Protein 3PE7 (pdb70)

Nearest PDB structures (foldseek):
  3pe7-assembly1_A  TM=1.003E+00  e=4.132E-84  Yersinia enterocolitica subsp. enterocolitica 8081
  3c5m-assembly3_C  TM=9.857E-01  e=6.400E-62  Vibrio parahaemolyticus RIMD 2210633
  3c5m-assembly2_B  TM=9.854E-01  e=7.133E-62  Vibrio parahaemolyticus RIMD 2210633
  2gop-assembly1_B  TM=6.497E-01  e=3.468E-07  Pyrococcus furiosus
  8shj-assembly2_B  TM=5.131E-01  e=4.801E-07  Homo sapiens

B-factor: mean 17.34, std 8.2, range [3.87, 64.48]

Foldseek 3Di:
DAAFDKDAWDWAWDAFPPFRFIKIFLHDLVKQKFAAFQQAAAAQLVLQKGWIWICPVHETFIWIAGNVRRMIGTLHDDHFWPGHQWHAANNNQWIWTDGNQFFTWIAGNVVSDIDGQEGHDDQWTWDDHWEAENNRFKTKGKIWGPVLDDDCLDVVSQAVSQVSQTWMFIKMAGRVPRDIDTLDIGSGDKADWYQQHPHNQKIKIARGHDQQPDQAGIWIATNNNPDIDGLDGADAQKGKDQWDAQQLSQWIKIKIDGPPDQKIWIWTAGPVVSDIGTQAIDADFPHKHAANRRQKMKGAHDDCCPGQFIKMARSVVRDIDRFHGQNAPQDDDPSDNCSQFQNWDARNVNQWIWGWHSNPHHITIMITGGDPVSVD

CATH classification: 2.130.10.10

Solvent-accessible surface area: 16259 Å² total; per-residue (Å²): 84,32,60,30,110,122,31,114,12,95,40,57,79,84,137,11,101,56,52,35,13,102,4,19,44,2,1,42,27,102,29,7,0,1,2,0,44,25,58,13,61,6,15,10,152,115,23,20,73,0,0,0,0,1,16,50,50,52,39,32,0,0,0,27,0,32,35,128,79,60,37,0,34,0,3,0,84,35,122,24,20,71,3,10,14,0,10,2,8,51,91,34,69,0,0,8,4,27,56,76,51,128,19,5,9,80,0,44,29,97,79,22,127,53,93,80,19,20,98,11,57,85,120,22,30,20,34,56,20,11,13,20,5,36,109,21,36,44,0,0,0,0,0,0,71,139,160,50,58,70,86,38,80,43,146,137,89,46,76,75,4,54,106,90,143,0,8,0,33,0,4,63,0,46,24,162,89,23,123,54,62,65,14,25,84,39,100,59,3,0,1,49,3,9,6,27,24,140,37,37,69,10,0,2,3,0,8,25,10,20,89,93,88,12,89,0,30,5,28,2,0,43,32,106,25,74,99,80,54,69,4,34,107,33,60,173,38,17,4,2,30,49,8,4,16,5,36,45,4,57,13,2,1,0,3,5,33,89,182,85,49,108,81,62,56,0,40,21,1,48,8,124,87,59,77,37,142,101,79,34,61,13,32,46,11,24,22,0,17,3,9,126,80,12,19,8,4,0,0,0,0,19,68,122,185,109,24,26,24,0,18,0,3,7,47,174,67,59,40,93,28,138,1,0,66,2,47,11,49,40,140,68,47,137,59,39,90,47,1,1,30,0,4,1,10,18,9,68,85,37,117,47,0,0,3,1,0,13,62,78,43,86,0,0,0,1,13,0,47,10,44,156,64,0,117,176

InterPro domains:
  IPR015943 WD40/YVTN repeat-like-containing domain superfamily [G3DSA:2.130.10.10] (1-388)
  IPR027946 Oligogalacturonate lyase domain [PF14583] (1-386)

Structure (mmCIF, N/CA/C/O backbone):
data_3PE7
#
_entry.id   3PE7
#
_cell.length_a   66.650
_cell.length_b   75.510
_cell.length_c   78.510
_cell.angle_alpha   90.00
_cell.angle_beta   90.00
_cell.angle_gamma   90.00
#
_symmetry.space_group_name_H-M   'P 21 21 21'
#
loop_
_entity.id
_entity.type
_entity.pdbx_description
1 polymer 'Oligogalacturonate lyase'
2 non-polymer 'MANGANESE (II) ION'
3 non-polymer 'CALCIUM ION'
4 non-polymer 'ACETATE ION'
5 water water
#
loop_
_atom_site.group_PDB
_atom_site.id
_atom_site.type_symbol
_atom_site.label_atom_id
_atom_site.label_alt_id
_atom_site.label_comp_id
_atom_site.label_asym_id
_atom_site.label_entity_id
_atom_site.label_seq_id
_atom_site.pdbx_PDB_ins_code
_atom_site.Cartn_x
_atom_site.Cartn_y
_atom_site.Cartn_z
_atom_site.occupancy
_atom_site.B_iso_or_equiv
_atom_site.auth_seq_id
_atom_site.auth_comp_id
_atom_site.auth_asym_id
_atom_site.auth_atom_id
_atom_site.pdbx_PDB_model_num
ATOM 1 N N . MET A 1 1 ? -24.205 27.841 17.022 1.00 19.95 1 MET A N 1
ATOM 2 C CA . MET A 1 1 ? -23.528 26.618 17.570 1.00 19.43 1 MET A CA 1
ATOM 3 C C . MET A 1 1 ? -23.384 26.671 19.101 1.00 19.07 1 MET A C 1
ATOM 4 O O . MET A 1 1 ? -23.516 27.729 19.712 1.00 19.44 1 MET A O 1
ATOM 9 N N . ALA A 1 2 ? -23.125 25.509 19.701 1.00 18.38 2 ALA A N 1
ATOM 10 C CA . ALA A 1 2 ? -22.911 25.335 21.139 1.00 17.79 2 ALA A CA 1
ATOM 11 C C . ALA A 1 2 ? -22.608 23.859 21.377 1.00 17.02 2 ALA A C 1
ATOM 12 O O . ALA A 1 2 ? -22.745 23.036 20.470 1.00 16.03 2 ALA A O 1
ATOM 14 N N . LYS A 1 3 ? -22.178 23.535 22.593 1.00 17.92 3 LYS A N 1
ATOM 15 C CA . LYS A 1 3 ? -21.963 22.142 22.990 1.00 18.44 3 LYS A CA 1
ATOM 16 C C . LYS A 1 3 ? -23.197 21.303 22.613 1.00 18.45 3 LYS A C 1
ATOM 17 O O . LYS A 1 3 ? -24.329 21.678 22.915 1.00 19.02 3 LYS A O 1
ATOM 23 N N . GLY A 1 4 ? -22.971 20.198 21.906 1.00 18.14 4 GLY A N 1
ATOM 24 C CA . GLY A 1 4 ? -24.050 19.290 21.520 1.00 18.27 4 GLY A CA 1
ATOM 25 C C . GLY A 1 4 ? -24.684 19.555 20.164 1.00 18.74 4 GLY A C 1
ATOM 26 O O . GLY A 1 4 ? -25.399 18.699 19.633 1.00 19.29 4 GLY A O 1
ATOM 27 N N . LYS A 1 5 ? -24.431 20.727 19.592 1.00 18.64 5 LYS A N 1
ATOM 28 C CA . LYS A 1 5 ? -24.989 21.044 18.282 1.00 19.13 5 LYS A CA 1
ATOM 29 C C . LYS A 1 5 ? -24.269 20.250 17.198 1.00 18.62 5 LYS A C 1
ATOM 30 O O . LYS A 1 5 ? -23.096 19.922 17.328 1.00 17.74 5 LYS A O 1
ATOM 36 N N . GLN A 1 6 ? -25.001 19.953 16.132 1.00 18.81 6 GLN A N 1
ATOM 37 C CA . GLN A 1 6 ? -24.480 19.150 15.035 1.00 19.10 6 GLN A CA 1
ATOM 38 C C . GLN A 1 6 ? -24.434 19.992 13.787 1.00 19.16 6 GLN A C 1
ATOM 39 O O . GLN A 1 6 ? -25.313 20.830 13.557 1.00 19.13 6 GLN A O 1
ATOM 45 N N . ILE A 1 7 ? -23.397 19.782 12.984 1.00 19.23 7 ILE A N 1
ATOM 46 C CA . ILE A 1 7 ? -23.301 20.422 11.673 1.00 19.94 7 ILE A CA 1
ATOM 47 C C . ILE A 1 7 ? -22.904 19.392 10.634 1.00 19.54 7 ILE A C 1
ATOM 48 O O . ILE A 1 7 ? -22.024 18.568 10.890 1.00 19.52 7 ILE A O 1
ATOM 53 N N . PRO A 1 8 ? -23.569 19.424 9.465 1.00 19.13 8 PRO A N 1
ATOM 54 C CA . PRO A 1 8 ? -23.203 18.504 8.390 1.00 18.43 8 PRO A CA 1
ATOM 55 C C . PRO A 1 8 ? -22.011 19.025 7.596 1.00 17.22 8 PRO A C 1
ATOM 56 O O . PRO A 1 8 ? -21.945 20.214 7.263 1.00 17.43 8 PRO A O 1
ATOM 60 N N . LEU A 1 9 ? -21.063 18.144 7.302 1.00 16.05 9 LEU A N 1
ATOM 61 C CA . LEU A 1 9 ? -19.918 18.561 6.512 1.00 15.41 9 LEU A CA 1
ATOM 62 C C . LEU A 1 9 ? -19.941 17.896 5.154 1.00 15.12 9 LEU A C 1
ATOM 63 O O . LEU A 1 9 ? -20.371 16.751 5.032 1.00 15.28 9 LEU A O 1
ATOM 68 N N . THR A 1 10 ? -19.444 18.610 4.154 1.00 14.91 10 THR A N 1
ATOM 69 C CA . THR A 1 10 ? -19.224 18.032 2.837 1.00 15.12 10 THR A CA 1
ATOM 70 C C . THR A 1 10 ? -17.808 17.474 2.747 1.00 15.31 10 THR A C 1
ATOM 71 O O . THR A 1 10 ? -16.864 18.102 3.228 1.00 16.55 10 THR A O 1
ATOM 75 N N . PHE A 1 11 ? -17.666 16.278 2.180 1.00 14.69 11 PHE A N 1
ATOM 76 C CA . PHE A 1 11 ? -16.365 15.644 2.001 1.00 14.61 11 PHE A CA 1
ATOM 77 C C . PHE A 1 11 ? -16.034 15.781 0.523 1.00 15.62 11 PHE A C 1
ATOM 78 O O . PHE A 1 11 ? -16.774 15.265 -0.342 1.00 16.76 11 PHE A O 1
ATOM 86 N N . ASP A 1 12 ? -14.934 16.453 0.213 1.00 14.69 12 ASP A N 1
ATOM 87 C CA . ASP A 1 12 ? -14.586 16.716 -1.181 1.00 15.04 12 ASP A CA 1
ATOM 88 C C . ASP A 1 12 ? -13.391 15.875 -1.626 1.00 15.16 12 ASP A C 1
ATOM 89 O O . ASP A 1 12 ? -12.264 16.052 -1.135 1.00 14.86 12 ASP A O 1
ATOM 94 N N . THR A 1 13 ? -13.650 14.961 -2.555 1.00 15.04 13 THR A N 1
ATOM 95 C CA . THR A 1 13 ? -12.668 13.957 -2.972 1.00 16.01 13 THR A CA 1
ATOM 96 C C . THR A 1 13 ? -12.097 14.274 -4.359 1.00 16.04 13 THR A C 1
ATOM 97 O O . THR A 1 13 ? -12.840 14.645 -5.278 1.00 16.33 13 THR A O 1
ATOM 101 N N . TYR A 1 14 ? -10.780 14.140 -4.485 1.00 15.13 14 TYR A N 1
ATOM 102 C CA . TYR A 1 14 ? -10.046 14.491 -5.705 1.00 14.83 14 TYR A CA 1
ATOM 103 C C . TYR A 1 14 ? -8.760 13.669 -5.805 1.00 14.79 14 TYR A C 1
ATOM 104 O O . TYR A 1 14 ? -8.511 12.792 -4.980 1.00 14.86 14 TYR A O 1
ATOM 113 N N . GLN A 1 15 ? -7.962 13.925 -6.832 1.00 14.66 15 GLN A N 1
ATOM 114 C CA . GLN A 1 15 ? -6.716 13.191 -7.021 1.00 15.72 15 GLN A CA 1
ATOM 115 C C . GLN A 1 15 ? -5.543 14.121 -6.796 1.00 15.58 15 GLN A C 1
ATOM 116 O O . GLN A 1 15 ? -5.526 15.232 -7.321 1.00 15.91 15 GLN A O 1
ATOM 122 N N . ASP A 1 16 ? -4.548 13.664 -6.036 1.00 14.38 16 ASP A N 1
ATOM 123 C CA . ASP A 1 16 ? -3.339 14.462 -5.811 1.00 14.64 16 ASP A CA 1
ATOM 124 C C . ASP A 1 16 ? -2.660 14.884 -7.122 1.00 15.11 16 ASP A C 1
ATOM 125 O O . ASP A 1 16 ? -2.500 14.067 -8.019 1.00 15.48 16 ASP A O 1
ATOM 130 N N . ALA A 1 17 ? -2.251 16.148 -7.193 1.00 16.25 17 ALA A N 1
ATOM 131 C CA . ALA A 1 17 ? -1.680 16.751 -8.409 1.00 16.91 17 ALA A CA 1
ATOM 132 C C . ALA A 1 17 ? -0.390 16.085 -8.877 1.00 17.51 17 ALA A C 1
ATOM 133 O O . ALA A 1 17 ? -0.122 16.032 -10.071 1.00 18.16 17 ALA A O 1
ATOM 135 N N . SER A 1 18 ? 0.381 15.548 -7.932 1.00 16.57 18 SER A N 1
ATOM 136 C CA . SER A 1 18 ? 1.684 14.969 -8.225 1.00 16.20 18 SER A CA 1
ATOM 137 C C . SER A 1 18 ? 1.652 13.454 -8.272 1.00 16.35 18 SER A C 1
ATOM 138 O O . SER A 1 18 ? 2.316 12.857 -9.121 1.00 16.85 18 SER A O 1
ATOM 141 N N . THR A 1 19 ? 0.890 12.825 -7.373 1.00 15.64 19 THR A N 1
ATOM 142 C CA . THR A 1 19 ? 0.970 11.356 -7.213 1.00 15.69 19 THR A CA 1
ATOM 143 C C . THR A 1 19 ? -0.255 10.601 -7.712 1.00 15.94 19 THR A C 1
ATOM 144 O O . THR A 1 19 ? -0.222 9.375 -7.868 1.00 16.43 19 THR A O 1
ATOM 148 N N . GLY A 1 20 ? -1.347 11.329 -7.907 1.00 15.74 20 GLY A N 1
ATOM 149 C CA . GLY A 1 20 ? -2.601 10.754 -8.331 1.00 16.51 20 GLY A CA 1
ATOM 150 C C . GLY A 1 20 ? -3.366 10.031 -7.238 1.00 15.90 20 GLY A C 1
ATOM 151 O O . GLY A 1 20 ? -4.427 9.466 -7.509 1.00 16.37 20 GLY A O 1
ATOM 152 N N . ALA A 1 21 ? -2.849 10.055 -6.001 1.00 14.83 21 ALA A N 1
ATOM 153 C CA . ALA A 1 21 ? -3.529 9.396 -4.872 1.00 14.55 21 ALA A CA 1
ATOM 154 C C . ALA A 1 21 ? -4.895 10.021 -4.589 1.00 13.91 21 ALA A C 1
ATOM 155 O O . ALA A 1 21 ? -5.076 11.225 -4.755 1.00 13.77 21 ALA A O 1
ATOM 157 N N . GLN A 1 22 ? -5.849 9.214 -4.138 1.00 13.54 22 GLN A N 1
ATOM 158 C CA . GLN A 1 22 ? -7.142 9.753 -3.734 1.00 13.67 22 GLN A CA 1
ATOM 159 C C . GLN A 1 22 ? -6.979 10.532 -2.419 1.00 13.38 22 GLN A C 1
ATOM 160 O O . GLN A 1 22 ? -6.403 10.021 -1.437 1.00 12.73 22 GLN A O 1
ATOM 166 N N . VAL A 1 23 ? -7.506 11.755 -2.409 1.00 12.22 23 VAL A N 1
ATOM 167 C CA . VAL A 1 23 ? -7.463 12.616 -1.228 1.00 12.22 23 VAL A CA 1
ATOM 168 C C . VAL A 1 23 ? -8.869 13.133 -0.976 1.00 12.55 23 VAL A C 1
ATOM 169 O O . VAL A 1 23 ? -9.572 13.524 -1.910 1.00 12.03 23 VAL A O 1
ATOM 173 N N . THR A 1 24 ? -9.289 13.109 0.281 1.00 11.40 24 THR A N 1
ATOM 174 C CA . THR A 1 24 ? -10.600 13.650 0.644 1.00 11.84 24 THR A CA 1
ATOM 175 C C . THR A 1 24 ? -10.402 14.741 1.683 1.00 10.49 24 THR A C 1
ATOM 176 O O . THR A 1 24 ? -9.771 14.499 2.715 1.00 11.16 24 THR A O 1
ATOM 180 N N . ARG A 1 25 ? -10.912 15.936 1.390 1.00 9.98 25 ARG A N 1
ATOM 181 C CA . ARG A 1 25 ? -10.949 17.032 2.363 1.00 9.56 25 ARG A CA 1
ATOM 182 C C . ARG A 1 25 ? -12.227 16.916 3.186 1.00 10.36 25 ARG A C 1
ATOM 183 O O . ARG A 1 25 ? -13.328 16.801 2.628 1.00 11.12 25 ARG A O 1
ATOM 191 N N . LEU A 1 26 ? -12.070 16.967 4.505 1.00 9.31 26 LEU A N 1
ATOM 192 C CA . LEU A 1 26 ? -13.178 16.663 5.417 1.00 9.49 26 LEU A CA 1
ATOM 193 C C . LEU A 1 26 ? -13.890 17.900 5.950 1.00 9.77 26 LEU A C 1
ATOM 194 O O . LEU A 1 26 ? -15.024 17.807 6.418 1.00 10.39 26 LEU A O 1
ATOM 199 N N . THR A 1 27 ? -13.214 19.045 5.907 1.00 10.20 27 THR A N 1
ATOM 200 C CA . THR A 1 27 ? -13.723 20.272 6.536 1.00 10.23 27 THR A CA 1
ATOM 201 C C . THR A 1 27 ? -13.665 21.434 5.538 1.00 10.24 27 THR A C 1
ATOM 202 O O . THR A 1 27 ? -12.845 21.406 4.592 1.00 10.27 27 THR A O 1
ATOM 206 N N . PRO A 1 28 ? -14.540 22.441 5.721 1.00 10.41 28 PRO A N 1
ATOM 207 C CA . PRO A 1 28 ? -14.621 23.541 4.762 1.00 11.01 28 PRO A CA 1
ATOM 208 C C . PRO A 1 28 ? -13.534 24.596 5.001 1.00 11.83 28 PRO A C 1
ATOM 209 O O . PRO A 1 28 ? -13.417 25.092 6.126 1.00 11.67 28 PRO A O 1
ATOM 213 N N . PRO A 1 29 ? -12.762 24.948 3.954 1.00 12.21 29 PRO A N 1
ATOM 214 C CA . PRO A 1 29 ? -11.585 25.796 4.150 1.00 12.66 29 PRO A CA 1
ATOM 215 C C . PRO A 1 29 ? -11.907 27.281 4.340 1.00 12.71 29 PRO A C 1
ATOM 216 O O . PRO A 1 29 ? -10.991 28.106 4.322 1.00 13.52 29 PRO A O 1
ATOM 220 N N . ASP A 1 30 ? -13.184 27.614 4.518 1.00 13.14 30 ASP A N 1
ATOM 221 C CA . ASP A 1 30 ? -13.524 28.953 4.995 1.00 13.25 30 ASP A CA 1
ATOM 222 C C . ASP A 1 30 ? -13.675 28.972 6.515 1.00 12.32 30 ASP A C 1
ATOM 223 O O . ASP A 1 30 ? -13.995 30.022 7.093 1.00 12.87 30 ASP A O 1
ATOM 228 N N . VAL A 1 31 ? -13.463 27.827 7.173 1.00 11.30 31 VAL A N 1
ATOM 229 C CA . VAL A 1 31 ? -13.435 27.760 8.646 1.00 9.65 31 VAL A CA 1
ATOM 230 C C . VAL A 1 31 ? -12.136 27.058 9.064 1.00 10.26 31 VAL A C 1
ATOM 231 O O . VAL A 1 31 ? -11.835 25.979 8.558 1.00 9.88 31 VAL A O 1
ATOM 235 N N . THR A 1 32 ? -11.384 27.658 9.983 1.00 8.74 32 THR A N 1
ATOM 236 C CA . THR A 1 32 ? -10.157 27.014 10.461 1.00 8.99 32 THR A CA 1
ATOM 237 C C . THR A 1 32 ? -10.478 25.745 11.237 1.00 9.41 32 THR A C 1
ATOM 238 O O . THR A 1 32 ? -11.167 25.787 12.254 1.00 9.67 32 THR A O 1
ATOM 242 N N . CYS A 1 33 ? -10.002 24.609 10.717 1.00 9.32 33 CYS A N 1
ATOM 243 C CA . CYS A 1 33 ? -10.118 23.316 11.401 1.00 9.59 33 CYS A CA 1
ATOM 244 C C . CYS A 1 33 ? -8.760 22.625 11.336 1.00 9.08 33 CYS A C 1
ATOM 245 O O . CYS A 1 33 ? -8.019 22.761 10.355 1.00 9.67 33 CYS A O 1
ATOM 248 N N . HIS A 1 34 ? -8.421 21.881 12.371 1.00 8.58 34 HIS A N 1
ATOM 249 C CA . HIS A 1 34 ? -7.128 21.210 12.365 1.00 8.07 34 HIS A CA 1
ATOM 250 C C . HIS A 1 34 ? -7.188 19.918 13.148 1.00 8.39 34 HIS A C 1
ATOM 251 O O . HIS A 1 34 ? -8.012 19.753 14.047 1.00 8.54 34 HIS A O 1
ATOM 258 N N . ARG A 1 35 ? -6.300 18.992 12.801 1.00 8.87 35 ARG A N 1
ATOM 259 C CA . ARG A 1 35 ? -6.199 17.754 13.570 1.00 9.32 35 ARG A CA 1
ATOM 260 C C . ARG A 1 35 ? -5.428 17.977 14.871 1.00 9.50 35 ARG A C 1
ATOM 261 O O . ARG A 1 35 ? -4.751 18.995 15.027 1.00 9.05 35 ARG A O 1
ATOM 269 N N . ASN A 1 36 ? -5.501 17.026 15.810 1.00 9.27 36 ASN A N 1
ATOM 270 C CA . ASN A 1 36 ? -4.763 17.127 17.072 1.00 9.55 36 ASN A CA 1
ATOM 271 C C . ASN A 1 36 ? -3.288 16.727 16.911 1.00 8.82 36 ASN A C 1
ATOM 272 O O . ASN A 1 36 ? -2.853 16.393 15.799 1.00 9.08 36 ASN A O 1
ATOM 277 N N . TYR A 1 37 ? -2.516 16.752 17.990 1.00 9.72 37 TYR A N 1
ATOM 278 C CA . TYR A 1 37 ? -1.138 16.288 17.902 1.00 9.85 37 TYR A CA 1
ATOM 279 C C . TYR A 1 37 ? -1.100 14.798 17.506 1.00 10.62 37 TYR A C 1
ATOM 280 O O . TYR A 1 37 ? -1.940 13.999 17.951 1.00 10.07 37 TYR A O 1
ATOM 289 N N . PHE A 1 38 ? -0.144 14.453 16.656 1.00 9.62 38 PHE A N 1
ATOM 290 C CA . PHE A 1 38 ? -0.130 13.153 15.971 1.00 10.14 38 PHE A CA 1
ATOM 291 C C . PHE A 1 38 ? 0.016 11.937 16.878 1.00 10.23 38 PHE A C 1
ATOM 292 O O . PHE A 1 38 ? -0.360 10.828 16.487 1.00 11.02 38 PHE A O 1
ATOM 300 N N . TYR A 1 39 ? 0.590 12.137 18.063 1.00 10.02 39 TYR A N 1
ATOM 301 C CA . TYR A 1 39 ? 0.811 11.018 19.003 1.00 10.29 39 TYR A CA 1
ATOM 302 C C . TYR A 1 39 ? -0.381 10.768 19.940 1.00 10.48 39 TYR A C 1
ATOM 303 O O . TYR A 1 39 ? -0.388 9.765 20.695 1.00 10.58 39 TYR A O 1
ATOM 312 N N . GLN A 1 40 ? -1.378 11.660 19.891 1.00 9.80 40 GLN A N 1
ATOM 313 C CA . GLN A 1 40 ? -2.590 11.580 20.740 1.00 9.81 40 GLN A CA 1
ATOM 314 C C . GLN A 1 40 ? -3.746 10.918 19.986 1.00 9.64 40 GLN A C 1
ATOM 315 O O . GLN A 1 40 ? -4.011 11.242 18.812 1.00 10.77 40 GLN A O 1
ATOM 321 N N . LYS A 1 41 ? -4.445 9.989 20.646 1.00 9.66 41 LYS A N 1
ATOM 322 C CA . LYS A 1 41 ? -5.558 9.288 19.987 1.00 9.62 41 LYS A CA 1
ATOM 323 C C . LYS A 1 41 ? -6.673 10.230 19.537 1.00 9.85 41 LYS A C 1
ATOM 324 O O . LYS A 1 41 ? -7.222 10.983 20.359 1.00 10.13 41 LYS A O 1
ATOM 330 N N . CYS A 1 42 ? -6.988 10.202 18.228 1.00 9.43 42 CYS A N 1
ATOM 331 C CA . CYS A 1 42 ? -8.106 10.979 17.677 1.00 9.08 42 CYS A CA 1
ATOM 332 C C . CYS A 1 42 ? -9.171 10.181 16.923 1.00 9.09 42 CYS A C 1
ATOM 333 O O . CYS A 1 42 ? -10.264 10.666 16.750 1.00 9.54 42 CYS A O 1
ATOM 336 N N . PHE A 1 43 ? -8.828 8.978 16.453 1.00 9.70 43 PHE A N 1
ATOM 337 C CA . PHE A 1 43 ? -9.809 8.096 15.847 1.00 9.10 43 PHE A CA 1
ATOM 338 C C . PHE A 1 43 ? -10.359 7.140 16.890 1.00 9.69 43 PHE A C 1
ATOM 339 O O . PHE A 1 43 ? -9.610 6.655 17.712 1.00 10.83 43 PHE A O 1
ATOM 347 N N . THR A 1 44 ? -11.657 6.853 16.836 1.00 10.73 44 THR A N 1
ATOM 348 C CA . THR A 1 44 ? -12.206 5.762 17.656 1.00 11.02 44 THR A CA 1
ATOM 349 C C . THR A 1 44 ? -11.618 4.433 17.146 1.00 12.50 44 THR A C 1
ATOM 350 O O . THR A 1 44 ? -11.113 4.364 16.035 1.00 11.94 44 THR A O 1
ATOM 354 N N . ARG A 1 45 ? -11.683 3.395 17.965 1.00 13.31 45 ARG A N 1
ATOM 355 C CA . ARG A 1 45 ? -11.014 2.129 17.626 1.00 13.98 45 ARG A CA 1
ATOM 356 C C . ARG A 1 45 ? -11.462 1.530 16.294 1.00 14.65 45 ARG A C 1
ATOM 357 O O . ARG A 1 45 ? -10.642 0.953 15.572 1.00 15.50 45 ARG A O 1
ATOM 365 N N . ASP A 1 46 ? -12.739 1.680 15.959 1.00 15.85 46 ASP A N 1
ATOM 366 C CA . ASP A 1 46 ? -13.257 1.133 14.707 1.00 17.30 46 ASP A CA 1
ATOM 367 C C . ASP A 1 46 ? -13.069 2.070 13.503 1.00 16.80 46 ASP A C 1
ATOM 368 O O . ASP A 1 46 ? -13.535 1.781 12.404 1.00 17.51 46 ASP A O 1
ATOM 373 N N . GLY A 1 47 ? -12.401 3.198 13.730 1.00 16.24 47 GLY A N 1
ATOM 374 C CA . GLY A 1 47 ? -12.059 4.130 12.650 1.00 15.09 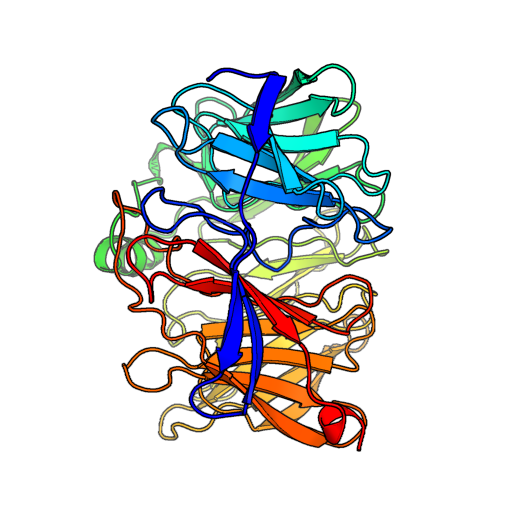47 GLY A CA 1
ATOM 375 C C . GLY A 1 47 ? -13.224 4.963 12.137 1.00 14.73 47 GLY A C 1
ATOM 376 O O . GLY A 1 47 ? -13.072 5.670 11.143 1.00 14.14 47 GLY A O 1
ATOM 377 N N . SER A 1 48 ? -14.376 4.912 12.813 1.00 13.78 48 SER A N 1
ATOM 378 C CA . SER A 1 48 ? -15.585 5.543 12.273 1.00 13.87 48 SER A CA 1
ATOM 379 C C . SER A 1 48 ? -15.799 6.979 12.711 1.00 13.29 48 SER A C 1
ATOM 380 O O . SER A 1 48 ? -16.586 7.691 12.105 1.00 13.38 48 SER A O 1
ATOM 383 N N . LYS A 1 49 ? -15.151 7.370 13.798 1.00 12.42 49 LYS A N 1
ATOM 384 C CA . LYS A 1 49 ? -15.314 8.737 14.307 1.00 12.07 49 LYS A CA 1
ATOM 385 C C . LYS A 1 49 ? -13.965 9.404 14.530 1.00 11.29 49 LYS A C 1
ATOM 386 O O . LYS A 1 49 ? -12.970 8.725 14.815 1.00 10.45 49 LYS A O 1
ATOM 392 N N . LEU A 1 50 ? -13.929 10.734 14.387 1.00 10.74 50 LEU A N 1
ATOM 393 C CA . LEU A 1 50 ? -12.661 11.476 14.439 1.00 9.79 50 LEU A CA 1
ATOM 394 C C . LEU A 1 50 ? -12.786 12.767 15.250 1.00 9.44 50 LEU A C 1
ATOM 395 O O . LEU A 1 50 ? -13.620 13.610 14.956 1.00 9.05 50 LEU A O 1
ATOM 400 N N . LEU A 1 51 ? -11.945 12.889 16.270 1.00 9.01 51 LEU A N 1
ATOM 401 C CA . LEU A 1 51 ? -11.787 14.098 17.084 1.00 8.88 51 LEU A CA 1
ATOM 402 C C . LEU A 1 51 ? -10.963 15.135 16.312 1.00 8.57 51 LEU A C 1
ATOM 403 O O . LEU A 1 51 ? -9.907 14.801 15.763 1.00 8.06 51 LEU A O 1
ATOM 408 N N . PHE A 1 52 ? -11.429 16.381 16.319 1.00 8.81 52 PHE A N 1
ATOM 409 C CA . PHE A 1 52 ? -10.692 17.490 15.685 1.00 8.68 52 PHE A CA 1
ATOM 410 C C . PHE A 1 52 ? -11.042 18.843 16.318 1.00 8.87 52 PHE A C 1
ATOM 411 O O . PHE A 1 52 ? -11.949 18.954 17.143 1.00 7.83 52 PHE A O 1
ATOM 419 N N . GLY A 1 53 ? -10.298 19.866 15.942 1.00 8.71 53 GLY A N 1
ATOM 420 C CA . GLY A 1 53 ? -10.557 21.226 16.438 1.00 8.76 53 GLY A CA 1
ATOM 421 C C . GLY A 1 53 ? -11.107 22.054 15.292 1.00 9.07 53 GLY A C 1
ATOM 422 O O . GLY A 1 53 ? -10.652 21.930 14.143 1.00 8.73 53 GLY A O 1
ATOM 423 N N . GLY A 1 54 ? -12.124 22.857 15.586 1.00 8.78 54 GLY A N 1
ATOM 424 C CA . GLY A 1 54 ? -12.793 23.664 14.564 1.00 8.97 54 GLY A CA 1
ATOM 425 C C . GLY A 1 54 ? -13.247 24.999 15.120 1.00 9.22 54 GLY A C 1
ATOM 426 O O . GLY A 1 54 ? -13.426 25.157 16.325 1.00 9.29 54 GLY A O 1
ATOM 427 N N . ALA A 1 55 ? -13.406 25.973 14.225 1.00 10.09 55 ALA A N 1
ATOM 428 C CA . ALA A 1 55 ? -13.716 27.344 14.639 1.00 10.18 55 ALA A CA 1
ATOM 429 C C . ALA A 1 55 ? -15.171 27.763 14.383 1.00 10.20 55 ALA A C 1
ATOM 430 O O . ALA A 1 55 ? -15.478 28.938 14.447 1.00 10.75 55 ALA A O 1
ATOM 432 N N . PHE A 1 56 ? -16.073 26.800 14.155 1.00 10.32 56 PHE A N 1
ATOM 433 C CA . PHE A 1 56 ? -17.435 27.111 13.699 1.00 10.79 56 PHE A CA 1
ATOM 434 C C . PHE A 1 56 ? -18.195 28.041 14.649 1.00 11.35 56 PHE A C 1
ATOM 435 O O . PHE A 1 56 ? -18.915 28.939 14.188 1.00 12.08 56 PHE A O 1
ATOM 443 N N . ASP A 1 57 ? -18.033 27.825 15.959 1.00 11.88 57 ASP A N 1
ATOM 444 C CA . ASP A 1 57 ? -18.764 28.577 17.000 1.00 12.49 57 ASP A CA 1
ATOM 445 C C . ASP A 1 57 ? -18.116 29.948 17.281 1.00 12.42 57 ASP A C 1
ATOM 446 O O . ASP A 1 57 ? -18.690 30.797 18.004 1.00 12.76 57 ASP A O 1
ATOM 451 N N . GLY A 1 58 ? -16.927 30.170 16.717 1.00 11.51 58 GLY A N 1
ATOM 452 C CA . GLY A 1 58 ? -16.186 31.433 16.935 1.00 11.62 58 GLY A CA 1
ATOM 453 C C . GLY A 1 58 ? -14.761 31.162 17.383 1.00 11.78 58 GLY A C 1
ATOM 454 O O . GLY A 1 58 ? -13.819 31.364 16.603 1.00 11.07 58 GLY A O 1
ATOM 455 N N . PRO A 1 59 ? -14.599 30.666 18.624 1.00 11.29 59 PRO A N 1
ATOM 456 C CA . PRO A 1 59 ? -13.257 30.249 19.021 1.00 10.87 59 PRO A CA 1
ATOM 457 C C . PRO A 1 59 ? -12.958 28.851 18.488 1.00 10.55 59 PRO A C 1
ATOM 458 O O . PRO A 1 59 ? -13.751 28.301 17.745 1.00 10.42 59 PRO A O 1
ATOM 462 N N . TRP A 1 60 ? -11.789 28.323 18.824 1.00 10.19 60 TRP A N 1
ATOM 463 C CA . TRP A 1 60 ? -11.440 26.944 18.444 1.00 9.53 60 TRP A CA 1
ATOM 464 C C . TRP A 1 60 ? -11.880 25.990 19.545 1.00 9.01 60 TRP A C 1
ATOM 465 O O . TRP A 1 60 ? -11.456 26.120 20.702 1.00 10.12 60 TRP A O 1
ATOM 476 N N . ASN A 1 61 ? -12.729 25.031 19.176 1.00 9.35 61 ASN A N 1
ATOM 477 C CA . ASN A 1 61 ? -13.279 24.055 20.121 1.00 8.61 61 ASN A CA 1
ATOM 478 C C . ASN A 1 61 ? -13.146 22.641 19.570 1.00 9.53 61 ASN A C 1
ATOM 479 O O . ASN A 1 61 ? -12.812 22.456 18.398 1.00 9.05 61 ASN A O 1
ATOM 484 N N . TYR A 1 62 ? -13.383 21.638 20.426 1.00 8.58 62 TYR A N 1
ATOM 485 C CA . TYR A 1 62 ? -13.378 20.252 19.942 1.00 8.98 62 TYR A CA 1
ATOM 486 C C . TYR A 1 62 ? -14.686 19.816 19.312 1.00 9.32 62 TYR A C 1
ATOM 487 O O . TYR A 1 62 ? -15.769 20.213 19.764 1.00 10.17 62 TYR A O 1
ATOM 496 N N . TYR A 1 63 ? -14.563 18.972 18.278 1.00 9.32 63 TYR A N 1
ATOM 497 C CA . TYR A 1 63 ? -15.681 18.363 17.575 1.00 9.39 63 TYR A CA 1
ATOM 498 C C . TYR A 1 63 ? -15.418 16.884 17.388 1.00 9.55 63 TYR A C 1
ATOM 499 O O . TYR A 1 63 ? -14.266 16.472 17.334 1.00 9.57 63 TYR A O 1
ATOM 508 N N . LEU A 1 64 ? -16.487 16.082 17.319 1.00 9.76 64 LEU A N 1
ATOM 509 C CA . LEU A 1 64 ? -16.345 14.687 16.915 1.00 10.96 64 LEU A CA 1
ATOM 510 C C . LEU A 1 64 ? -17.049 14.508 15.587 1.00 10.78 64 LEU A C 1
ATOM 511 O O . LEU A 1 64 ? -18.264 14.752 15.466 1.00 11.85 64 LEU A O 1
ATOM 516 N N . LEU A 1 65 ? -16.295 14.080 14.583 1.00 11.49 65 LEU A N 1
ATOM 517 C CA . LEU A 1 65 ? -16.822 13.913 13.235 1.00 12.11 65 LEU A CA 1
ATOM 518 C C . LEU A 1 65 ? -17.168 12.440 12.998 1.00 12.78 65 LEU A C 1
ATOM 519 O O . LEU A 1 65 ? -16.302 11.560 13.153 1.00 12.62 65 LEU A O 1
ATOM 524 N N . ASP A 1 66 ? -18.429 12.185 12.647 1.00 13.97 66 ASP A N 1
ATOM 525 C CA . ASP A 1 66 ? -18.859 10.842 12.226 1.00 14.61 66 ASP A CA 1
ATOM 526 C C . ASP A 1 66 ? -18.516 10.722 10.738 1.00 14.42 66 ASP A C 1
ATOM 527 O O . ASP A 1 66 ? -19.089 11.417 9.906 1.00 14.31 66 ASP A O 1
ATOM 532 N N . LEU A 1 67 ? -17.569 9.849 10.418 1.00 14.70 67 LEU A N 1
ATOM 533 C CA . LEU A 1 67 ? -17.040 9.770 9.052 1.00 15.84 67 LEU A CA 1
ATOM 534 C C . LEU A 1 67 ? -17.990 9.086 8.073 1.00 16.88 67 LEU A C 1
ATOM 535 O O . LEU A 1 67 ? -17.825 9.199 6.863 1.00 18.25 67 LEU A O 1
ATOM 540 N N . ASN A 1 68 ? -18.988 8.388 8.607 1.00 17.35 68 ASN A N 1
ATOM 541 C CA . ASN A 1 68 ? -19.986 7.738 7.766 1.00 18.35 68 ASN A CA 1
ATOM 542 C C . ASN A 1 68 ? -21.133 8.691 7.465 1.00 18.37 68 ASN A C 1
ATOM 543 O O . ASN A 1 68 ? -21.637 8.771 6.346 1.00 19.37 68 ASN A O 1
ATOM 548 N N . THR A 1 69 ? -21.505 9.463 8.471 1.00 18.07 69 THR A N 1
ATOM 549 C CA . THR A 1 69 ? -22.679 10.295 8.396 1.00 18.49 69 THR A CA 1
ATOM 550 C C . THR A 1 69 ? -22.301 11.717 7.943 1.00 17.44 69 THR A C 1
ATOM 551 O O . THR A 1 69 ? -23.143 12.482 7.452 1.00 17.81 69 THR A O 1
ATOM 555 N N . GLN A 1 70 ? -21.015 12.033 8.090 1.00 16.85 70 GLN A N 1
ATOM 556 C CA . GLN A 1 70 ? -20.434 13.353 7.797 1.00 15.66 70 GLN A CA 1
ATOM 557 C C . GLN A 1 70 ? -20.982 14.444 8.716 1.00 15.18 70 GLN A C 1
ATOM 558 O O . GLN A 1 70 ? -20.916 15.612 8.393 1.00 15.95 70 GLN A O 1
ATOM 564 N N . VAL A 1 71 ? -21.495 14.049 9.879 1.00 14.71 71 VAL A N 1
ATOM 565 C CA . VAL A 1 71 ? -21.949 15.021 10.864 1.00 14.62 71 VAL A CA 1
ATOM 566 C C . VAL A 1 71 ? -20.912 15.215 11.954 1.00 13.75 71 VAL A C 1
ATOM 567 O O . VAL A 1 71 ? -20.382 14.243 12.490 1.00 13.72 71 VAL A O 1
ATOM 571 N N . ALA A 1 72 ? -20.607 16.484 12.249 1.00 14.06 72 ALA A N 1
ATOM 572 C CA . ALA A 1 72 ? -19.714 16.847 13.348 1.00 13.26 72 ALA A CA 1
ATOM 573 C C . ALA A 1 72 ? -20.536 17.337 14.537 1.00 13.48 72 ALA A C 1
ATOM 574 O O . ALA A 1 72 ? -21.413 18.195 14.391 1.00 13.84 72 ALA A O 1
ATOM 576 N N . THR A 1 73 ? -20.254 16.798 15.712 1.00 12.59 73 THR A N 1
ATOM 577 C CA . THR A 1 73 ? -20.913 17.266 16.924 1.00 12.01 73 THR A CA 1
ATOM 578 C C . THR A 1 73 ? -19.927 18.111 17.733 1.00 11.81 73 THR A C 1
ATOM 579 O O . THR A 1 73 ? -18.810 17.673 17.991 1.00 11.90 73 THR A O 1
ATOM 583 N N . GLN A 1 74 ? -20.347 19.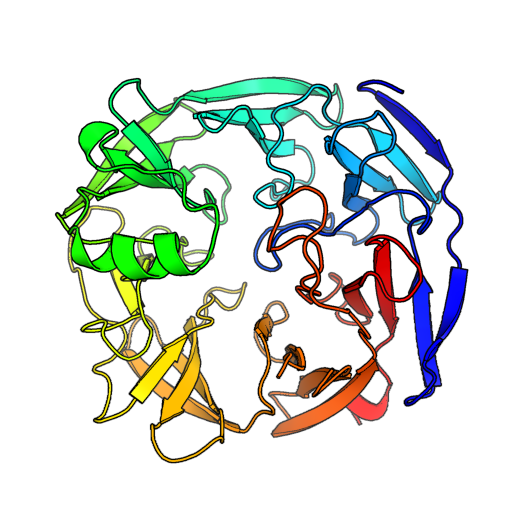310 18.127 1.00 11.38 74 GLN A N 1
ATOM 584 C CA . GLN A 1 74 ? -19.518 20.165 18.974 1.00 11.70 74 GLN A CA 1
ATOM 585 C C . GLN A 1 74 ? -19.449 19.595 20.374 1.00 11.88 74 GLN A C 1
ATOM 586 O O . GLN A 1 74 ? -20.497 19.380 21.018 1.00 13.03 74 GLN A O 1
ATOM 592 N N . LEU A 1 75 ? -18.227 19.364 20.846 1.00 11.05 75 LEU A N 1
ATOM 593 C CA . LEU A 1 75 ? -17.975 18.700 22.137 1.00 11.26 75 LEU A CA 1
ATOM 594 C C . LEU A 1 75 ? -17.732 19.683 23.271 1.00 11.53 75 LEU A C 1
ATOM 595 O O . LEU A 1 75 ? -18.112 19.424 24.403 1.00 11.84 75 LEU A O 1
ATOM 600 N N . THR A 1 76 ? -17.019 20.763 22.976 1.00 11.86 76 THR A N 1
ATOM 601 C CA . THR A 1 76 ? -16.668 21.748 24.003 1.00 12.09 76 THR A CA 1
ATOM 602 C C . THR A 1 76 ? -17.064 23.152 23.494 1.00 12.80 76 THR A C 1
ATOM 603 O O . THR A 1 76 ? -17.265 23.356 22.289 1.00 11.55 76 THR A O 1
ATOM 607 N N . GLU A 1 77 ? -17.179 24.101 24.423 1.00 13.08 77 GLU A N 1
ATOM 608 C CA . GLU A 1 77 ? -17.532 25.459 24.066 1.00 14.48 77 GLU A CA 1
ATOM 609 C C . GLU A 1 77 ? -16.773 26.456 24.926 1.00 14.77 77 GLU A C 1
ATOM 610 O O . GLU A 1 77 ? -16.270 26.117 26.004 1.00 15.43 77 GLU A O 1
ATOM 616 N N . GLY A 1 78 ? -16.683 27.688 24.439 1.00 15.48 78 GLY A N 1
ATOM 617 C CA . GLY A 1 78 ? -15.998 28.741 25.171 1.00 16.00 78 GLY A CA 1
ATOM 618 C C . GLY A 1 78 ? -14.629 29.068 24.614 1.00 15.93 78 GLY A C 1
ATOM 619 O O . GLY A 1 78 ? -14.198 28.478 23.626 1.00 15.65 78 GLY A O 1
ATOM 620 N N . ARG A 1 79 ? -13.926 29.994 25.265 1.00 17.29 79 ARG A N 1
ATOM 621 C CA . ARG A 1 79 ? -12.727 30.605 24.661 1.00 17.76 79 ARG A CA 1
ATOM 622 C C . ARG A 1 79 ? -11.327 30.071 25.026 1.00 18.09 79 ARG A C 1
ATOM 623 O O . ARG A 1 79 ? -10.321 30.549 24.473 1.00 19.49 79 ARG A O 1
ATOM 626 N N . GLY A 1 80 ? -11.247 29.101 25.923 1.00 16.71 80 GLY A N 1
ATOM 627 C CA . GLY A 1 80 ? -9.944 28.666 26.432 1.00 15.26 80 GLY A CA 1
ATOM 628 C C . GLY A 1 80 ? -9.512 27.239 26.147 1.00 14.47 80 GLY A C 1
ATOM 629 O O . GLY A 1 80 ? -8.719 26.683 26.896 1.00 13.79 80 GLY A O 1
ATOM 630 N N . ASP A 1 81 ? -10.022 26.634 25.074 1.00 13.35 81 ASP A N 1
ATOM 631 C CA . ASP A 1 81 ? -9.643 25.238 24.781 1.00 13.49 81 ASP A CA 1
ATOM 632 C C . ASP A 1 81 ? -8.289 25.178 24.115 1.00 13.06 81 ASP A C 1
ATOM 633 O O . ASP A 1 81 ? -8.026 25.939 23.180 1.00 14.47 81 ASP A O 1
ATOM 638 N N . ASN A 1 82 ? -7.445 24.257 24.567 1.00 12.25 82 ASN A N 1
ATOM 639 C CA . ASN A 1 82 ? -6.273 23.883 23.793 1.00 11.21 82 ASN A CA 1
ATOM 640 C C . ASN A 1 82 ? -6.725 22.709 22.946 1.00 10.21 82 ASN A C 1
ATOM 641 O O . ASN A 1 82 ? -6.963 21.618 23.466 1.00 9.87 82 ASN A O 1
ATOM 646 N N . THR A 1 83 ? -6.873 22.964 21.652 1.00 10.42 83 THR A N 1
ATOM 647 C CA . THR A 1 83 ? -7.434 21.985 20.724 1.00 9.46 83 THR A CA 1
ATOM 648 C C . THR A 1 83 ? -6.381 21.043 20.130 1.00 9.34 83 THR A C 1
ATOM 649 O O . THR A 1 83 ? -6.684 20.233 19.233 1.00 9.76 83 THR A O 1
ATOM 653 N N . PHE A 1 84 ? -5.158 21.109 20.643 1.00 9.10 84 PHE A N 1
ATOM 654 C CA . PHE A 1 84 ? -4.106 20.264 20.091 1.00 9.14 84 PHE A CA 1
ATOM 655 C C . PHE A 1 84 ? -3.793 19.065 20.970 1.00 9.12 84 PHE A C 1
ATOM 656 O O . PHE A 1 84 ? -3.536 17.971 20.468 1.00 8.35 84 PHE A O 1
ATOM 664 N N . GLY A 1 85 ? -3.811 19.280 22.281 1.00 9.32 85 GLY A N 1
ATOM 665 C CA . GLY A 1 85 ? -3.332 18.258 23.211 1.00 9.79 85 GLY A CA 1
ATOM 666 C C . GLY A 1 85 ? -4.340 17.171 23.547 1.00 9.78 85 GLY A C 1
ATOM 667 O O . GLY A 1 85 ? -3.990 16.215 24.247 1.00 10.95 85 GLY A O 1
ATOM 668 N N . GLY A 1 86 ? -5.574 17.318 23.073 1.00 10.11 86 GLY A N 1
ATOM 669 C CA . GLY A 1 86 ? -6.682 16.456 23.510 1.00 10.03 86 GLY A CA 1
ATOM 670 C C . GLY A 1 86 ? -6.594 15.063 22.934 1.00 10.49 86 GLY A C 1
ATOM 671 O O . GLY A 1 86 ? -6.022 14.865 21.869 1.00 11.25 86 GLY A O 1
ATOM 672 N N . PHE A 1 87 ? -7.169 14.100 23.653 1.00 9.79 87 PHE A N 1
ATOM 673 C CA . PHE A 1 87 ? -7.162 12.711 23.199 1.00 10.20 87 PHE A CA 1
ATOM 674 C C . PHE A 1 87 ? -8.423 11.977 23.642 1.00 10.78 87 PHE A C 1
ATOM 675 O O . PHE A 1 87 ? -9.073 12.338 24.629 1.00 10.85 87 PHE A O 1
ATOM 683 N N . LEU A 1 88 ? -8.772 10.950 22.885 1.00 10.46 88 LEU A N 1
ATOM 684 C CA . LEU A 1 88 ? -9.860 10.049 23.250 1.00 10.60 88 LEU A CA 1
ATOM 685 C C . LEU A 1 88 ? -9.345 8.968 24.189 1.00 10.60 88 LEU A C 1
ATOM 686 O O . LEU A 1 88 ? -8.201 8.517 24.084 1.00 10.72 88 LEU A O 1
ATOM 691 N N . SER A 1 89 ? -10.214 8.532 25.100 1.00 10.48 89 SER A N 1
ATOM 692 C CA . SER A 1 89 ? -9.874 7.424 25.982 1.00 11.40 89 SER A CA 1
ATOM 693 C C . SER A 1 89 ? -9.794 6.113 25.171 1.00 11.93 89 SER A C 1
ATOM 694 O O . SER A 1 89 ? -10.367 6.032 24.076 1.00 12.38 89 SER A O 1
ATOM 697 N N . PRO A 1 90 ? -9.133 5.081 25.725 1.00 12.91 90 PRO A N 1
ATOM 698 C CA . PRO A 1 90 ? -9.086 3.784 25.016 1.00 13.40 90 PRO A CA 1
ATOM 699 C C . PRO A 1 90 ? -10.453 3.241 24.624 1.00 14.18 90 PRO A C 1
ATOM 700 O O . PRO A 1 90 ? -10.620 2.732 23.499 1.00 13.90 90 PRO A O 1
ATOM 704 N N . ASP A 1 91 ? -11.440 3.390 25.513 1.00 14.38 91 ASP A N 1
ATOM 705 C CA . ASP A 1 91 ? -12.773 2.854 25.271 1.00 16.05 91 ASP A CA 1
ATOM 706 C C . ASP A 1 91 ? -13.674 3.739 24.397 1.00 15.48 91 ASP A C 1
ATOM 707 O O . ASP A 1 91 ? -14.849 3.440 24.197 1.00 15.27 91 ASP A O 1
ATOM 712 N N . ASP A 1 92 ? -13.119 4.824 23.852 1.00 15.28 92 ASP A N 1
ATOM 713 C CA . ASP A 1 92 ? -13.898 5.725 22.972 1.00 14.94 92 ASP A CA 1
ATOM 714 C C . ASP A 1 92 ? -15.050 6.462 23.656 1.00 15.27 92 ASP A C 1
ATOM 715 O O . ASP A 1 92 ? -15.953 6.979 22.985 1.00 15.91 92 ASP A O 1
ATOM 720 N N . ASP A 1 93 ? -15.023 6.525 24.983 1.00 15.06 93 ASP A N 1
ATOM 721 C CA . ASP A 1 93 ? -16.154 7.077 25.710 1.00 15.43 93 ASP A CA 1
ATOM 722 C C . ASP A 1 93 ? -15.888 8.442 26.346 1.00 14.47 93 ASP A C 1
ATOM 723 O O . ASP A 1 93 ? -16.795 9.036 26.938 1.00 14.11 93 ASP A O 1
ATOM 728 N N . ALA A 1 94 ? -14.648 8.913 26.239 1.00 13.60 94 ALA A N 1
ATOM 729 C CA . ALA A 1 94 ? -14.275 10.194 26.855 1.00 12.97 94 ALA A CA 1
ATOM 730 C C . ALA A 1 94 ? -13.276 10.986 26.028 1.00 12.49 94 ALA A C 1
ATOM 731 O O . ALA A 1 94 ? -12.484 10.420 25.280 1.00 12.37 94 ALA A O 1
ATOM 733 N N . LEU A 1 95 ? -13.322 12.306 26.186 1.00 11.94 95 LEU A N 1
ATOM 734 C CA . LEU A 1 95 ? -12.279 13.199 25.689 1.00 11.01 95 LEU A CA 1
ATOM 735 C C . LEU A 1 95 ? -11.566 13.824 26.884 1.00 11.42 95 LEU A C 1
ATOM 736 O O . LEU A 1 95 ? -12.219 14.281 27.819 1.00 11.58 95 LEU A O 1
ATOM 741 N N . PHE A 1 96 ? -10.237 13.823 26.857 1.00 10.74 96 PHE A N 1
ATOM 742 C CA . PHE A 1 96 ? -9.428 14.577 27.833 1.00 11.30 96 PHE A CA 1
ATOM 743 C C . PHE A 1 96 ? -8.758 15.749 27.128 1.00 11.49 96 PHE A C 1
ATOM 744 O O . PHE A 1 96 ? -8.215 15.589 26.032 1.00 11.19 96 PHE A O 1
ATOM 752 N N . TYR A 1 97 ? -8.805 16.929 27.750 1.00 11.63 97 TYR A N 1
ATOM 753 C CA . TYR A 1 97 ? -8.166 18.107 27.168 1.00 11.45 97 TYR A CA 1
ATOM 754 C C . TYR A 1 97 ? -7.928 19.143 28.261 1.00 12.29 97 TYR A C 1
ATOM 755 O O . TYR A 1 97 ? -8.457 19.021 29.367 1.00 12.15 97 TYR A O 1
ATOM 764 N N . VAL A 1 98 ? -7.138 20.161 27.940 1.00 12.33 98 VAL A N 1
ATOM 765 C CA . VAL A 1 98 ? -6.844 21.240 28.889 1.00 12.17 98 VAL A CA 1
ATOM 766 C C . VAL A 1 98 ? -7.618 22.521 28.526 1.00 12.64 98 VAL A C 1
ATOM 767 O O . VAL A 1 98 ? -7.591 23.000 27.377 1.00 12.46 98 VAL A O 1
ATOM 771 N N . LYS A 1 99 ? -8.303 23.059 29.529 1.00 12.85 99 LYS A N 1
ATOM 772 C CA . LYS A 1 99 ? -9.067 24.290 29.385 1.00 14.20 99 LYS A CA 1
ATOM 773 C C . LYS A 1 99 ? -8.399 25.374 30.224 1.00 15.10 99 LYS A C 1
ATOM 774 O O . LYS A 1 99 ? -7.974 25.126 31.362 1.00 14.47 99 LYS A O 1
ATOM 780 N N . ASP A 1 100 ? -8.291 26.564 29.632 1.00 16.06 100 ASP A N 1
ATOM 781 C CA . ASP A 1 100 ? -7.730 27.742 30.295 1.00 17.69 100 ASP A CA 1
ATOM 782 C C . ASP A 1 100 ? -6.316 27.544 30.810 1.00 18.06 100 ASP A C 1
ATOM 783 O O . ASP A 1 100 ? -5.919 28.151 31.809 1.00 19.44 100 ASP A O 1
ATOM 788 N N . GLY A 1 101 ? -5.555 26.694 30.120 1.00 17.63 101 GLY A N 1
ATOM 789 C CA . GLY A 1 101 ? -4.175 26.422 30.471 1.00 16.96 101 GLY A CA 1
ATOM 790 C C . GLY A 1 101 ? -3.919 25.580 31.711 1.00 16.80 101 GLY A C 1
ATOM 791 O O . GLY A 1 101 ? -2.829 25.052 31.859 1.00 17.61 101 GLY A O 1
ATOM 792 N N . ARG A 1 102 ? -4.916 25.427 32.577 1.00 16.59 102 ARG A N 1
ATOM 793 C CA . ARG A 1 102 ? -4.688 24.905 33.940 1.00 16.30 102 ARG A CA 1
ATOM 794 C C . ARG A 1 102 ? -5.581 23.722 34.325 1.00 15.20 102 ARG A C 1
ATOM 795 O O . ARG A 1 102 ? -5.234 22.939 35.213 1.00 15.33 102 ARG A O 1
ATOM 803 N N . ASN A 1 103 ? -6.737 23.613 33.685 1.00 14.46 103 ASN A N 1
ATOM 804 C CA . ASN A 1 103 ? -7.737 22.626 34.090 1.00 14.17 103 ASN A CA 1
ATOM 805 C C . ASN A 1 103 ? -7.747 21.425 33.158 1.00 14.06 103 ASN A C 1
ATOM 806 O O . ASN A 1 103 ? -8.160 21.557 31.999 1.00 13.69 103 ASN A O 1
ATOM 811 N N . LEU A 1 104 ? -7.275 20.282 33.661 1.00 13.87 104 LEU A N 1
ATOM 812 C CA . LEU A 1 104 ? -7.347 19.046 32.889 1.00 14.30 104 LEU A CA 1
ATOM 813 C C . LEU A 1 104 ? -8.772 18.510 33.006 1.00 13.78 104 LEU A C 1
ATOM 814 O O . LEU A 1 104 ? -9.228 18.168 34.111 1.00 14.91 104 LEU A O 1
ATOM 819 N N . MET A 1 105 ? -9.471 18.449 31.875 1.00 12.55 105 MET A N 1
ATOM 820 C CA . MET A 1 105 ? -10.893 18.126 31.834 1.00 12.37 105 MET A CA 1
ATOM 821 C C . MET A 1 105 ? -11.114 16.740 31.249 1.00 12.90 105 MET A C 1
ATOM 822 O O . MET A 1 105 ? -10.342 16.300 30.396 1.00 12.88 105 MET A O 1
ATOM 827 N N . ARG A 1 106 ? -12.177 16.087 31.710 1.00 12.11 106 ARG A N 1
ATOM 828 C CA . ARG A 1 106 ? -12.708 14.869 31.100 1.00 12.50 106 ARG A CA 1
ATOM 829 C C . ARG A 1 106 ? -14.121 15.133 30.616 1.00 13.11 106 ARG A C 1
ATOM 830 O O . ARG A 1 106 ? -14.993 15.592 31.379 1.00 13.00 106 ARG A O 1
ATOM 838 N N . VAL A 1 107 ? -14.360 14.865 29.337 1.00 13.31 107 VAL A N 1
ATOM 839 C CA . VAL A 1 107 ? -15.686 15.045 28.771 1.00 13.16 107 VAL A CA 1
ATOM 840 C C . VAL A 1 107 ? -16.286 13.663 28.489 1.00 14.11 107 VAL A C 1
ATOM 841 O O . VAL A 1 107 ? -15.694 12.869 27.741 1.00 14.07 107 VAL A O 1
ATOM 845 N N . ASP A 1 108 ? -17.452 13.394 29.083 1.00 14.53 108 ASP A N 1
ATOM 846 C CA . ASP A 1 108 ? -18.223 12.181 28.791 1.00 15.87 108 ASP A CA 1
ATOM 847 C C . ASP A 1 108 ? -18.805 12.328 27.388 1.00 15.92 108 ASP A C 1
ATOM 848 O O . ASP A 1 108 ? -19.559 13.256 27.115 1.00 15.48 108 ASP A O 1
ATOM 853 N N . LEU A 1 109 ? -18.427 11.442 26.467 1.00 16.51 109 LEU A N 1
ATOM 854 C CA . LEU A 1 109 ? -18.851 11.622 25.075 1.00 17.38 109 LEU A CA 1
ATOM 855 C C . LEU A 1 109 ? -20.334 11.332 24.811 1.00 17.99 109 LEU A C 1
ATOM 856 O O . LEU A 1 109 ? -20.888 11.783 23.808 1.00 19.31 109 LEU A O 1
ATOM 861 N N . ALA A 1 110 ? -20.977 10.609 25.719 1.00 18.43 110 ALA A N 1
ATOM 862 C CA . ALA A 1 110 ? -22.402 10.323 25.590 1.00 19.05 110 ALA A CA 1
ATOM 863 C C . ALA A 1 110 ? -23.252 11.511 26.036 1.00 19.05 110 ALA A C 1
ATOM 864 O O . ALA A 1 110 ? -24.174 11.907 25.324 1.00 20.34 110 ALA A O 1
ATOM 866 N N . THR A 1 111 ? -22.911 12.085 27.186 1.00 18.20 111 THR A N 1
ATOM 867 C CA . THR A 1 111 ? -23.689 13.161 27.810 1.00 17.71 111 THR A CA 1
ATOM 868 C C . THR A 1 111 ? -23.139 14.555 27.533 1.00 17.39 111 THR A C 1
ATOM 869 O O . THR A 1 111 ? -23.889 15.530 27.581 1.00 17.79 111 THR A O 1
ATOM 873 N N . LEU A 1 112 ? -21.838 14.616 27.220 1.00 16.98 112 LEU A N 1
ATOM 874 C CA . LEU A 1 112 ? -21.055 15.857 27.055 1.00 16.68 112 LEU A CA 1
ATOM 875 C C . LEU A 1 112 ? -20.839 16.623 28.368 1.00 16.67 112 LEU A C 1
ATOM 876 O O . LEU A 1 112 ? -20.338 17.749 28.371 1.00 15.86 112 LEU A O 1
ATOM 881 N N . GLU A 1 113 ? -21.187 15.990 29.486 1.00 16.43 113 GLU A N 1
ATOM 882 C CA . GLU A 1 113 ? -20.852 16.552 30.794 1.00 16.84 113 GLU A CA 1
ATOM 883 C C . GLU A 1 113 ? -19.330 16.545 31.008 1.00 16.50 113 GLU A C 1
ATOM 884 O O . GLU A 1 113 ? -18.641 15.600 30.600 1.00 16.42 113 GLU A O 1
ATOM 890 N N . GLU A 1 114 ? -18.807 17.611 31.617 1.00 16.12 114 GLU A N 1
ATOM 891 C CA . GLU A 1 114 ? -17.381 17.709 31.895 1.00 16.31 114 GLU A CA 1
ATOM 892 C C . GLU A 1 114 ? -17.071 17.684 33.390 1.00 16.67 114 GLU A C 1
ATOM 893 O O . GLU A 1 114 ? -17.848 18.169 34.208 1.00 17.52 114 GLU A O 1
ATOM 899 N N . ASN A 1 115 ? -15.914 17.143 33.730 1.00 17.06 115 ASN A N 1
ATOM 900 C CA . ASN A 1 115 ? -15.414 17.144 35.100 1.00 17.55 115 ASN A CA 1
ATOM 901 C C . ASN A 1 115 ? -13.978 17.643 35.091 1.00 17.87 115 ASN A C 1
ATOM 902 O O . ASN A 1 115 ? -13.183 17.243 34.225 1.00 17.28 115 ASN A O 1
ATOM 907 N N . VAL A 1 116 ? -13.612 18.502 36.039 1.00 17.82 116 VAL A N 1
ATOM 908 C CA . VAL A 1 116 ? -12.192 18.832 36.140 1.00 18.20 116 VAL A CA 1
ATOM 909 C C . VAL A 1 116 ? -11.450 17.767 36.947 1.00 17.88 116 VAL A C 1
ATOM 910 O O . VAL A 1 116 ? -11.738 17.533 38.125 1.00 17.84 116 VAL A O 1
ATOM 914 N N . VAL A 1 117 ? -10.526 17.087 36.280 1.00 16.90 117 VAL A N 1
ATOM 915 C CA . VAL A 1 117 ? -9.823 15.976 36.900 1.00 17.80 117 VAL A CA 1
ATOM 916 C C . VAL A 1 117 ? -8.674 16.488 37.764 1.00 17.90 117 VAL A C 1
ATOM 917 O O . VAL A 1 117 ? -8.428 15.970 38.861 1.00 19.02 117 VAL A O 1
ATOM 921 N N . TYR A 1 118 ? -7.971 17.507 37.273 1.00 17.40 118 TYR A N 1
ATOM 922 C CA . TYR A 1 118 ? -6.811 18.051 37.978 1.00 16.64 118 TYR A CA 1
ATOM 923 C C . TYR A 1 118 ? -6.644 19.504 37.581 1.00 16.89 118 TYR A C 1
ATOM 924 O O . TYR A 1 118 ? -6.857 19.847 36.412 1.00 15.76 118 TYR A O 1
ATOM 933 N N . GLN A 1 119 ? -6.275 20.344 38.552 1.00 16.51 119 GLN A N 1
ATOM 934 C CA . GLN A 1 119 ? -5.942 21.737 38.277 1.00 16.90 119 GLN A CA 1
ATOM 935 C C . GLN A 1 119 ? -4.487 22.020 38.639 1.00 16.76 119 GLN A C 1
ATOM 936 O O . GLN A 1 119 ? -4.048 21.757 39.769 1.00 16.27 119 GLN A O 1
ATOM 942 N N . VAL A 1 120 ? -3.733 22.566 37.686 1.00 16.47 120 VAL A N 1
ATOM 943 C CA . VAL A 1 120 ? -2.374 22.986 37.966 1.00 16.31 120 VAL A CA 1
ATOM 944 C C . VAL A 1 120 ? -2.468 24.056 39.063 1.00 17.10 120 VAL A C 1
ATOM 945 O O . VAL A 1 120 ? -3.240 25.010 38.919 1.00 17.62 120 VAL A O 1
ATOM 949 N N . PRO A 1 121 ? -1.732 23.867 40.171 1.00 17.70 121 PRO A N 1
ATOM 950 C CA . PRO A 1 121 ? -1.877 24.823 41.288 1.00 18.34 121 PRO A CA 1
ATOM 951 C C . PRO A 1 121 ? -1.309 26.214 40.968 1.00 18.94 121 PRO A C 1
ATOM 952 O O . PRO A 1 121 ? -0.539 26.365 40.018 1.00 18.34 121 PRO A O 1
ATOM 956 N N . ALA A 1 122 ? -1.713 27.205 41.770 1.00 19.91 122 ALA A N 1
ATOM 957 C CA . ALA A 1 122 ? -1.442 28.640 41.548 1.00 20.39 122 ALA A CA 1
ATOM 958 C C . ALA A 1 122 ? -0.013 29.047 41.216 1.00 20.67 122 ALA A C 1
ATOM 959 O O . ALA A 1 122 ? 0.200 29.933 40.379 1.00 21.16 122 ALA A O 1
ATOM 961 N N . GLU A 1 123 ? 0.947 28.428 41.896 1.00 20.86 123 GLU A N 1
ATOM 962 C CA . GLU A 1 123 ? 2.353 28.834 41.818 1.00 20.66 123 GLU A CA 1
ATOM 963 C C . GLU A 1 123 ? 3.086 28.228 40.626 1.00 19.10 123 GLU A C 1
ATOM 964 O O . GLU A 1 123 ? 4.295 28.399 40.488 1.00 17.98 123 GLU A O 1
ATOM 970 N N . TRP A 1 124 ? 2.340 27.514 39.788 1.00 17.80 124 TRP A N 1
ATOM 971 C CA . TRP A 1 124 ? 2.891 26.766 38.663 1.00 16.86 124 TRP A CA 1
ATOM 972 C C . TRP A 1 124 ? 2.069 27.019 37.399 1.00 15.94 124 TRP A C 1
ATOM 973 O O . TRP A 1 124 ? 0.916 27.454 37.469 1.00 16.08 124 TRP A O 1
ATOM 984 N N . VAL A 1 125 ? 2.692 26.755 36.251 1.00 15.87 125 VAL A N 1
ATOM 985 C CA . VAL A 1 125 ? 2.056 26.877 34.939 1.00 15.47 125 VAL A CA 1
ATOM 986 C C . VAL A 1 125 ? 2.272 25.559 34.177 1.00 15.16 125 VAL A C 1
ATOM 987 O O . VAL A 1 125 ? 3.406 25.083 34.055 1.00 15.34 125 VAL A O 1
ATOM 991 N N . GLY A 1 126 ? 1.181 24.989 33.669 1.00 15.35 126 GLY A N 1
ATOM 992 C CA . GLY A 1 126 ? 1.281 23.797 32.823 1.00 15.89 126 GLY A CA 1
ATOM 993 C C . GLY A 1 126 ? 2.058 24.124 31.553 1.0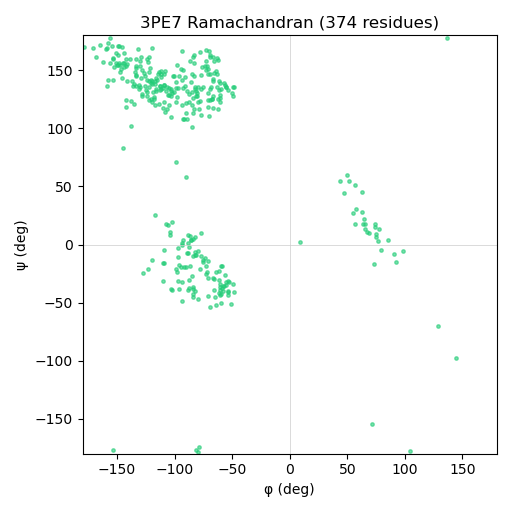0 16.01 126 GLY A C 1
ATOM 994 O O . GLY A 1 126 ? 1.848 25.171 30.935 1.00 16.20 126 GLY A O 1
ATOM 995 N N . TYR A 1 127 ? 2.971 23.232 31.181 1.00 16.19 127 TYR A N 1
ATOM 996 C CA . TYR A 1 127 ? 3.748 23.362 29.956 1.00 16.14 127 TYR A CA 1
ATOM 997 C C . TYR A 1 127 ? 3.594 22.127 29.074 1.00 15.93 127 TYR A C 1
ATOM 998 O O . TYR A 1 127 ? 3.790 21.003 29.522 1.00 16.28 127 TYR A O 1
ATOM 1007 N N . GLY A 1 128 ? 3.244 22.350 27.815 1.00 15.39 128 GLY A N 1
ATOM 1008 C CA . GLY A 1 128 ? 3.093 21.256 26.846 1.00 14.99 128 GLY A CA 1
ATOM 1009 C C . GLY A 1 128 ? 1.874 20.374 27.071 1.00 14.98 128 GLY A C 1
ATOM 1010 O O . GLY A 1 128 ? 0.862 20.798 27.657 1.00 15.47 128 GLY A O 1
ATOM 1011 N N . THR A 1 129 ? 1.980 19.129 26.606 1.00 13.90 129 THR A N 1
ATOM 1012 C CA . THR A 1 129 ? 0.838 18.232 26.488 1.00 13.12 129 THR A CA 1
ATOM 1013 C C . THR A 1 129 ? 0.855 17.171 27.599 1.00 12.36 129 THR A C 1
ATOM 1014 O O . THR A 1 129 ? 1.892 16.598 27.874 1.00 12.87 129 THR A O 1
ATOM 1018 N N . TRP A 1 130 ? -0.294 16.942 28.222 1.00 12.88 130 TRP A N 1
ATOM 1019 C CA . TRP A 1 130 ? -0.435 15.848 29.201 1.00 12.50 130 TRP A CA 1
ATOM 1020 C C . TRP A 1 130 ? -0.682 14.551 28.437 1.00 12.58 130 TRP A C 1
ATOM 1021 O O . TRP A 1 130 ? -1.520 14.522 27.516 1.00 12.84 130 TRP A O 1
ATOM 1032 N N . VAL A 1 131 ? 0.026 13.477 28.808 1.00 12.13 131 VAL A N 1
ATOM 1033 C CA . VAL A 1 131 ? -0.061 12.213 28.045 1.00 12.42 131 VAL A CA 1
ATOM 1034 C C . VAL A 1 131 ? -0.446 11.078 28.985 1.00 12.17 131 VAL A C 1
ATOM 1035 O O . VAL A 1 131 ? 0.133 10.944 30.057 1.00 12.17 131 VAL A O 1
ATOM 1039 N N . ALA A 1 132 ? -1.423 10.271 28.574 1.00 12.13 132 ALA A N 1
ATOM 1040 C CA . ALA A 1 132 ? -1.908 9.187 29.434 1.00 12.25 132 ALA A CA 1
ATOM 1041 C C . ALA A 1 132 ? -1.094 7.917 29.274 1.00 11.90 132 ALA A C 1
ATOM 1042 O O . ALA A 1 132 ? -0.422 7.705 28.265 1.00 11.34 132 ALA A O 1
ATOM 1044 N N . ASN A 1 133 ? -1.160 7.068 30.297 1.00 11.91 133 ASN A N 1
ATOM 1045 C CA . ASN A 1 133 ? -0.712 5.688 30.162 1.00 11.39 133 ASN A CA 1
ATOM 1046 C C . ASN A 1 133 ? -1.706 4.876 29.310 1.00 11.60 133 ASN A C 1
ATOM 1047 O O . ASN A 1 133 ? -2.805 5.339 29.009 1.00 11.02 133 ASN A O 1
ATOM 1052 N N . SER A 1 134 ? -1.315 3.676 28.891 1.00 11.66 134 SER A N 1
ATOM 1053 C CA . SER A 1 134 ? -2.172 2.893 28.001 1.00 12.25 134 SER A CA 1
ATOM 1054 C C . SER A 1 134 ? -3.528 2.568 28.622 1.00 12.17 134 SER A C 1
ATOM 1055 O O . SER A 1 134 ? -4.550 2.561 27.930 1.00 12.59 134 SER A O 1
ATOM 1058 N N . ASP A 1 135 ? -3.525 2.317 29.938 1.00 13.37 135 ASP A N 1
ATOM 1059 C CA . ASP A 1 135 ? -4.743 2.030 30.683 1.00 13.90 135 ASP A CA 1
ATOM 1060 C C . ASP A 1 135 ? -5.673 3.243 30.880 1.00 13.80 135 ASP A C 1
ATOM 1061 O O . ASP A 1 135 ? -6.840 3.090 31.264 1.00 14.18 135 ASP A O 1
ATOM 1066 N N . CYS A 1 136 ? -5.139 4.434 30.611 1.00 13.80 136 CYS A N 1
ATOM 1067 C CA . CYS A 1 136 ? -5.833 5.718 30.809 1.00 12.97 136 CYS A CA 1
ATOM 1068 C C . CYS A 1 136 ? -6.300 5.853 32.265 1.00 13.09 136 CYS A C 1
ATOM 1069 O O . CYS A 1 136 ? -7.474 6.131 32.535 1.00 13.40 136 CYS A O 1
ATOM 1072 N N . THR A 1 137 ? -5.357 5.627 33.181 1.00 12.91 137 THR A N 1
ATOM 1073 C CA . THR A 1 137 ? -5.597 5.795 34.613 1.00 13.92 137 THR A CA 1
ATOM 1074 C C . THR A 1 137 ? -4.681 6.840 35.235 1.00 14.21 137 THR A C 1
ATOM 1075 O O . THR A 1 137 ? -4.926 7.289 36.373 1.00 14.01 137 THR A O 1
ATOM 1079 N N . LYS A 1 138 ? -3.636 7.228 34.492 1.00 13.60 138 LYS A N 1
ATOM 1080 C CA . LYS A 1 138 ? -2.612 8.184 34.945 1.00 13.93 138 LYS A CA 1
ATOM 1081 C C . LYS A 1 138 ? -2.181 9.089 33.785 1.00 14.38 138 LYS A C 1
ATOM 1082 O O . LYS A 1 138 ? -2.278 8.691 32.632 1.00 14.13 138 LYS A O 1
ATOM 1088 N N . LEU A 1 139 ? -1.716 10.295 34.115 1.00 14.12 139 LEU A N 1
ATOM 1089 C CA . LEU A 1 139 ? -1.162 11.238 33.131 1.00 14.46 139 LEU A CA 1
ATOM 1090 C C . LEU A 1 139 ? 0.211 11.696 33.564 1.00 13.95 139 LEU A C 1
ATOM 1091 O O . LEU A 1 139 ? 0.485 11.794 34.765 1.00 14.26 139 LEU A O 1
ATOM 1096 N N . VAL A 1 140 ? 1.083 11.959 32.591 1.00 12.95 140 VAL A N 1
ATOM 1097 C CA . VAL A 1 140 ? 2.314 12.705 32.858 1.00 12.41 140 VAL A CA 1
ATOM 1098 C C . VAL A 1 140 ? 2.280 14.052 32.127 1.00 12.91 140 VAL A C 1
ATOM 1099 O O . VAL A 1 140 ? 1.705 14.170 31.042 1.00 12.58 140 VAL A O 1
ATOM 1103 N N . GLY A 1 141 ? 2.893 15.059 32.751 1.00 13.31 141 GLY A N 1
ATOM 1104 C CA . GLY A 1 141 ? 2.976 16.400 32.162 1.00 12.55 141 GLY A CA 1
ATOM 1105 C C . GLY A 1 141 ? 4.013 17.234 32.880 1.00 13.52 141 GLY A C 1
ATOM 1106 O O . GLY A 1 141 ? 4.530 16.827 33.920 1.00 13.65 141 GLY A O 1
ATOM 1107 N N . ILE A 1 142 ? 4.306 18.414 32.339 1.00 12.56 142 ILE A N 1
ATOM 1108 C CA . ILE A 1 142 ? 5.291 19.317 32.930 1.00 12.83 142 ILE A CA 1
ATOM 1109 C C . ILE A 1 142 ? 4.598 20.527 33.540 1.00 12.38 142 ILE A C 1
ATOM 1110 O O . ILE A 1 142 ? 3.682 21.071 32.955 1.00 12.97 142 ILE A O 1
ATOM 1115 N N . GLU A 1 143 ? 5.039 20.921 34.730 1.00 12.41 143 GLU A N 1
ATOM 1116 C CA . GLU A 1 143 ? 4.653 22.208 35.313 1.00 13.21 143 GLU A CA 1
ATOM 1117 C C . GLU A 1 143 ? 5.901 23.036 35.560 1.00 13.17 143 GLU A C 1
ATOM 1118 O O . GLU A 1 143 ? 6.939 22.513 35.984 1.00 14.04 143 GLU A O 1
ATOM 1124 N N . ILE A 1 144 ? 5.811 24.331 35.271 1.00 13.74 144 ILE A N 1
ATOM 1125 C CA . ILE A 1 144 ? 6.954 25.236 35.414 1.00 14.07 144 ILE A CA 1
ATOM 1126 C C . ILE A 1 144 ? 6.597 26.269 36.476 1.00 14.57 144 ILE A C 1
ATOM 1127 O O . ILE A 1 144 ? 5.460 26.736 36.523 1.00 15.01 144 ILE A O 1
ATOM 1132 N N . ARG A 1 145 ? 7.545 26.592 37.350 1.00 15.17 145 ARG A N 1
ATOM 1133 C CA . ARG A 1 145 ? 7.254 27.546 38.410 1.00 16.13 145 ARG A CA 1
ATOM 1134 C C . ARG A 1 145 ? 6.843 28.868 37.767 1.00 16.17 145 ARG A C 1
ATOM 1135 O O . ARG A 1 145 ? 7.484 29.316 36.821 1.00 15.80 145 ARG A O 1
ATOM 1143 N N . ARG A 1 146 ? 5.767 29.467 38.269 1.00 16.64 146 ARG A N 1
ATOM 1144 C CA . ARG A 1 146 ? 5.233 30.706 37.673 1.00 17.95 146 ARG A CA 1
ATOM 1145 C C . ARG A 1 146 ? 6.301 31.798 37.547 1.00 17.33 146 ARG A C 1
ATOM 1146 O O . ARG A 1 146 ? 6.367 32.498 36.533 1.00 16.87 146 ARG A O 1
ATOM 1154 N N . GLU A 1 147 ? 7.110 31.953 38.597 1.00 18.29 147 GLU A N 1
ATOM 1155 C CA . GLU A 1 147 ? 8.218 32.914 38.625 1.00 19.83 147 GLU A CA 1
ATOM 1156 C C . GLU A 1 147 ? 9.158 32.765 37.444 1.00 18.86 147 GLU A C 1
ATOM 1157 O O . GLU A 1 147 ? 9.763 33.749 36.985 1.00 19.02 147 GLU A O 1
ATOM 1163 N N . ASP A 1 148 ? 9.296 31.525 36.975 1.00 17.70 148 ASP A N 1
ATOM 1164 C CA . ASP A 1 148 ? 10.223 31.184 35.900 1.00 17.38 148 ASP A CA 1
ATOM 1165 C C . ASP A 1 148 ? 9.540 31.119 34.537 1.00 17.27 148 ASP A C 1
ATOM 1166 O O . ASP A 1 148 ? 10.220 31.031 33.515 1.00 18.29 148 ASP A O 1
ATOM 1171 N N . TRP A 1 149 ? 8.212 31.152 34.520 1.00 16.49 149 TRP A N 1
ATOM 1172 C CA . TRP A 1 149 ? 7.475 31.022 33.270 1.00 16.31 149 TRP A CA 1
ATOM 1173 C C . TRP A 1 149 ? 7.316 32.352 32.555 1.00 16.71 149 TRP A C 1
ATOM 1174 O O . TRP A 1 149 ? 7.083 33.380 33.196 1.00 17.05 149 TRP A O 1
ATOM 1185 N N . VAL A 1 150 ? 7.463 32.318 31.232 1.00 16.21 150 VAL A N 1
ATOM 1186 C CA . VAL A 1 150 ? 7.082 33.428 30.364 1.00 16.86 150 VAL A CA 1
ATOM 1187 C C . VAL A 1 150 ? 6.303 32.835 29.175 1.00 16.98 150 VAL A C 1
ATOM 1188 O O . VAL A 1 150 ? 6.580 31.704 28.763 1.00 16.33 150 VAL A O 1
ATOM 1192 N N . PRO A 1 151 ? 5.326 33.591 28.621 1.00 16.37 151 PRO A N 1
ATOM 1193 C CA . PRO A 1 151 ? 4.614 3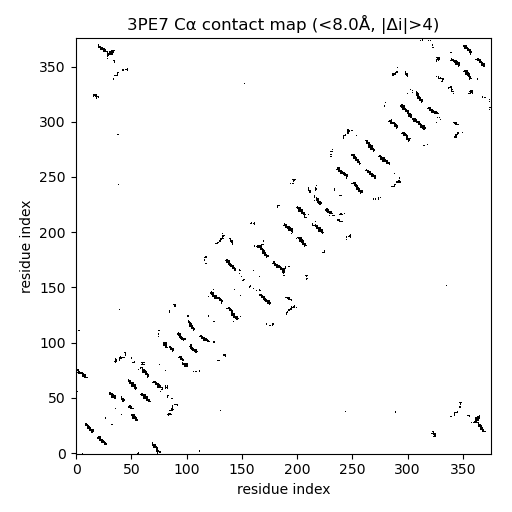3.129 27.427 1.00 16.71 151 PRO A CA 1
ATOM 1194 C C . PRO A 1 151 ? 5.567 32.971 26.236 1.00 16.76 151 PRO A C 1
ATOM 1195 O O . PRO A 1 151 ? 6.302 33.905 25.898 1.00 16.64 151 PRO A O 1
ATOM 1199 N N . LEU A 1 152 ? 5.584 31.787 25.622 1.00 16.74 152 LEU A N 1
ATOM 1200 C CA . LEU A 1 152 ? 6.561 31.515 24.567 1.00 17.04 152 LEU A CA 1
ATOM 1201 C C . LEU A 1 152 ? 5.905 31.710 23.211 1.00 18.16 152 LEU A C 1
ATOM 1202 O O . LEU A 1 152 ? 5.643 30.743 22.468 1.00 18.36 152 LEU A O 1
ATOM 1207 N N . THR A 1 153 ? 5.638 32.976 22.899 1.00 19.06 153 THR A N 1
ATOM 1208 C CA . THR A 1 153 ? 4.746 33.312 21.787 1.00 20.01 153 THR A CA 1
ATOM 1209 C C . THR A 1 153 ? 5.447 33.450 20.438 1.00 20.85 153 THR A C 1
ATOM 1210 O O . THR A 1 153 ? 4.784 33.608 19.405 1.00 21.61 153 THR A O 1
ATOM 1214 N N . ASP A 1 154 ? 6.780 33.410 20.445 1.00 21.14 154 ASP A N 1
ATOM 1215 C CA . ASP A 1 154 ? 7.576 33.406 19.224 1.00 22.31 154 ASP A CA 1
ATOM 1216 C C . ASP A 1 154 ? 8.865 32.614 19.451 1.00 22.54 154 ASP A C 1
ATOM 1217 O O . ASP A 1 154 ? 9.190 32.260 20.592 1.00 22.20 154 ASP A O 1
ATOM 1222 N N . TRP A 1 155 ? 9.603 32.360 18.371 1.00 23.02 155 TRP A N 1
ATOM 1223 C CA . TRP A 1 155 ? 10.791 31.503 18.433 1.00 23.78 155 TRP A CA 1
ATOM 1224 C C . TRP A 1 155 ? 12.011 32.099 19.124 1.00 22.92 155 TRP A C 1
ATOM 1225 O O . TRP A 1 155 ? 12.834 31.357 19.658 1.00 22.61 155 TRP A O 1
ATOM 1236 N N . LYS A 1 156 ? 12.116 33.431 19.144 1.00 22.12 156 LYS A N 1
ATOM 1237 C CA . LYS A 1 156 ? 13.140 34.098 19.941 1.00 21.73 156 LYS A CA 1
ATOM 1238 C C . LYS A 1 156 ? 12.941 33.878 21.449 1.00 21.00 156 LYS A C 1
ATOM 1239 O O . LYS A 1 156 ? 13.900 33.589 22.171 1.00 20.86 156 LYS A O 1
ATOM 1245 N N . LYS A 1 157 ? 11.701 34.020 21.920 1.00 20.20 157 LYS A N 1
ATOM 1246 C CA . LYS A 1 157 ? 11.378 33.749 23.318 1.00 19.50 157 LYS A CA 1
ATOM 1247 C C . LYS A 1 157 ? 11.697 32.286 23.641 1.00 19.64 157 LYS A C 1
ATOM 1248 O O . LYS A 1 157 ? 12.277 31.995 24.684 1.00 19.27 157 LYS A O 1
ATOM 1254 N N . PHE A 1 158 ? 11.322 31.390 22.732 1.00 20.26 158 PHE A N 1
ATOM 1255 C CA . PHE A 1 158 ? 11.547 29.945 22.889 1.00 21.19 158 PHE A CA 1
ATOM 1256 C C . PHE A 1 158 ? 13.039 29.643 22.988 1.00 21.70 158 PHE A C 1
ATOM 1257 O O . PHE A 1 158 ? 13.461 28.847 23.835 1.00 21.75 158 PHE A O 1
ATOM 1265 N N . HIS A 1 159 ? 13.844 30.310 22.153 1.00 21.86 159 HIS A N 1
ATOM 1266 C CA . HIS A 1 159 ? 15.300 30.157 22.187 1.00 22.30 159 HIS A CA 1
ATOM 1267 C C . HIS A 1 159 ? 15.917 30.631 23.502 1.00 22.22 159 HIS A C 1
ATOM 1268 O O . HIS A 1 159 ? 16.653 29.880 24.160 1.00 22.90 159 HIS A O 1
ATOM 1275 N N . GLU A 1 160 ? 15.591 31.861 23.900 1.00 21.23 160 GLU A N 1
ATOM 1276 C CA . GLU A 1 160 ? 16.154 32.487 25.101 1.00 20.58 160 GLU A CA 1
ATOM 1277 C C . GLU A 1 160 ? 15.720 31.818 26.399 1.00 19.70 160 GLU A C 1
ATOM 1278 O O . GLU A 1 160 ? 16.447 31.852 27.401 1.00 19.48 160 GLU A O 1
ATOM 1284 N N . PHE A 1 161 ? 14.530 31.217 26.382 1.00 18.46 161 PHE A N 1
ATOM 1285 C CA . PHE A 1 161 ? 13.972 30.599 27.582 1.00 17.29 161 PHE A CA 1
ATOM 1286 C C . PHE A 1 161 ? 14.887 29.497 28.128 1.00 17.06 161 PHE A C 1
ATOM 1287 O O . PHE A 1 161 ? 15.018 29.331 29.345 1.00 17.55 161 PHE A O 1
ATOM 1295 N N . TYR A 1 162 ? 15.497 28.758 27.213 1.00 16.88 162 TYR A N 1
ATOM 1296 C CA . TYR A 1 162 ? 16.398 27.654 27.563 1.00 17.54 162 TYR A CA 1
ATOM 1297 C C . TYR A 1 162 ? 17.513 28.084 28.536 1.00 17.72 162 TYR A C 1
ATOM 1298 O O . TYR A 1 162 ? 17.827 27.370 29.487 1.00 17.02 162 TYR A O 1
ATOM 1307 N N . PHE A 1 163 ? 18.070 29.267 28.310 1.00 18.15 163 PHE A N 1
ATOM 1308 C CA . PHE A 1 163 ? 19.211 29.739 29.097 1.00 18.85 163 PHE A CA 1
ATOM 1309 C C . PHE A 1 163 ? 18.840 30.199 30.505 1.00 18.96 163 PHE A C 1
ATOM 1310 O O . PHE A 1 163 ? 19.730 30.367 31.354 1.00 19.67 163 PHE A O 1
ATOM 1318 N N . THR A 1 164 ? 17.544 30.384 30.760 1.00 18.39 164 THR A N 1
ATOM 1319 C 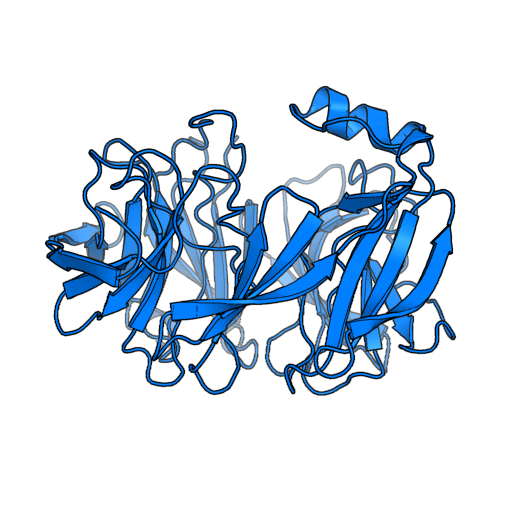CA . THR A 1 164 ? 17.063 30.820 32.072 1.00 18.80 164 THR A CA 1
ATOM 1320 C C . THR A 1 164 ? 17.037 29.710 33.120 1.00 18.37 164 THR A C 1
ATOM 1321 O O . THR A 1 164 ? 16.827 29.983 34.290 1.00 18.32 164 THR A O 1
ATOM 1325 N N . LYS A 1 165 ? 17.247 28.462 32.691 1.00 18.24 165 LYS A N 1
ATOM 1326 C CA . LYS A 1 165 ? 17.217 27.307 33.604 1.00 18.46 165 LYS A CA 1
ATOM 1327 C C . LYS A 1 165 ? 15.971 27.291 34.484 1.00 17.75 165 LYS A C 1
ATOM 1328 O O . LYS A 1 165 ? 16.067 27.327 35.726 1.00 17.99 165 LYS A O 1
ATOM 1334 N N . PRO A 1 166 ? 14.787 27.238 33.853 1.00 16.27 166 PRO A N 1
ATOM 1335 C CA . PRO A 1 166 ? 13.539 27.290 34.608 1.00 15.91 166 PRO A CA 1
ATOM 1336 C C . PRO A 1 166 ? 13.364 26.056 35.482 1.00 16.22 166 PRO A C 1
ATOM 1337 O O . PRO A 1 166 ? 13.813 24.965 35.109 1.00 15.98 166 PRO A O 1
ATOM 1341 N N . CYS A 1 167 ? 12.719 26.246 36.628 1.00 15.38 167 CYS A N 1
ATOM 1342 C CA . CYS A 1 167 ? 12.371 25.151 37.519 1.00 15.35 167 CYS A CA 1
ATOM 1343 C C . CYS A 1 167 ? 11.156 24.410 36.960 1.00 15.06 167 CYS A C 1
ATOM 1344 O O . CYS A 1 167 ? 10.052 24.953 36.899 1.00 14.66 167 CYS A O 1
ATOM 1347 N N . CYS A 1 168 ? 11.392 23.173 36.528 1.00 14.84 168 CYS A N 1
ATOM 1348 C CA . CYS A 1 168 ? 10.364 22.333 35.950 1.00 15.05 168 CYS A CA 1
ATOM 1349 C C . CYS A 1 168 ? 10.206 21.074 36.773 1.00 14.98 168 CYS A C 1
ATOM 1350 O O . CYS A 1 168 ? 11.196 20.497 37.224 1.00 14.87 168 CYS A O 1
ATOM 1353 N N . ARG A 1 169 ? 8.968 20.653 36.938 1.00 14.69 169 ARG A N 1
ATOM 1354 C CA . ARG A 1 169 ? 8.683 19.369 37.543 1.00 15.05 169 ARG A CA 1
ATOM 1355 C C . ARG A 1 169 ? 7.852 18.486 36.612 1.00 15.41 169 ARG A C 1
ATOM 1356 O O . ARG A 1 169 ? 6.895 18.925 35.972 1.00 15.30 169 ARG A O 1
ATOM 1364 N N . LEU A 1 170 ? 8.266 17.226 36.544 1.00 15.23 170 LEU A N 1
ATOM 1365 C CA . LEU A 1 170 ? 7.573 16.211 35.767 1.00 15.54 170 LEU A CA 1
ATOM 1366 C C . LEU A 1 170 ? 6.555 15.604 36.722 1.00 16.08 170 LEU A C 1
ATOM 1367 O O . LEU A 1 170 ? 6.928 14.976 37.721 1.00 16.10 170 LEU A O 1
ATOM 1372 N N . MET A 1 171 ? 5.281 15.829 36.430 1.00 16.51 171 MET A N 1
ATOM 1373 C CA . MET A 1 171 ? 4.193 15.430 37.306 1.00 17.95 171 MET A CA 1
ATOM 1374 C C . MET A 1 171 ? 3.540 14.162 36.822 1.00 18.69 171 MET A C 1
ATOM 1375 O O . MET A 1 171 ? 3.414 13.941 35.631 1.00 18.61 171 MET A O 1
ATOM 1380 N N . ARG A 1 172 ? 3.100 13.328 37.753 1.00 19.27 172 ARG A N 1
ATOM 1381 C CA . ARG A 1 172 ? 2.140 12.329 37.357 1.00 20.12 172 ARG A CA 1
ATOM 1382 C C . ARG A 1 172 ? 0.851 12.500 38.141 1.00 19.93 172 ARG A C 1
ATOM 1383 O O . ARG A 1 172 ? 0.870 12.802 39.355 1.00 19.97 172 ARG A O 1
ATOM 1391 N N . VAL A 1 173 ? -0.254 12.365 37.419 1.00 19.19 173 VAL A N 1
ATOM 1392 C CA . VAL A 1 173 ? -1.592 12.617 37.931 1.00 18.89 173 VAL A CA 1
ATOM 1393 C C . VAL A 1 173 ? -2.422 11.336 37.860 1.00 19.35 173 VAL A C 1
ATOM 1394 O O . VAL A 1 173 ? -2.449 10.660 36.828 1.00 18.37 173 VAL A O 1
ATOM 1398 N N . ASP A 1 174 ? -3.079 11.010 38.972 1.00 18.98 174 ASP A N 1
ATOM 1399 C CA . ASP A 1 174 ? -4.022 9.900 39.033 1.00 19.95 174 ASP A CA 1
ATOM 1400 C C . ASP A 1 174 ? -5.395 10.358 38.559 1.00 20.50 174 ASP A C 1
ATOM 1401 O O . ASP A 1 174 ? -5.997 11.278 39.142 1.00 20.14 174 ASP A O 1
ATOM 1406 N N . LEU A 1 175 ? -5.896 9.719 37.503 1.00 20.59 175 LEU A N 1
ATOM 1407 C CA . LEU A 1 175 ? -7.163 10.124 36.895 1.00 22.06 175 LEU A CA 1
ATOM 1408 C C . LEU A 1 175 ? -8.415 9.804 37.723 1.00 23.39 175 LEU A C 1
ATOM 1409 O O . LEU A 1 175 ? -9.462 10.448 37.545 1.00 23.24 175 LEU A O 1
ATOM 1414 N N . LYS A 1 176 ? -8.316 8.809 38.605 1.00 24.53 176 LYS A N 1
ATOM 1415 C CA . LYS A 1 176 ? -9.445 8.434 39.457 1.00 25.95 176 LYS A CA 1
ATOM 1416 C C . LYS A 1 176 ? -9.538 9.308 40.712 1.00 26.10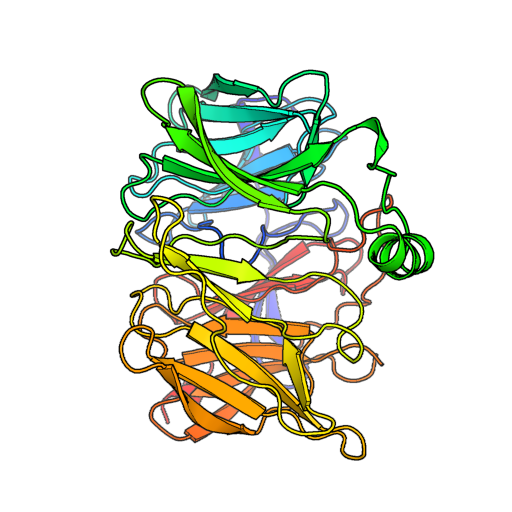 176 LYS A C 1
ATOM 1417 O O . LYS A 1 176 ? -10.624 9.739 41.104 1.00 26.13 176 LYS A O 1
ATOM 1423 N N . THR A 1 177 ? -8.391 9.572 41.324 1.00 26.06 177 THR A N 1
ATOM 1424 C CA . THR A 1 177 ? -8.344 10.284 42.605 1.00 26.28 177 THR A CA 1
ATOM 1425 C C . THR A 1 177 ? -8.062 11.773 42.417 1.00 26.14 177 THR A C 1
ATOM 1426 O O . THR A 1 177 ? -8.528 12.609 43.193 1.00 26.27 177 THR A O 1
ATOM 1430 N N . GLY A 1 178 ? -7.300 12.105 41.381 1.00 25.92 178 GLY A N 1
ATOM 1431 C CA . GLY A 1 178 ? -6.910 13.479 41.145 1.00 25.24 178 GLY A CA 1
ATOM 1432 C C . GLY A 1 178 ? -5.665 13.844 41.925 1.00 25.04 178 GLY A C 1
ATOM 1433 O O . GLY A 1 178 ? -5.223 14.994 41.889 1.00 24.85 178 GLY A O 1
ATOM 1434 N N . GLU A 1 179 ? -5.091 12.862 42.622 1.00 25.09 179 GLU A N 1
ATOM 1435 C CA . GLU A 1 179 ? -3.849 13.072 43.355 1.00 25.52 179 GLU A CA 1
ATOM 1436 C C . GLU A 1 179 ? -2.686 13.225 42.382 1.00 24.84 179 GLU A C 1
ATOM 1437 O O . GLU A 1 179 ? -2.676 12.612 41.306 1.00 24.61 179 GLU A O 1
ATOM 1443 N N . SER A 1 180 ? -1.717 14.046 42.770 1.00 24.34 180 SER A N 1
ATOM 1444 C CA . SER A 1 180 ? -0.528 14.296 41.959 1.00 23.60 180 SER A CA 1
ATOM 1445 C C . SER A 1 180 ? 0.771 13.957 42.699 1.00 23.32 180 SER A C 1
ATOM 1446 O O . SER A 1 180 ? 0.844 14.090 43.935 1.00 23.78 180 SER A O 1
ATOM 1449 N N . THR A 1 181 ? 1.789 13.519 41.949 1.00 22.20 181 THR A N 1
ATOM 1450 C CA . THR A 1 181 ? 3.105 13.189 42.494 1.00 21.78 181 THR A CA 1
ATOM 1451 C C . THR A 1 181 ? 4.217 13.752 41.614 1.00 21.30 181 THR A C 1
ATOM 1452 O O . THR A 1 181 ? 4.166 13.642 40.377 1.00 21.36 181 THR A O 1
ATOM 1456 N N . VAL A 1 182 ? 5.226 14.340 42.243 1.00 20.09 182 VAL A N 1
ATOM 1457 C CA . VAL A 1 182 ? 6.396 14.804 41.506 1.00 19.97 182 VAL A CA 1
ATOM 1458 C C . VAL A 1 182 ? 7.300 13.613 41.240 1.00 20.07 182 VAL A C 1
ATOM 1459 O O . VAL A 1 182 ? 7.733 12.917 42.178 1.00 20.67 182 VAL A O 1
ATOM 1463 N N . ILE A 1 183 ? 7.589 13.369 39.962 1.00 19.62 183 ILE A N 1
ATOM 1464 C CA . ILE A 1 183 ? 8.502 12.300 39.568 1.00 19.64 183 ILE A CA 1
ATOM 1465 C C . ILE A 1 183 ? 9.932 12.846 39.565 1.00 19.04 183 ILE A C 1
ATOM 1466 O O . ILE A 1 183 ? 10.879 12.159 39.958 1.00 19.46 183 ILE A O 1
ATOM 1471 N N . LEU A 1 184 ? 10.074 14.099 39.128 1.00 18.47 184 LEU A N 1
ATOM 1472 C CA . LEU A 1 184 ? 11.371 14.736 38.938 1.00 17.61 184 LEU A CA 1
ATOM 1473 C C . LEU A 1 184 ? 11.208 16.249 38.974 1.00 17.73 184 LEU A C 1
ATOM 1474 O O . LEU A 1 184 ? 10.225 16.786 38.456 1.00 17.98 184 LEU A O 1
ATOM 1479 N N . GLN A 1 185 ? 12.168 16.932 39.591 1.00 17.81 185 GLN A N 1
ATOM 1480 C CA . GLN A 1 185 ? 12.179 18.398 39.593 1.00 17.88 185 GLN A CA 1
ATOM 1481 C C . GLN A 1 185 ? 13.613 18.880 39.467 1.00 17.58 185 GLN A C 1
ATOM 1482 O O . GLN A 1 185 ? 14.483 18.464 40.244 1.00 17.61 185 GLN A O 1
ATOM 1488 N N . GLU A 1 186 ? 13.859 19.713 38.449 1.00 16.82 186 GLU A N 1
ATOM 1489 C CA . GLU A 1 186 ? 15.191 20.229 38.126 1.00 16.75 186 GLU A CA 1
ATOM 1490 C C . GLU A 1 186 ? 15.108 21.664 37.636 1.00 16.53 186 GLU A C 1
ATOM 1491 O O . GLU A 1 186 ? 14.063 22.086 37.131 1.00 16.92 186 GLU A O 1
ATOM 1497 N N . ASN A 1 187 ? 16.216 22.398 37.775 1.00 16.20 187 ASN A N 1
ATOM 1498 C CA . ASN A 1 187 ? 16.327 23.740 37.205 1.00 16.94 187 ASN A CA 1
ATOM 1499 C C . ASN A 1 187 ? 16.899 23.685 35.790 1.00 16.42 187 ASN A C 1
ATOM 1500 O O . ASN A 1 187 ? 17.956 24.246 35.478 1.00 17.63 187 ASN A O 1
ATOM 1505 N N . GLN A 1 188 ? 16.201 22.951 34.931 1.00 16.05 188 GLN A N 1
ATOM 1506 C CA . GLN A 1 188 ? 16.470 22.979 33.490 1.00 15.67 188 GLN A CA 1
ATOM 1507 C C . GLN A 1 188 ? 15.163 22.680 32.763 1.00 14.25 188 GLN A C 1
ATOM 1508 O O . GLN A 1 188 ? 14.251 22.075 33.319 1.00 14.52 188 GLN A O 1
ATOM 1514 N N . TRP A 1 189 ? 15.074 23.124 31.519 1.00 13.67 189 TRP A N 1
ATOM 1515 C CA . TRP A 1 189 ? 13.823 23.016 30.769 1.00 12.65 189 TRP A CA 1
ATOM 1516 C C . TRP A 1 189 ? 13.518 21.556 30.420 1.00 11.89 189 TRP A C 1
ATOM 1517 O O . TRP A 1 189 ? 14.220 20.945 29.607 1.00 12.32 189 TRP A O 1
ATOM 1528 N N . LEU A 1 190 ? 12.482 21.016 31.052 1.00 11.77 190 LEU A N 1
ATOM 1529 C CA . LEU A 1 190 ? 12.004 19.661 30.764 1.00 12.56 190 LEU A CA 1
ATOM 1530 C C . LEU A 1 190 ? 10.770 19.712 29.878 1.00 12.10 190 LEU A C 1
ATOM 1531 O O . LEU A 1 190 ? 9.935 20.618 29.992 1.00 12.48 190 LEU A O 1
ATOM 1536 N N . GLY A 1 191 ? 10.653 18.732 28.988 1.00 12.35 191 GLY A N 1
ATOM 1537 C CA . GLY A 1 191 ? 9.553 18.722 28.037 1.00 12.20 191 GLY A CA 1
ATOM 1538 C C . GLY A 1 191 ? 9.107 17.330 27.623 1.00 12.91 191 GLY A C 1
ATOM 1539 O O . GLY A 1 191 ? 9.746 16.322 27.960 1.00 13.07 191 GLY A O 1
ATOM 1540 N N . HIS A 1 192 ? 7.991 17.304 26.902 1.00 13.01 192 HIS A N 1
ATOM 1541 C CA . HIS A 1 192 ? 7.472 16.111 26.196 1.00 13.70 192 HIS A CA 1
ATOM 1542 C C . HIS A 1 192 ? 7.527 14.806 27.018 1.00 13.74 192 HIS A C 1
ATOM 1543 O O . HIS A 1 192 ? 8.118 13.810 26.558 1.00 13.23 192 HIS A O 1
ATOM 1550 N N . PRO A 1 193 ? 6.941 14.794 28.229 1.00 13.96 193 PRO A N 1
ATOM 1551 C CA . PRO A 1 193 ? 6.933 13.499 28.925 1.00 14.45 193 PRO A CA 1
ATOM 1552 C C . PRO A 1 193 ? 5.895 12.566 28.304 1.00 14.74 193 PRO A C 1
ATOM 1553 O O . PRO A 1 193 ? 4.782 12.991 28.013 1.00 14.92 193 PRO A O 1
ATOM 1557 N N . ILE A 1 194 ? 6.269 11.306 28.096 1.00 13.80 194 ILE A N 1
ATOM 1558 C CA . ILE A 1 194 ? 5.389 10.354 27.432 1.00 13.69 194 ILE A CA 1
ATOM 1559 C C . ILE A 1 194 ? 5.555 8.988 28.113 1.00 12.28 194 ILE A C 1
ATOM 1560 O O . ILE A 1 194 ? 6.661 8.432 28.125 1.00 11.70 194 ILE A O 1
ATOM 1565 N N . TYR A 1 195 ? 4.473 8.481 28.698 1.00 12.20 195 TYR A N 1
ATOM 1566 C CA . TYR A 1 195 ? 4.444 7.092 29.215 1.00 11.98 195 TYR A CA 1
ATOM 1567 C C . TYR A 1 195 ? 4.796 6.123 28.077 1.00 11.39 195 TYR A C 1
ATOM 1568 O O . TYR A 1 195 ? 4.294 6.275 26.966 1.00 11.41 195 TYR A O 1
ATOM 1577 N N . ARG A 1 196 ? 5.631 5.120 28.358 1.00 11.20 196 ARG A N 1
ATOM 1578 C CA . ARG A 1 196 ? 5.835 4.028 27.406 1.00 10.73 196 ARG A CA 1
ATOM 1579 C C . ARG A 1 196 ? 4.531 3.232 27.311 1.00 10.51 196 ARG A C 1
ATOM 1580 O O . ARG A 1 196 ? 4.012 2.787 28.337 1.00 10.58 196 ARG A O 1
ATOM 1588 N N . PRO A 1 197 ? 3.982 3.060 26.085 1.00 10.79 197 PRO A N 1
ATOM 1589 C CA . PRO A 1 197 ? 2.787 2.231 25.976 1.00 10.51 197 PRO A CA 1
ATOM 1590 C C . PRO A 1 197 ? 3.002 0.847 26.615 1.00 11.28 197 PRO A C 1
ATOM 1591 O O . PRO A 1 197 ? 4.029 0.207 26.372 1.00 11.63 197 PRO A O 1
ATOM 1595 N N . TYR A 1 198 ? 2.035 0.425 27.432 1.00 11.29 198 TYR A N 1
ATOM 1596 C CA . TYR A 1 198 ? 2.015 -0.907 28.097 1.00 12.39 198 TYR A CA 1
ATOM 1597 C C . TYR A 1 198 ? 3.131 -1.133 29.104 1.00 13.57 198 TYR A C 1
ATOM 1598 O O . TYR A 1 198 ? 3.369 -2.277 29.542 1.00 14.32 198 TYR A O 1
ATOM 1607 N N . ASP A 1 199 ? 3.817 -0.051 29.486 1.00 13.15 199 ASP A N 1
ATOM 1608 C CA . ASP A 1 199 ? 4.860 -0.122 30.523 1.00 13.92 199 ASP A CA 1
ATOM 1609 C C . ASP A 1 199 ? 4.867 1.167 31.356 1.00 13.57 199 ASP A C 1
ATOM 1610 O O . ASP A 1 199 ? 5.650 2.080 31.106 1.00 14.34 199 ASP A O 1
ATOM 1615 N N . ASP A 1 200 ? 3.977 1.228 32.337 1.00 14.48 200 ASP A N 1
ATOM 1616 C CA . ASP A 1 200 ? 3.916 2.394 33.234 1.00 14.40 200 ASP A CA 1
ATOM 1617 C C . ASP A 1 200 ? 5.198 2.672 34.000 1.00 14.82 200 ASP A C 1
ATOM 1618 O O . ASP A 1 200 ? 5.379 3.784 34.494 1.00 14.65 200 ASP A O 1
ATOM 1623 N N . SER A 1 201 ? 6.088 1.683 34.101 1.00 15.24 201 SER A N 1
ATOM 1624 C CA . SER A 1 201 ? 7.339 1.859 34.820 1.00 15.84 201 SER A CA 1
ATOM 1625 C C . SER A 1 201 ? 8.353 2.733 34.057 1.00 15.32 201 SER A C 1
ATOM 1626 O O . SER A 1 201 ? 9.355 3.157 34.634 1.00 15.79 201 SER A O 1
ATOM 1629 N N . THR A 1 202 ? 8.089 3.013 32.775 1.00 14.84 202 THR A N 1
ATOM 1630 C CA . THR A 1 202 ? 9.018 3.782 31.950 1.00 14.51 202 THR A CA 1
ATOM 1631 C C . THR A 1 202 ? 8.384 5.076 31.414 1.00 13.88 202 THR A C 1
ATOM 1632 O O . THR A 1 202 ? 7.355 5.040 30.744 1.00 14.36 202 THR A O 1
ATOM 1636 N N . VAL A 1 203 ? 9.019 6.204 31.722 1.00 13.41 203 VAL A N 1
ATOM 1637 C CA . VAL A 1 203 ? 8.597 7.498 31.176 1.00 12.95 203 VAL A CA 1
ATOM 1638 C C . VAL A 1 203 ? 9.742 8.130 30.391 1.00 12.44 203 VAL A C 1
ATOM 1639 O O . VAL A 1 203 ? 10.864 8.280 30.910 1.00 12.91 203 VAL A O 1
ATOM 1643 N N . ALA A 1 204 ? 9.479 8.482 29.126 1.00 11.52 204 ALA A N 1
ATOM 1644 C CA . ALA A 1 204 ? 10.450 9.210 28.333 1.00 11.68 204 ALA A CA 1
ATOM 1645 C C . ALA A 1 204 ? 10.144 10.684 28.507 1.00 11.33 204 ALA A C 1
ATOM 1646 O O . ALA A 1 204 ? 8.998 11.048 28.739 1.00 11.95 204 ALA A O 1
ATOM 1648 N N . PHE A 1 205 ? 11.178 11.515 28.421 1.00 11.84 205 PHE A N 1
ATOM 1649 C CA . PHE A 1 205 ? 11.010 12.989 28.452 1.00 12.38 205 PHE A CA 1
ATOM 1650 C C . PHE A 1 205 ? 12.236 13.616 27.828 1.00 12.05 205 PHE A C 1
ATOM 1651 O O . PHE A 1 205 ? 13.222 12.934 27.560 1.00 12.77 205 PHE A O 1
ATOM 1659 N N . CYS A 1 206 ? 12.179 14.920 27.562 1.00 12.26 206 CYS A N 1
ATOM 1660 C CA . CYS A 1 206 ? 13.306 15.584 26.909 1.00 12.68 206 CYS A CA 1
ATOM 1661 C C . CYS A 1 206 ? 13.887 16.742 27.707 1.00 12.35 206 CYS A C 1
ATOM 1662 O O . CYS A 1 206 ? 13.244 17.304 28.605 1.00 12.99 206 CYS A O 1
ATOM 1665 N N . HIS A 1 207 ? 15.114 17.089 27.345 1.00 13.11 207 HIS A N 1
ATOM 1666 C CA . HIS A 1 207 ? 15.669 18.394 27.697 1.00 13.37 207 HIS A CA 1
ATOM 1667 C C . HIS A 1 207 ? 15.347 19.285 26.517 1.00 14.00 207 HIS A C 1
ATOM 1668 O O . HIS A 1 207 ? 15.903 19.109 25.425 1.00 14.05 207 HIS A O 1
ATOM 1675 N N . GLU A 1 208 ? 14.400 20.196 26.734 1.00 14.73 208 GLU A N 1
ATOM 1676 C CA . GLU A 1 208 ? 13.965 21.128 25.686 1.00 15.95 208 GLU A CA 1
ATOM 1677 C C . GLU A 1 208 ? 15.005 22.234 25.506 1.00 16.79 208 GLU A C 1
ATOM 1678 O O . GLU A 1 208 ? 15.750 22.564 26.436 1.00 16.65 208 GLU A O 1
ATOM 1684 N N . GLY A 1 209 ? 15.060 22.790 24.300 1.00 17.68 209 GLY A N 1
ATOM 1685 C CA . GLY A 1 209 ? 16.016 23.840 23.991 1.00 18.87 209 GLY A CA 1
ATOM 1686 C C . GLY A 1 209 ? 16.660 23.605 22.639 1.00 20.17 209 GLY A C 1
ATOM 1687 O O . GLY A 1 209 ? 16.363 22.607 21.971 1.00 19.81 209 GLY A O 1
ATOM 1688 N N . PRO A 1 210 ? 17.535 24.531 22.217 1.00 21.04 210 PRO A N 1
ATOM 1689 C CA . PRO A 1 210 ? 18.204 24.462 20.924 1.00 21.94 210 PRO A CA 1
ATOM 1690 C C . PRO A 1 210 ? 18.845 23.098 20.702 1.00 22.49 210 PRO A C 1
ATOM 1691 O O . PRO A 1 210 ? 19.585 22.610 21.567 1.00 22.22 210 PRO A O 1
ATOM 1695 N N . HIS A 1 211 ? 18.570 22.510 19.538 1.00 23.90 211 HIS A N 1
ATOM 1696 C CA . HIS A 1 211 ? 18.980 21.143 19.207 1.00 24.39 211 HIS A CA 1
ATOM 1697 C C . HIS A 1 211 ? 20.475 20.905 19.346 1.00 24.82 211 HIS A C 1
ATOM 1698 O O . HIS A 1 211 ? 20.909 19.805 19.728 1.00 24.76 211 HIS A O 1
ATOM 1705 N N . ASP A 1 212 ? 21.260 21.930 19.025 1.00 24.95 212 ASP A N 1
ATOM 1706 C CA . ASP A 1 212 ? 22.708 21.812 18.998 1.00 25.71 212 ASP A CA 1
ATOM 1707 C C . ASP A 1 212 ? 23.367 22.231 20.315 1.00 25.20 212 ASP A C 1
ATOM 1708 O O . ASP A 1 212 ? 24.591 22.162 20.455 1.00 25.39 212 ASP A O 1
ATOM 1713 N N . LEU A 1 213 ? 22.555 22.643 21.284 1.00 24.56 213 LEU A N 1
ATOM 1714 C CA . LEU A 1 213 ? 23.084 23.099 22.567 1.00 23.96 213 LEU A CA 1
ATOM 1715 C C . LEU A 1 213 ? 22.796 22.162 23.730 1.00 23.07 213 LEU A C 1
ATOM 1716 O O . LEU A 1 213 ? 23.602 22.069 24.656 1.00 22.92 213 LEU A O 1
ATOM 1721 N N . VAL A 1 214 ? 21.663 21.465 23.683 1.00 22.02 214 VAL A N 1
ATOM 1722 C CA . VAL A 1 214 ? 21.285 20.595 24.793 1.00 21.59 214 VAL A CA 1
ATOM 1723 C C . VAL A 1 214 ? 22.338 19.501 25.002 1.00 21.37 214 VAL A C 1
ATOM 1724 O O . VAL A 1 214 ? 22.873 18.955 24.032 1.00 21.63 214 VAL A O 1
ATOM 1728 N N . ASP A 1 215 ? 22.643 19.220 26.268 1.00 20.91 215 ASP A N 1
ATOM 1729 C CA . ASP A 1 215 ? 23.531 18.117 26.653 1.00 20.71 215 ASP A CA 1
ATOM 1730 C C . ASP A 1 215 ? 23.112 16.792 25.987 1.00 20.16 215 ASP A C 1
ATOM 1731 O O . ASP A 1 215 ? 23.920 16.109 25.348 1.00 19.79 215 ASP A O 1
ATOM 1736 N N . ALA A 1 216 ? 21.836 16.461 26.121 1.00 19.26 216 ALA A N 1
ATOM 1737 C CA . ALA A 1 216 ? 21.248 15.303 25.461 1.00 19.22 216 ALA A CA 1
ATOM 1738 C C . ALA A 1 216 ? 19.761 15.538 25.393 1.00 18.96 216 ALA A C 1
ATOM 1739 O O . ALA A 1 216 ? 19.142 16.000 26.358 1.00 18.88 216 ALA A O 1
ATOM 1741 N N . ARG A 1 217 ? 19.190 15.236 24.235 1.00 18.66 217 ARG A N 1
ATOM 1742 C CA . ARG A 1 217 ? 17.787 15.451 24.008 1.00 18.54 217 ARG A CA 1
ATOM 1743 C C . ARG A 1 217 ? 16.937 14.496 24.838 1.00 16.93 217 ARG A C 1
ATOM 1744 O O . ARG A 1 217 ? 16.072 14.924 25.572 1.00 16.48 217 ARG A O 1
ATOM 1752 N N . MET A 1 218 ? 17.203 13.198 24.717 1.00 16.24 218 MET A N 1
ATOM 1753 C CA . MET A 1 218 ? 16.241 12.174 25.113 1.00 14.76 218 MET A CA 1
ATOM 1754 C C . MET A 1 218 ? 16.653 11.453 26.394 1.00 14.01 218 MET A C 1
ATOM 1755 O O . MET A 1 218 ? 17.790 11.002 26.529 1.00 14.94 218 MET A O 1
ATOM 1760 N N . TRP A 1 219 ? 15.692 11.340 27.303 1.00 13.69 219 TRP A N 1
ATOM 1761 C CA . TRP A 1 219 ? 15.895 10.725 28.614 1.00 13.34 219 TRP A CA 1
ATOM 1762 C C . TRP A 1 219 ? 14.784 9.744 28.942 1.00 13.23 219 TRP A C 1
ATOM 1763 O O . TRP A 1 219 ? 13.669 9.834 28.415 1.00 12.55 219 TRP A O 1
ATOM 1774 N N . LEU A 1 220 ? 15.109 8.769 29.778 1.00 12.84 220 LEU A N 1
ATOM 1775 C CA . LEU A 1 220 ? 14.112 7.902 30.366 1.00 13.29 220 LEU A CA 1
ATOM 1776 C C . LEU A 1 220 ? 14.225 8.029 31.881 1.00 13.75 220 LEU A C 1
ATOM 1777 O O . LEU A 1 220 ? 15.297 8.324 32.418 1.00 13.51 220 LEU A O 1
ATOM 1782 N N . ILE A 1 221 ? 13.113 7.804 32.564 1.00 13.41 221 ILE A N 1
ATOM 1783 C CA . ILE A 1 221 ? 13.129 7.699 34.026 1.00 14.89 221 ILE A CA 1
ATOM 1784 C C . ILE A 1 221 ? 12.071 6.689 34.435 1.00 15.05 221 ILE A C 1
ATOM 1785 O O . ILE A 1 221 ? 11.064 6.497 33.728 1.00 15.02 221 ILE A O 1
ATOM 1790 N N . ASN A 1 222 ? 12.294 6.021 35.563 1.00 15.97 222 ASN A N 1
ATOM 1791 C CA . ASN A 1 222 ? 11.257 5.165 36.117 1.00 16.66 222 ASN A CA 1
ATOM 1792 C C . ASN A 1 222 ? 10.135 6.007 36.682 1.00 16.99 222 ASN A C 1
ATOM 1793 O O . ASN A 1 222 ? 10.357 7.154 37.104 1.00 16.52 222 ASN A O 1
ATOM 1798 N N . GLU A 1 223 ? 8.938 5.428 36.710 1.00 17.40 223 GLU A N 1
ATOM 1799 C CA . GLU A 1 223 ? 7.751 6.101 37.218 1.00 18.42 223 GLU A CA 1
ATOM 1800 C C . GLU A 1 223 ? 7.944 6.621 38.642 1.00 18.96 223 GLU A C 1
ATOM 1801 O O . GLU A 1 223 ? 7.392 7.653 39.002 1.00 18.87 223 GLU A O 1
ATOM 1807 N N . ASP A 1 224 ? 8.739 5.914 39.443 1.00 19.65 224 ASP A N 1
ATOM 1808 C CA . ASP A 1 224 ? 8.927 6.323 40.835 1.00 20.55 224 ASP A CA 1
ATOM 1809 C C . ASP A 1 224 ? 10.048 7.351 41.005 1.00 20.93 224 ASP A C 1
ATOM 1810 O O . ASP A 1 224 ? 10.403 7.701 42.137 1.00 21.56 224 ASP A O 1
ATOM 1815 N N . GLY A 1 225 ? 10.597 7.844 39.887 1.00 20.68 225 GLY A N 1
ATOM 1816 C CA . GLY A 1 225 ? 11.675 8.828 39.922 1.00 20.06 225 GLY A CA 1
ATOM 1817 C C . GLY A 1 225 ? 13.088 8.280 39.923 1.00 19.84 225 GLY A C 1
ATOM 1818 O O . GLY A 1 225 ? 14.056 9.041 39.780 1.00 19.66 225 GLY A O 1
ATOM 1819 N N . THR A 1 226 ? 13.232 6.960 40.056 1.00 19.89 226 THR A N 1
ATOM 1820 C CA . THR A 1 226 ? 14.557 6.351 40.061 1.00 20.88 226 THR A CA 1
ATOM 1821 C C . THR A 1 226 ? 15.092 6.117 38.651 1.00 20.88 226 THR A C 1
ATOM 1822 O O . THR A 1 226 ? 14.333 6.144 37.676 1.00 20.87 226 THR A O 1
ATOM 1826 N N . ASN A 1 227 ? 16.404 5.905 38.558 1.00 21.61 227 ASN A N 1
ATOM 1827 C CA . ASN A 1 227 ? 17.058 5.398 37.353 1.00 22.68 227 ASN A CA 1
ATOM 1828 C C . ASN A 1 227 ? 16.913 6.337 36.155 1.00 22.31 227 ASN A C 1
ATOM 1829 O O . ASN A 1 227 ? 16.593 5.900 35.047 1.00 22.37 227 ASN A O 1
ATOM 1834 N N . MET A 1 228 ? 17.138 7.623 36.391 1.00 21.46 228 MET A N 1
ATOM 1835 C CA . MET A 1 228 ? 17.141 8.579 35.296 1.00 21.25 228 MET A CA 1
ATOM 1836 C C . MET A 1 228 ? 18.365 8.336 34.417 1.00 20.69 228 MET A C 1
ATOM 1837 O O . MET A 1 228 ? 19.498 8.323 34.903 1.00 21.21 228 MET A O 1
ATOM 1842 N N . ARG A 1 229 ? 18.140 8.127 33.123 1.00 19.85 229 ARG A N 1
ATOM 1843 C CA . ARG A 1 229 ? 19.229 7.819 32.205 1.00 19.15 229 ARG A CA 1
ATOM 1844 C C . ARG A 1 229 ? 18.961 8.383 30.817 1.00 18.64 229 ARG A C 1
ATOM 1845 O O . ARG A 1 229 ? 17.828 8.467 30.394 1.00 18.34 229 ARG A O 1
ATOM 1853 N N . LYS A 1 230 ? 20.019 8.755 30.112 1.00 18.57 230 LYS A N 1
ATOM 1854 C CA . LYS A 1 230 ? 19.850 9.187 28.733 1.00 18.82 230 LYS A CA 1
ATOM 1855 C C . LYS A 1 230 ? 19.643 8.002 27.800 1.00 17.92 230 LYS A C 1
ATOM 1856 O O . LYS A 1 230 ? 20.194 6.909 28.005 1.00 16.59 230 LYS A O 1
ATOM 1862 N N . VAL A 1 231 ? 18.831 8.228 26.774 1.00 17.30 231 VAL A N 1
ATOM 1863 C CA . VAL A 1 231 ? 18.580 7.223 25.737 1.00 17.26 231 VAL A CA 1
ATOM 1864 C C . VAL A 1 231 ? 19.863 6.955 24.948 1.00 17.66 231 VAL A C 1
ATOM 1865 O O . VAL A 1 231 ? 20.180 5.805 24.611 1.00 17.00 231 VAL A O 1
ATOM 1869 N N . LYS A 1 232 ? 20.621 8.012 24.677 1.00 17.71 232 LYS A N 1
ATOM 1870 C CA . LYS A 1 232 ? 21.923 7.860 24.036 1.00 19.49 232 LYS A CA 1
ATOM 1871 C C . LYS A 1 232 ? 22.841 9.013 24.408 1.00 19.72 232 LYS A C 1
ATOM 1872 O O . LYS A 1 232 ? 22.374 10.071 24.840 1.00 20.71 232 LYS A O 1
ATOM 1878 N N . THR A 1 233 ? 24.140 8.784 24.248 1.00 20.35 233 THR A N 1
ATOM 1879 C CA . THR A 1 233 ? 25.108 9.864 24.232 1.00 20.87 233 THR A CA 1
ATOM 1880 C C . THR A 1 233 ? 25.212 10.359 22.789 1.00 20.68 233 THR A C 1
ATOM 1881 O O . THR A 1 233 ? 25.497 9.579 21.872 1.00 20.90 233 THR A O 1
ATOM 1885 N N . HIS A 1 234 ? 24.954 11.651 22.596 1.00 20.90 234 HIS A N 1
ATOM 1886 C CA . HIS A 1 234 ? 25.090 12.280 21.283 1.00 20.73 234 HIS A CA 1
ATOM 1887 C C . HIS A 1 234 ? 26.534 12.180 20.809 1.00 22.06 234 HIS A C 1
ATOM 1888 O O . HIS A 1 234 ? 27.474 12.463 21.569 1.00 21.94 234 HIS A O 1
ATOM 1895 N N . ALA A 1 235 ? 26.708 11.777 19.558 1.00 21.97 235 ALA A N 1
ATOM 1896 C CA . ALA A 1 235 ? 28.013 11.875 18.929 1.00 22.29 235 ALA A CA 1
ATOM 1897 C C . ALA A 1 235 ? 28.323 13.334 18.686 1.00 22.33 235 ALA A C 1
ATOM 1898 O O . ALA A 1 235 ? 27.437 14.209 18.782 1.00 21.96 235 ALA A O 1
ATOM 1900 N N . GLU A 1 236 ? 29.587 13.610 18.379 1.00 23.16 236 GLU A N 1
ATOM 1901 C CA . GLU A 1 236 ? 30.011 14.974 18.124 1.00 23.73 236 GLU A CA 1
ATOM 1902 C C . GLU A 1 236 ? 29.249 15.537 16.937 1.00 22.56 236 GLU A C 1
ATOM 1903 O O . GLU A 1 236 ? 29.194 14.909 15.874 1.00 23.42 236 GLU A O 1
ATOM 1909 N N . GLY A 1 237 ? 28.665 16.716 17.127 1.00 21.51 237 GLY A N 1
ATOM 1910 C CA . GLY A 1 237 ? 27.844 17.361 16.095 1.00 20.77 237 GLY A CA 1
ATOM 1911 C C . GLY A 1 237 ? 26.448 16.777 15.875 1.00 19.16 237 GLY A C 1
ATOM 1912 O O . GLY A 1 237 ? 25.753 17.196 14.951 1.00 18.93 237 GLY A O 1
ATOM 1913 N N . GLU A 1 238 ? 26.044 15.820 16.715 1.00 18.39 238 GLU A N 1
ATOM 1914 C CA . GLU A 1 238 ? 24.756 15.106 16.530 1.00 17.47 238 GLU A CA 1
ATOM 1915 C C . GLU A 1 238 ? 23.611 15.813 17.232 1.00 16.71 238 GLU A C 1
ATOM 1916 O O . GLU A 1 238 ? 23.723 16.192 18.415 1.00 15.77 238 GLU A O 1
ATOM 1922 N N . SER A 1 239 ? 22.518 15.986 16.484 1.00 15.73 239 SER A N 1
ATOM 1923 C CA . SER A 1 239 ? 21.245 16.475 17.005 1.00 15.41 239 SER A CA 1
ATOM 1924 C C . SER A 1 239 ? 20.263 15.311 16.934 1.00 14.30 239 SER A C 1
ATOM 1925 O O . SER A 1 239 ? 20.347 14.493 16.012 1.00 14.77 239 SER A O 1
ATOM 1928 N N . CYS A 1 240 ? 19.382 15.224 17.924 1.00 13.99 240 CYS A N 1
ATOM 1929 C CA . CYS A 1 240 ? 18.344 14.200 17.987 1.00 14.67 240 CYS A CA 1
ATOM 1930 C C . CYS A 1 240 ? 17.007 14.884 18.280 1.00 14.89 240 CYS A C 1
ATOM 1931 O O . CYS A 1 240 ? 16.914 15.731 19.173 1.00 15.63 240 CYS A O 1
ATOM 1934 N N . THR A 1 241 ? 15.963 14.521 17.543 1.00 13.57 241 THR A N 1
ATOM 1935 C CA . THR A 1 241 ? 14.704 15.237 17.664 1.00 13.52 241 THR A CA 1
ATOM 1936 C C . THR A 1 241 ? 13.580 14.313 17.213 1.00 12.43 241 THR A C 1
ATOM 1937 O O . THR A 1 241 ? 13.856 13.166 16.784 1.00 12.10 241 THR A O 1
ATOM 1941 N N . HIS A 1 242 ? 12.338 14.808 17.314 1.00 12.83 242 HIS A N 1
ATOM 1942 C CA . HIS A 1 242 ? 11.154 14.108 16.798 1.00 12.83 242 HIS A CA 1
ATOM 1943 C C . HIS A 1 242 ? 10.908 12.769 17.472 1.00 12.13 242 HIS A C 1
ATOM 1944 O O . HIS A 1 242 ? 10.314 11.869 16.867 1.00 11.44 242 HIS A O 1
ATOM 1951 N N . GLU A 1 243 ? 11.351 12.643 18.724 1.00 11.50 243 GLU A N 1
ATOM 1952 C CA . GLU A 1 243 ? 11.215 11.358 19.421 1.00 11.65 243 GLU A CA 1
ATOM 1953 C C . GLU A 1 243 ? 9.745 11.019 19.685 1.00 10.75 243 GLU A C 1
ATOM 1954 O O . GLU A 1 243 ? 8.913 11.894 19.957 1.00 10.15 243 GLU A O 1
ATOM 1960 N N . PHE A 1 244 ? 9.427 9.736 19.551 1.00 9.42 244 PHE A N 1
ATOM 1961 C CA . PHE A 1 244 ? 8.099 9.235 19.880 1.00 8.92 244 PHE A CA 1
ATOM 1962 C C . PHE A 1 244 ? 8.191 7.746 20.210 1.00 8.73 244 PHE A C 1
ATOM 1963 O O . PHE A 1 244 ? 9.140 7.069 19.795 1.00 9.27 244 PHE A O 1
ATOM 1971 N N . TRP A 1 245 ? 7.227 7.258 20.986 1.00 8.47 245 TRP A N 1
ATOM 1972 C CA . TRP A 1 245 ? 7.073 5.826 21.215 1.00 8.77 245 TRP A CA 1
ATOM 1973 C C . TRP A 1 245 ? 6.346 5.182 20.039 1.00 8.49 245 TRP A C 1
ATOM 1974 O O . TRP A 1 245 ? 5.279 5.652 19.632 1.00 9.00 245 TRP A O 1
ATOM 1985 N N . VAL A 1 246 ? 6.895 4.087 19.513 1.00 7.98 246 VAL A N 1
ATOM 1986 C CA . VAL A 1 246 ? 6.052 3.209 18.674 1.00 8.75 246 VAL A CA 1
ATOM 1987 C C . VAL A 1 246 ? 4.841 2.850 19.544 1.00 8.22 246 VAL A C 1
ATOM 1988 O O . VAL A 1 246 ? 5.005 2.564 20.729 1.00 8.81 246 VAL A O 1
ATOM 1992 N N . PRO A 1 247 ? 3.621 2.901 18.979 1.00 8.07 247 PRO A N 1
ATOM 1993 C CA . PRO A 1 247 ? 2.414 2.733 19.826 1.00 8.72 247 PRO A CA 1
ATOM 1994 C C . PRO A 1 247 ? 2.308 1.405 20.545 1.00 8.94 247 PRO A C 1
ATOM 1995 O O . PRO A 1 247 ? 1.633 1.345 21.567 1.00 9.42 247 PRO A O 1
ATOM 1999 N N . ASP A 1 248 ? 2.978 0.376 20.043 1.00 9.13 248 ASP A N 1
ATOM 2000 C CA . ASP A 1 248 ? 3.025 -0.907 20.779 1.00 9.45 248 ASP A CA 1
ATOM 2001 C C . ASP A 1 248 ? 4.039 -0.906 21.929 1.00 9.69 248 ASP A C 1
ATOM 2002 O O . ASP A 1 248 ? 4.109 -1.876 22.682 1.00 10.06 248 ASP A O 1
ATOM 2007 N N . GLY A 1 249 ? 4.821 0.167 22.056 1.00 9.39 249 GLY A N 1
ATOM 2008 C CA . GLY A 1 249 ? 5.806 0.301 23.136 1.00 9.77 249 GLY A CA 1
ATOM 2009 C C . GLY A 1 249 ? 7.089 -0.494 22.941 1.00 9.61 249 GLY A C 1
ATOM 2010 O O . GLY A 1 249 ? 7.875 -0.656 23.888 1.00 10.29 249 GLY A O 1
ATOM 2011 N N . SER A 1 250 ? 7.296 -0.996 21.727 1.00 9.45 250 SER A N 1
ATOM 2012 C CA . SER A 1 250 ? 8.469 -1.829 21.416 1.00 9.78 250 SER A CA 1
ATOM 2013 C C . SER A 1 250 ? 9.784 -1.050 21.389 1.00 9.91 250 SER A C 1
ATOM 2014 O O . SER A 1 250 ? 10.849 -1.621 21.668 1.00 10.76 250 SER A O 1
ATOM 2017 N N . ALA A 1 251 ? 9.714 0.246 21.055 1.00 9.45 251 ALA A N 1
ATOM 2018 C CA . ALA A 1 251 ? 10.916 1.058 20.843 1.00 9.89 251 ALA A CA 1
ATOM 2019 C C . ALA A 1 251 ? 10.578 2.543 20.920 1.00 9.37 251 ALA A C 1
ATOM 2020 O O . ALA A 1 251 ? 9.406 2.929 20.716 1.00 9.93 251 ALA A O 1
ATOM 2022 N N . LEU A 1 252 ? 11.608 3.348 21.212 1.00 9.65 252 LEU A N 1
ATOM 2023 C CA . LEU A 1 252 ? 11.564 4.796 21.037 1.00 10.42 252 LEU A CA 1
ATOM 2024 C C . LEU A 1 252 ? 12.233 5.120 19.703 1.00 10.72 252 LEU A C 1
ATOM 2025 O O . LEU A 1 252 ? 13.346 4.677 19.437 1.00 12.46 252 LEU A O 1
ATOM 2030 N N . VAL A 1 253 ? 11.529 5.860 18.851 1.00 10.02 253 VAL A N 1
ATOM 2031 C CA . VAL A 1 253 ? 12.022 6.213 17.512 1.00 9.82 253 VAL A CA 1
ATOM 2032 C C . VAL A 1 253 ? 12.337 7.700 17.516 1.00 10.35 253 VAL A C 1
ATOM 2033 O O . VAL A 1 253 ? 11.684 8.471 18.210 1.00 10.07 253 VAL A O 1
ATOM 2037 N N . TYR A 1 254 ? 13.357 8.090 16.758 1.00 10.13 254 TYR A N 1
ATOM 2038 C CA . TYR A 1 254 ? 13.735 9.501 16.676 1.00 10.46 254 TYR A CA 1
ATOM 2039 C C . TYR A 1 254 ? 14.504 9.772 15.397 1.00 9.99 254 TYR A C 1
ATOM 2040 O O . TYR A 1 254 ? 14.863 8.854 14.656 1.00 9.79 254 TYR A O 1
ATOM 2049 N N . VAL A 1 255 ? 14.773 11.053 15.162 1.00 10.46 255 VAL A N 1
ATOM 2050 C CA . VAL A 1 255 ? 15.487 11.487 13.972 1.00 10.43 255 VAL A CA 1
ATOM 2051 C C . VAL A 1 255 ? 16.852 12.032 14.393 1.00 11.19 255 VAL A C 1
ATOM 2052 O O . VAL A 1 255 ? 16.956 12.766 15.391 1.00 11.36 255 VAL A O 1
ATOM 2056 N N . SER A 1 256 ? 17.881 11.657 13.646 1.00 11.52 256 SER A N 1
ATOM 2057 C CA . SER A 1 256 ? 19.247 12.067 13.944 1.00 12.35 256 SER A CA 1
ATOM 2058 C C . SER A 1 256 ? 19.879 12.771 12.739 1.00 12.82 256 SER A C 1
ATOM 2059 O O . SER A 1 256 ? 19.690 12.367 11.593 1.00 13.07 256 SER A O 1
ATOM 2062 N N . TYR A 1 257 ? 20.661 13.803 13.001 1.00 13.29 257 TYR A N 1
ATOM 2063 C CA . TYR A 1 257 ? 21.471 14.392 11.936 1.00 14.98 257 TYR A CA 1
ATOM 2064 C C . TYR A 1 257 ? 22.740 15.009 12.515 1.00 15.50 257 TYR A C 1
ATOM 2065 O O . TYR A 1 257 ? 22.834 15.215 13.722 1.00 15.43 257 TYR A O 1
ATOM 2074 N N . LEU A 1 258 ? 23.701 15.290 11.636 1.00 16.04 258 LEU A N 1
ATOM 2075 C CA . LEU A 1 258 ? 25.021 15.776 12.043 1.00 15.89 258 LEU A CA 1
ATOM 2076 C C . LEU A 1 258 ? 25.283 17.131 11.426 1.00 15.77 258 LEU A C 1
ATOM 2077 O O . LEU A 1 258 ? 24.917 17.375 10.277 1.00 15.26 258 LEU A O 1
ATOM 2082 N N . LYS A 1 259 ? 25.915 18.014 12.195 1.00 16.10 259 LYS A N 1
ATOM 2083 C CA . LYS A 1 259 ? 26.364 19.278 11.632 1.00 16.45 259 LYS A CA 1
ATOM 2084 C C . LYS A 1 259 ? 27.291 18.977 10.447 1.00 15.39 259 LYS A C 1
ATOM 2085 O O . LYS A 1 259 ? 28.092 18.052 10.503 1.00 15.17 259 LYS A O 1
ATOM 2091 N N . GLY A 1 260 ? 27.144 19.739 9.366 1.00 14.90 260 GLY A N 1
ATOM 2092 C CA . GLY A 1 260 ? 27.990 19.569 8.188 1.00 13.91 260 GLY A CA 1
ATOM 2093 C C . GLY A 1 260 ? 27.369 18.755 7.069 1.00 14.04 260 GLY A C 1
ATOM 2094 O O . GLY A 1 260 ? 27.946 18.630 5.994 1.00 14.91 260 GLY A O 1
ATOM 2095 N N . SER A 1 261 ? 26.191 18.195 7.314 1.00 13.40 261 SER A N 1
ATOM 2096 C CA . SER A 1 261 ? 25.491 17.406 6.301 1.00 13.13 261 SER A CA 1
ATOM 2097 C C . SER A 1 261 ? 23.981 17.606 6.460 1.00 12.94 261 SER A C 1
ATOM 2098 O O . SER A 1 261 ? 23.487 17.692 7.585 1.00 13.22 261 SER A O 1
ATOM 2101 N N . PRO A 1 262 ? 23.237 17.657 5.342 1.00 12.70 262 PRO A N 1
ATOM 2102 C CA . PRO A 1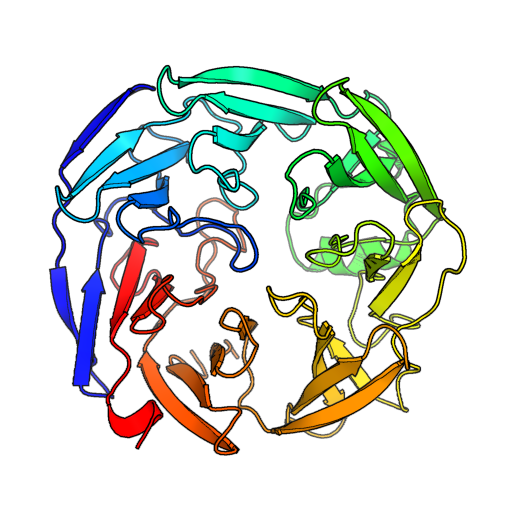 262 ? 21.797 17.879 5.418 1.00 13.66 262 PRO A CA 1
ATOM 2103 C C . PRO A 1 262 ? 21.001 16.589 5.664 1.00 14.03 262 PRO A C 1
ATOM 2104 O O . PRO A 1 262 ? 19.797 16.647 5.961 1.00 15.03 262 PRO A O 1
ATOM 2108 N N . ASP A 1 263 ? 21.679 15.455 5.576 1.00 13.87 263 ASP A N 1
ATOM 2109 C CA . ASP A 1 263 ? 21.022 14.138 5.599 1.00 14.26 263 ASP A CA 1
ATOM 2110 C C . ASP A 1 263 ? 20.428 13.838 6.965 1.00 13.73 263 ASP A C 1
ATOM 2111 O O . ASP A 1 263 ? 21.051 14.096 7.992 1.00 14.55 263 ASP A O 1
ATOM 2116 N N . ARG A 1 264 ? 19.203 13.333 6.951 1.00 13.18 264 ARG A N 1
ATOM 2117 C CA . ARG A 1 264 ? 18.497 12.945 8.161 1.00 13.59 264 ARG A CA 1
ATOM 2118 C C . ARG A 1 264 ? 18.339 11.442 8.179 1.00 12.52 264 ARG A C 1
ATOM 2119 O O . ARG A 1 264 ? 18.197 10.827 7.124 1.00 12.49 264 ARG A O 1
ATOM 2127 N N . PHE A 1 265 ? 18.321 10.865 9.385 1.00 12.67 265 PHE A N 1
ATOM 2128 C CA . PHE A 1 265 ? 18.203 9.415 9.568 1.00 12.11 265 PHE A CA 1
ATOM 2129 C C . PHE A 1 265 ? 17.198 9.059 10.657 1.00 11.92 265 PHE A C 1
ATOM 2130 O O . PHE A 1 265 ? 17.152 9.714 11.699 1.00 11.34 265 PHE A O 1
ATOM 2138 N N . ILE A 1 266 ? 16.382 8.041 10.392 1.00 11.45 266 ILE A N 1
ATOM 2139 C CA . ILE A 1 266 ? 15.504 7.467 11.425 1.00 11.20 266 ILE A CA 1
ATOM 2140 C C . ILE A 1 266 ? 16.278 6.429 12.236 1.00 11.62 266 ILE A C 1
ATOM 2141 O O . ILE A 1 266 ? 16.942 5.547 11.656 1.00 12.17 266 ILE A O 1
ATOM 2146 N N . TYR A 1 267 ? 16.193 6.549 13.560 1.00 11.02 267 TYR A N 1
ATOM 2147 C CA . TYR A 1 267 ? 16.859 5.643 14.496 1.00 11.96 267 TYR A CA 1
ATOM 2148 C C . TYR A 1 267 ? 15.825 5.033 15.422 1.00 12.19 267 TYR A C 1
ATOM 2149 O O . TYR A 1 267 ? 14.743 5.592 15.623 1.00 11.46 267 TYR A O 1
ATOM 2158 N N . SER A 1 268 ? 16.159 3.876 15.982 1.00 12.09 268 SER A N 1
ATOM 2159 C CA . SER A 1 268 ? 15.324 3.232 16.981 1.00 12.85 268 SER A CA 1
ATOM 2160 C C . SER A 1 268 ? 16.197 2.973 18.192 1.00 12.58 268 SER A C 1
ATOM 2161 O O . SER A 1 268 ? 17.389 2.682 18.030 1.00 13.49 268 SER A O 1
ATOM 2164 N N . ALA A 1 269 ? 15.626 3.083 19.391 1.00 11.36 269 ALA A N 1
ATOM 2165 C CA . ALA A 1 269 ? 16.334 2.690 20.613 1.00 11.18 269 ALA A CA 1
ATOM 2166 C C . ALA A 1 269 ? 15.500 1.660 21.355 1.00 11.67 269 ALA A C 1
ATOM 2167 O O . ALA A 1 269 ? 14.311 1.870 21.541 1.00 10.60 269 ALA A O 1
ATOM 2169 N N . ASP A 1 270 ? 16.117 0.551 21.768 1.00 11.35 270 ASP A N 1
ATOM 2170 C CA . ASP A 1 270 ? 15.416 -0.414 22.616 1.00 12.17 270 ASP A CA 1
ATOM 2171 C C . ASP A 1 270 ? 15.443 0.090 24.053 1.00 13.01 270 ASP A C 1
ATOM 2172 O O . ASP A 1 270 ? 16.496 0.391 24.574 1.00 12.33 270 ASP A O 1
ATOM 2177 N N . PRO A 1 271 ? 14.275 0.155 24.702 1.00 13.68 271 PRO A N 1
ATOM 2178 C CA . PRO A 1 271 ? 14.206 0.752 26.031 1.00 14.68 271 PRO A CA 1
ATOM 2179 C C . PRO A 1 271 ? 14.965 -0.035 27.109 1.00 14.82 271 PRO A C 1
ATOM 2180 O O . PRO A 1 271 ? 15.512 0.562 28.057 1.00 16.00 271 PRO A O 1
ATOM 2184 N N . GLU A 1 272 ? 15.062 -1.354 26.945 1.00 14.55 272 GLU A N 1
ATOM 2185 C CA . GLU A 1 272 ? 15.739 -2.190 27.950 1.00 14.55 272 GLU A CA 1
ATOM 2186 C C . GLU A 1 272 ? 17.256 -2.226 27.734 1.00 15.01 272 GLU A C 1
ATOM 2187 O O . GLU A 1 272 ? 18.064 -2.064 28.656 1.00 15.61 272 GLU A O 1
ATOM 2193 N N . THR A 1 273 ? 17.633 -2.409 26.482 1.00 15.25 273 THR A N 1
ATOM 2194 C CA . THR A 1 273 ? 18.992 -2.601 26.075 1.00 15.94 273 THR A CA 1
ATOM 2195 C C . THR A 1 273 ? 19.742 -1.254 25.874 1.00 16.01 273 THR A C 1
ATOM 2196 O O . THR A 1 273 ? 20.984 -1.169 26.003 1.00 15.25 273 THR A O 1
ATOM 2200 N N . LEU A 1 274 ? 18.969 -0.218 25.549 1.00 15.23 274 LEU A N 1
ATOM 2201 C CA . LEU A 1 274 ? 19.491 1.098 25.114 1.00 14.83 274 LEU A CA 1
ATOM 2202 C C . LEU A 1 274 ? 20.410 1.054 23.891 1.00 14.67 274 LEU A C 1
ATOM 2203 O O . LEU A 1 274 ? 21.152 2.011 23.613 1.00 13.76 274 LEU A O 1
ATOM 2208 N N . GLU A 1 275 ? 20.352 -0.046 23.143 1.00 13.89 275 GLU A N 1
ATOM 2209 C CA . GLU A 1 275 ? 20.968 -0.080 21.820 1.00 13.88 275 GLU A CA 1
ATOM 2210 C C . GLU A 1 275 ? 20.221 0.849 20.895 1.00 13.64 275 GLU A C 1
ATOM 2211 O O . GLU A 1 275 ? 19.004 0.724 20.745 1.00 13.51 275 GLU A O 1
ATOM 2217 N N . ASN A 1 276 ? 20.960 1.773 20.287 1.00 13.12 276 ASN A N 1
ATOM 2218 C CA . ASN A 1 276 ? 20.416 2.661 19.270 1.00 14.06 276 ASN A CA 1
ATOM 2219 C C . ASN A 1 276 ? 20.862 2.194 17.889 1.00 14.39 276 ASN A C 1
ATOM 2220 O O . ASN A 1 276 ? 22.064 1.963 17.660 1.00 16.17 276 ASN A O 1
ATOM 2225 N N . ARG A 1 277 ? 19.902 2.027 16.980 1.00 14.26 277 ARG A N 1
ATOM 2226 C CA . ARG A 1 277 ? 20.194 1.529 15.633 1.00 14.66 277 ARG A CA 1
ATOM 2227 C C . ARG A 1 277 ? 19.656 2.458 14.551 1.00 14.53 277 ARG A C 1
ATOM 2228 O O . ARG A 1 277 ? 18.530 2.942 14.646 1.00 13.46 277 ARG A O 1
ATOM 2236 N N . GLN A 1 278 ? 20.475 2.698 13.527 1.00 14.31 278 GLN A N 1
ATOM 2237 C CA . GLN A 1 278 ? 20.067 3.476 12.363 1.00 14.98 278 GLN A CA 1
ATOM 2238 C C . GLN A 1 278 ? 19.208 2.606 11.452 1.00 15.01 278 GLN A C 1
ATOM 2239 O O . GLN A 1 278 ? 19.636 1.530 11.010 1.00 15.66 278 GLN A O 1
ATOM 2245 N N . LEU A 1 279 ? 18.000 3.067 11.169 1.00 14.18 279 LEU A N 1
ATOM 2246 C CA . LEU A 1 279 ? 17.071 2.282 10.366 1.00 14.74 279 LEU A CA 1
ATOM 2247 C C . LEU A 1 279 ? 17.139 2.638 8.886 1.00 14.68 279 LEU A C 1
ATOM 2248 O O . LEU A 1 279 ? 17.220 1.745 8.034 1.00 14.48 279 LEU A O 1
ATOM 2253 N N . THR A 1 280 ? 17.100 3.938 8.584 1.00 14.26 280 THR A N 1
ATOM 2254 C CA . THR A 1 280 ? 17.046 4.402 7.189 1.00 15.17 280 THR A CA 1
ATOM 2255 C C . THR A 1 280 ? 17.293 5.903 7.104 1.00 14.76 280 THR A C 1
ATOM 2256 O O . THR A 1 280 ? 17.193 6.623 8.098 1.00 14.58 280 THR A O 1
ATOM 2260 N N . SER A 1 281 ? 17.643 6.374 5.908 1.00 15.83 281 SER A N 1
ATOM 2261 C CA . SER A 1 281 ? 17.762 7.798 5.665 1.00 15.70 281 SER A CA 1
ATOM 2262 C C . SER A 1 281 ? 16.354 8.304 5.347 1.00 14.86 281 SER A C 1
ATOM 2263 O O . SER A 1 281 ? 15.466 7.509 5.027 1.00 15.71 281 SER A O 1
ATOM 2266 N N . MET A 1 282 ? 16.130 9.612 5.461 1.00 13.72 282 MET A N 1
ATOM 2267 C CA . MET A 1 282 ? 14.830 10.190 5.129 1.00 12.87 282 MET A CA 1
ATOM 2268 C C . MET A 1 282 ? 15.019 11.610 4.578 1.00 12.60 282 MET A C 1
ATOM 2269 O O . MET A 1 282 ? 16.024 12.253 4.881 1.00 12.79 282 MET A O 1
ATOM 2274 N N . PRO A 1 283 ? 14.054 12.104 3.787 1.00 13.20 283 PRO A N 1
ATOM 2275 C CA . PRO A 1 283 ? 14.062 13.530 3.496 1.00 12.89 283 PRO A CA 1
ATOM 2276 C C . PRO A 1 283 ? 13.788 14.317 4.770 1.00 12.59 283 PRO A C 1
ATOM 2277 O O . PRO A 1 283 ? 13.200 13.785 5.727 1.00 12.60 283 PRO A O 1
ATOM 2281 N N . ALA A 1 284 ? 14.206 15.576 4.784 1.00 11.96 284 ALA A N 1
ATOM 2282 C CA . ALA A 1 284 ? 13.957 16.451 5.932 1.00 11.95 284 ALA A CA 1
ATOM 2283 C C . ALA A 1 284 ? 12.455 16.625 6.119 1.00 11.69 284 ALA A C 1
ATOM 2284 O O . ALA A 1 284 ? 11.779 17.165 5.240 1.00 12.27 284 ALA A O 1
ATOM 2286 N N . CYS A 1 285 ? 11.957 16.155 7.262 1.00 10.54 285 CYS A N 1
ATOM 2287 C CA . CYS A 1 285 ? 10.551 16.287 7.625 1.00 10.85 285 CYS A CA 1
ATOM 2288 C C . CYS A 1 285 ? 10.407 16.994 8.969 1.00 10.63 285 CYS A C 1
ATOM 2289 O O . CYS A 1 285 ? 11.345 17.023 9.764 1.00 11.63 285 CYS A O 1
ATOM 2292 N N . SER A 1 286 ? 9.230 17.554 9.224 1.00 9.90 286 SER A N 1
ATOM 2293 C CA . SER A 1 286 ? 9.011 18.358 10.423 1.00 10.06 286 SER A CA 1
ATOM 2294 C C . SER A 1 286 ? 8.530 17.528 11.603 1.00 9.49 286 SER A C 1
ATOM 2295 O O . SER A 1 286 ? 8.623 17.965 12.733 1.00 10.36 286 SER A O 1
ATOM 2298 N N . HIS A 1 287 ? 8.001 16.348 11.298 1.00 9.52 287 HIS A N 1
ATOM 2299 C CA . HIS A 1 287 ? 7.465 15.410 12.289 1.00 9.27 287 HIS A CA 1
ATOM 2300 C C . HIS A 1 287 ? 7.664 13.992 11.765 1.00 9.46 287 HIS A C 1
ATOM 2301 O O . HIS A 1 287 ? 7.946 13.788 10.574 1.00 9.84 287 HIS A O 1
ATOM 2308 N N . LEU A 1 288 ? 7.566 13.026 12.678 1.00 9.10 288 LEU A N 1
ATOM 2309 C CA . LEU A 1 288 ? 7.590 11.612 12.313 1.00 8.63 288 LEU A CA 1
ATOM 2310 C C . LEU A 1 288 ? 6.599 10.843 13.184 1.00 8.80 288 LEU A C 1
ATOM 2311 O O . LEU A 1 288 ? 6.453 11.122 14.387 1.00 9.35 288 LEU A O 1
ATOM 2316 N N . MET A 1 289 ? 5.907 9.886 12.579 1.00 8.51 289 MET A N 1
ATOM 2317 C CA . MET A 1 289 ? 4.959 9.054 13.314 1.00 8.10 289 MET A CA 1
ATOM 2318 C C . MET A 1 289 ? 4.894 7.669 12.676 1.00 8.33 289 MET A C 1
ATOM 2319 O O . MET A 1 289 ? 5.200 7.513 11.488 1.00 8.89 289 MET A O 1
ATOM 2324 N N . SER A 1 290 ? 4.519 6.670 13.474 1.00 7.75 290 SER A N 1
ATOM 2325 C CA . SER A 1 290 ? 4.372 5.306 12.944 1.00 8.71 290 SER A CA 1
ATOM 2326 C C . SER A 1 290 ? 2.955 4.746 13.098 1.00 8.58 290 SER A C 1
ATOM 2327 O O . SER A 1 290 ? 2.115 5.330 13.787 1.00 9.35 290 SER A O 1
ATOM 2330 N N . ASN A 1 291 ? 2.706 3.613 12.440 1.00 8.63 291 ASN A N 1
ATOM 2331 C CA . ASN A 1 291 ? 1.533 2.795 12.713 1.00 8.37 291 ASN A CA 1
ATOM 2332 C C . ASN A 1 291 ? 1.796 1.981 13.990 1.00 8.65 291 ASN A C 1
ATOM 2333 O O . ASN A 1 291 ? 2.815 2.175 14.650 1.00 8.35 291 ASN A O 1
ATOM 2338 N N . TYR A 1 292 ? 0.882 1.083 14.334 1.00 9.63 292 TYR A N 1
ATOM 2339 C CA . TYR A 1 292 ? 0.919 0.469 15.673 1.00 9.91 292 TYR A CA 1
ATOM 2340 C C . TYR A 1 292 ? 2.205 -0.289 15.997 1.00 10.16 292 TYR A C 1
ATOM 2341 O O . TYR A 1 292 ? 2.739 -0.159 17.106 1.00 9.81 292 TYR A O 1
ATOM 2350 N N . ASP A 1 293 ? 2.717 -1.066 15.038 1.00 10.06 293 ASP A N 1
ATOM 2351 C CA . ASP A 1 293 ? 3.903 -1.898 15.294 1.00 11.27 293 ASP A CA 1
ATOM 2352 C C . ASP A 1 293 ? 5.189 -1.348 14.689 1.00 10.94 293 ASP A C 1
ATOM 2353 O O . ASP A 1 293 ? 6.208 -2.019 14.704 1.00 10.92 293 ASP A O 1
ATOM 2358 N N . GLY A 1 294 ? 5.140 -0.124 14.153 1.00 10.69 294 GLY A N 1
ATOM 2359 C CA . GLY A 1 294 ? 6.329 0.508 13.602 1.00 10.52 294 GLY A CA 1
ATOM 2360 C C . GLY A 1 294 ? 6.773 -0.060 12.264 1.00 11.18 294 GLY A C 1
ATOM 2361 O O . GLY A 1 294 ? 7.893 0.201 11.834 1.00 11.68 294 GLY A O 1
ATOM 2362 N N . SER A 1 295 ? 5.902 -0.822 11.599 1.00 10.48 295 SER A N 1
ATOM 2363 C CA . SER A 1 295 ? 6.213 -1.345 10.261 1.00 10.66 295 SER A CA 1
ATOM 2364 C C . SER A 1 295 ? 6.052 -0.288 9.159 1.00 10.60 295 SER A C 1
ATOM 2365 O O . SER A 1 295 ? 6.574 -0.445 8.060 1.00 11.31 295 SER A O 1
ATOM 2368 N N . LEU A 1 296 ? 5.275 0.757 9.444 1.00 10.23 296 LEU A N 1
ATOM 2369 C CA . LEU A 1 296 ? 5.144 1.906 8.536 1.00 9.35 296 LEU A CA 1
ATOM 2370 C C . LEU A 1 296 ? 5.374 3.191 9.306 1.00 9.52 296 LEU A C 1
ATOM 2371 O O . LEU A 1 296 ? 4.975 3.295 10.462 1.00 9.53 296 LEU A O 1
ATOM 2376 N N . MET A 1 297 ? 6.025 4.161 8.664 1.00 9.07 297 MET A N 1
ATOM 2377 C CA . MET A 1 297 ? 6.163 5.493 9.245 1.00 9.07 297 MET A CA 1
ATOM 2378 C C . MET A 1 297 ? 5.763 6.552 8.235 1.00 8.77 297 MET A C 1
ATOM 2379 O O . MET A 1 297 ? 5.747 6.305 7.032 1.00 9.14 297 MET A O 1
ATOM 2384 N N . VAL A 1 298 ? 5.404 7.719 8.748 1.00 8.39 298 VAL A N 1
ATOM 2385 C CA . VAL A 1 298 ? 4.992 8.818 7.885 1.00 8.45 298 VAL A CA 1
ATOM 2386 C C . VAL A 1 298 ? 5.613 10.117 8.358 1.00 8.75 298 VAL A C 1
ATOM 2387 O O . VAL A 1 298 ? 5.716 10.367 9.567 1.00 7.94 298 VAL A O 1
ATOM 2391 N N . GLY A 1 299 ? 6.037 10.952 7.401 1.00 8.96 299 GLY A N 1
ATOM 2392 C CA . GLY A 1 299 ? 6.621 12.252 7.747 1.00 8.99 299 GLY A CA 1
ATOM 2393 C C . GLY A 1 299 ? 6.183 13.336 6.771 1.00 9.14 299 GLY A C 1
ATOM 2394 O O . GLY A 1 299 ? 5.821 13.052 5.639 1.00 8.75 299 GLY A O 1
ATOM 2395 N N . ASP A 1 300 ? 6.218 14.576 7.240 1.00 8.92 300 ASP A N 1
ATOM 2396 C CA . ASP A 1 300 ? 5.783 15.722 6.428 1.00 8.91 300 ASP A CA 1
ATOM 2397 C C . ASP A 1 300 ? 6.965 16.541 5.968 1.00 9.07 300 ASP A C 1
ATOM 2398 O O . ASP A 1 300 ? 7.681 17.123 6.787 1.00 9.53 300 ASP A O 1
ATOM 2403 N N . GLY A 1 301 ? 7.166 16.601 4.649 1.00 9.43 301 GLY A N 1
ATOM 2404 C CA . GLY A 1 301 ? 8.294 17.382 4.086 1.00 9.88 301 GLY A CA 1
ATOM 2405 C C . GLY A 1 301 ? 8.357 18.777 4.681 1.00 10.93 301 GLY A C 1
ATOM 2406 O O . GLY A 1 301 ? 7.338 19.468 4.795 1.00 10.20 301 GLY A O 1
ATOM 2407 N N . SER A 1 302 ? 9.564 19.217 5.044 1.00 12.60 302 SER A N 1
ATOM 2408 C CA . SER A 1 302 ? 9.710 20.462 5.788 1.00 14.72 302 SER A CA 1
ATOM 2409 C C . SER A 1 302 ? 9.722 21.715 4.932 1.00 16.15 302 SER A C 1
ATOM 2410 O O . SER A 1 302 ? 10.091 21.675 3.751 1.00 15.27 302 SER A O 1
ATOM 2413 N N . ASP A 1 303 ? 9.351 22.818 5.577 1.00 18.11 303 ASP A N 1
ATOM 2414 C CA . ASP A 1 303 ? 9.612 24.166 5.076 1.00 20.87 303 ASP A CA 1
ATOM 2415 C C . ASP A 1 303 ? 11.108 24.440 4.989 1.00 21.79 303 ASP A C 1
ATOM 2416 O O . ASP A 1 303 ? 11.918 23.745 5.614 1.00 21.92 303 ASP A O 1
ATOM 2421 N N . ALA A 1 304 ? 11.473 25.439 4.191 1.00 23.00 304 ALA A N 1
ATOM 2422 C CA . ALA A 1 304 ? 12.859 25.858 4.092 1.00 23.87 304 ALA A CA 1
ATOM 2423 C C . ALA A 1 304 ? 13.284 26.553 5.378 1.00 24.46 304 ALA A C 1
ATOM 2424 O O . ALA A 1 304 ? 14.318 26.202 5.958 1.00 26.11 304 ALA A O 1
ATOM 2426 N N . GLU A 1 317 ? 8.265 26.558 1.375 1.00 28.34 317 GLU A N 1
ATOM 2427 C CA . GLU A 1 317 ? 7.788 25.907 0.159 1.00 27.59 317 GLU A CA 1
ATOM 2428 C C . GLU A 1 317 ? 8.671 24.727 -0.267 1.00 26.11 317 GLU A C 1
ATOM 2429 O O . GLU A 1 317 ? 8.397 24.092 -1.285 1.00 26.60 317 GLU A O 1
ATOM 2435 N N . ASN A 1 318 ? 9.707 24.423 0.514 1.00 23.67 318 ASN A N 1
ATOM 2436 C CA . ASN A 1 318 ? 10.794 23.543 0.029 1.00 21.35 318 ASN A CA 1
ATOM 2437 C C . ASN A 1 318 ? 10.319 22.143 -0.382 1.00 19.89 318 ASN A C 1
ATOM 2438 O O . ASN A 1 318 ? 10.663 21.641 -1.471 1.00 19.92 318 ASN A O 1
ATOM 2443 N N . ASP A 1 319 ? 9.559 21.509 0.506 1.00 16.44 319 ASP A N 1
ATOM 2444 C CA . ASP A 1 319 ? 9.141 20.139 0.282 1.00 13.91 319 ASP A CA 1
ATOM 2445 C C . ASP A 1 319 ? 7.678 19.997 0.676 1.00 12.35 319 ASP A C 1
ATOM 2446 O O . ASP A 1 319 ? 7.375 19.896 1.861 1.00 12.16 319 ASP A O 1
ATOM 2451 N N . PRO A 1 320 ? 6.761 19.983 -0.317 1.00 11.19 320 PRO A N 1
ATOM 2452 C CA . PRO A 1 320 ? 5.323 19.952 -0.037 1.00 11.24 320 PRO A CA 1
ATOM 2453 C C . PRO A 1 320 ? 4.766 18.513 0.185 1.00 11.80 320 PRO A C 1
ATOM 2454 O O . PRO A 1 320 ? 3.542 18.330 0.321 1.00 11.55 320 PRO A O 1
ATOM 2458 N N . PHE A 1 321 ? 5.652 17.520 0.172 1.00 10.53 321 PHE A N 1
ATOM 2459 C CA . PHE A 1 321 ? 5.217 16.125 0.125 1.00 10.24 321 PHE A CA 1
ATOM 2460 C C . PHE A 1 321 ? 5.097 15.443 1.478 1.00 9.79 321 PHE A C 1
ATOM 2461 O O . PHE A 1 321 ? 5.794 15.807 2.434 1.00 10.27 321 PHE A O 1
ATOM 2469 N N . LEU A 1 322 ? 4.189 14.469 1.522 1.00 8.81 322 LEU A N 1
ATOM 2470 C CA . LEU A 1 322 ? 4.102 13.486 2.606 1.00 8.78 322 LEU A CA 1
ATOM 2471 C C . LEU A 1 322 ? 4.794 12.206 2.156 1.00 9.30 322 LEU A C 1
ATOM 2472 O O . LEU A 1 322 ? 4.549 11.729 1.040 1.00 9.70 322 LEU A O 1
ATOM 2477 N N . TYR A 1 323 ? 5.616 11.635 3.044 1.00 8.47 323 TYR A N 1
ATOM 2478 C CA . TYR A 1 323 ? 6.372 10.427 2.728 1.00 9.10 323 TYR A CA 1
ATOM 2479 C C . TYR A 1 323 ? 5.957 9.287 3.622 1.00 9.59 323 TYR A C 1
ATOM 2480 O O . TYR A 1 323 ? 5.752 9.484 4.814 1.00 8.88 323 TYR A O 1
ATOM 2489 N N . VAL A 1 324 ? 5.864 8.083 3.048 1.00 9.48 324 VAL A N 1
ATOM 2490 C CA . VAL A 1 324 ? 5.624 6.895 3.871 1.00 10.06 324 VAL A CA 1
ATOM 2491 C C . VAL A 1 324 ? 6.840 6.002 3.750 1.00 10.01 324 VAL A C 1
ATOM 2492 O O . VAL A 1 324 ? 7.354 5.776 2.638 1.00 10.63 324 VAL A O 1
ATOM 2496 N N . PHE A 1 325 ? 7.296 5.512 4.896 1.00 11.10 325 PHE A N 1
ATOM 2497 C CA . PHE A 1 325 ? 8.476 4.654 4.973 1.00 11.51 325 PHE A CA 1
ATOM 2498 C C . PHE A 1 325 ? 8.024 3.257 5.323 1.00 12.30 325 PHE A C 1
ATOM 2499 O O . PHE A 1 325 ? 7.406 3.048 6.368 1.00 12.25 325 PHE A O 1
ATOM 2507 N N . ASN A 1 326 ? 8.274 2.304 4.417 1.00 12.48 326 ASN A N 1
ATOM 2508 C CA . ASN A 1 326 ? 7.959 0.904 4.683 1.00 14.05 326 ASN A CA 1
ATOM 2509 C C . ASN A 1 326 ? 9.162 0.268 5.357 1.00 14.43 326 ASN A C 1
ATOM 2510 O O . ASN A 1 326 ? 10.220 0.071 4.746 1.00 14.60 326 ASN A O 1
ATOM 2515 N N . MET A 1 327 ? 9.003 -0.011 6.649 1.00 15.40 327 MET A N 1
ATOM 2516 C CA . MET A 1 327 ? 10.126 -0.419 7.472 1.00 16.30 327 MET A CA 1
ATOM 2517 C C . MET A 1 327 ? 10.438 -1.907 7.326 1.00 18.10 327 MET A C 1
ATOM 2518 O O . MET A 1 327 ? 11.443 -2.375 7.831 1.00 18.70 327 MET A O 1
ATOM 2523 N N . LYS A 1 328 ? 9.573 -2.652 6.650 1.00 19.04 328 LYS A N 1
ATOM 2524 C CA . LYS A 1 328 ? 9.838 -4.071 6.392 1.00 21.30 328 LYS A CA 1
ATOM 2525 C C . LYS A 1 328 ? 10.720 -4.220 5.156 1.00 22.32 328 LYS A C 1
ATOM 2526 O O . LYS A 1 328 ? 11.608 -5.089 5.117 1.00 22.63 328 LYS A O 1
ATOM 2532 N N . ASN A 1 329 ? 10.437 -3.354 4.177 1.00 22.74 329 ASN A N 1
ATOM 2533 C CA . ASN A 1 329 ? 11.026 -3.285 2.838 1.00 23.56 329 ASN A CA 1
ATOM 2534 C C . ASN A 1 329 ? 12.294 -2.424 2.794 1.00 22.90 329 ASN A C 1
ATOM 2535 O O . ASN A 1 329 ? 13.173 -2.623 1.948 1.00 23.03 329 ASN A O 1
ATOM 2540 N N . GLY A 1 330 ? 12.344 -1.412 3.658 1.00 21.80 330 GLY A N 1
ATOM 2541 C CA . GLY A 1 330 ? 13.327 -0.355 3.522 1.00 21.23 330 GLY A CA 1
ATOM 2542 C C . GLY A 1 330 ? 13.015 0.609 2.388 1.00 21.17 330 GLY A C 1
ATOM 2543 O O . GLY A 1 330 ? 13.895 1.350 1.949 1.00 22.53 330 GLY A O 1
ATOM 2544 N N . THR A 1 331 ? 11.771 0.621 1.917 1.00 20.15 331 THR A N 1
ATOM 2545 C CA . THR A 1 331 ? 11.393 1.508 0.806 1.00 18.70 331 THR A CA 1
ATOM 2546 C C . THR A 1 331 ? 10.726 2.811 1.271 1.00 17.65 331 THR A C 1
ATOM 2547 O O . THR A 1 331 ? 10.144 2.879 2.349 1.00 17.27 331 THR A O 1
ATOM 2551 N N . GLN A 1 332 ? 10.837 3.836 0.435 1.00 17.03 332 GLN A N 1
ATOM 2552 C CA . GLN A 1 332 ? 10.298 5.174 0.720 1.00 16.05 332 GLN A CA 1
ATOM 2553 C C . GLN A 1 332 ? 9.321 5.555 -0.383 1.00 15.24 332 GLN A C 1
ATOM 2554 O O . GLN A 1 332 ? 9.582 5.296 -1.570 1.00 14.60 332 GLN A O 1
ATOM 2560 N N . HIS A 1 333 ? 8.222 6.203 0.003 1.00 14.10 333 HIS A N 1
ATOM 2561 C CA . HIS A 1 333 ? 7.105 6.459 -0.912 1.00 14.24 333 HIS A CA 1
ATOM 2562 C C . HIS A 1 333 ? 6.600 7.878 -0.777 1.00 13.63 333 HIS A C 1
ATOM 2563 O O . HIS A 1 333 ? 6.199 8.304 0.303 1.00 13.77 333 HIS A O 1
ATOM 2570 N N . ARG A 1 334 ? 6.650 8.619 -1.880 1.00 14.34 334 ARG A N 1
ATOM 2571 C CA . ARG A 1 334 ? 6.096 9.957 -1.912 1.00 14.61 334 ARG A CA 1
ATOM 2572 C C . ARG A 1 334 ? 4.607 9.790 -2.226 1.00 14.62 334 ARG A C 1
ATOM 2573 O O . ARG A 1 334 ? 4.230 9.549 -3.375 1.00 15.12 334 ARG A O 1
ATOM 2581 N N . VAL A 1 335 ? 3.755 9.887 -1.205 1.00 13.01 335 VAL A N 1
ATOM 2582 C CA . VAL A 1 335 ? 2.385 9.406 -1.356 1.00 13.02 335 VAL A CA 1
ATOM 2583 C C . VAL A 1 335 ? 1.372 10.472 -1.783 1.00 12.29 335 VAL A C 1
ATOM 2584 O O . VAL A 1 335 ? 0.402 10.185 -2.500 1.00 10.95 335 VAL A O 1
ATOM 2588 N N . ALA A 1 336 ? 1.618 11.703 -1.353 1.00 11.21 336 ALA A N 1
ATOM 2589 C CA . ALA A 1 336 ? 0.729 12.826 -1.666 1.00 11.02 336 ALA A CA 1
ATOM 2590 C C . ALA A 1 336 ? 1.381 14.125 -1.233 1.00 10.46 336 ALA A C 1
ATOM 2591 O O . ALA A 1 336 ? 2.395 14.119 -0.549 1.00 11.43 336 ALA A O 1
ATOM 2593 N N . ARG A 1 337 ? 0.792 15.234 -1.658 1.00 10.31 337 ARG A N 1
ATOM 2594 C CA . ARG A 1 337 ? 1.237 16.554 -1.245 1.00 10.02 337 ARG A CA 1
ATOM 2595 C C . ARG A 1 337 ? 0.447 16.977 -0.021 1.00 9.98 337 ARG A C 1
ATOM 2596 O O . ARG A 1 337 ? -0.777 16.832 0.014 1.00 10.50 337 ARG A O 1
ATOM 2604 N N . HIS A 1 338 ? 1.132 17.516 0.986 1.00 9.67 338 HIS A N 1
ATOM 2605 C CA . HIS A 1 338 ? 0.404 18.271 2.014 1.00 9.12 338 HIS A CA 1
ATOM 2606 C C . HIS A 1 338 ? 0.170 19.730 1.572 1.00 9.58 338 HIS A C 1
ATOM 2607 O O . HIS A 1 338 ? -0.897 20.310 1.853 1.00 9.02 338 HIS A O 1
ATOM 2614 N N . ASP A 1 339 ? 1.145 20.314 0.869 1.00 9.15 339 ASP A N 1
ATOM 2615 C CA . ASP A 1 339 ? 1.036 21.711 0.375 1.00 8.99 339 ASP A CA 1
ATOM 2616 C C . ASP A 1 339 ? 0.724 22.762 1.452 1.00 9.24 339 ASP A C 1
ATOM 2617 O O . ASP A 1 339 ? 0.135 23.814 1.150 1.00 9.85 339 ASP A O 1
ATOM 2622 N N . THR A 1 340 ? 1.109 22.509 2.698 1.00 9.35 340 THR A N 1
ATOM 2623 C CA . THR A 1 340 ? 0.884 23.524 3.735 1.00 8.67 340 THR A CA 1
ATOM 2624 C C . THR A 1 340 ? 1.807 24.722 3.545 1.00 9.23 340 THR A C 1
ATOM 2625 O O . THR A 1 340 ? 2.911 24.580 3.011 1.00 9.08 340 THR A O 1
ATOM 2629 N N . SER A 1 341 ? 1.340 25.887 3.979 1.00 9.29 341 SER A N 1
ATOM 2630 C CA . SER A 1 341 ? 2.112 27.136 3.890 1.00 10.16 341 SER A CA 1
ATOM 2631 C C . SER A 1 341 ? 3.030 27.318 5.090 1.00 10.12 341 SER A C 1
ATOM 2632 O O . SER A 1 341 ? 3.966 28.135 5.042 1.00 10.46 341 SER A O 1
ATOM 2635 N N . TRP A 1 342 ? 2.725 26.579 6.165 1.00 10.58 342 TRP A N 1
ATOM 2636 C CA . TRP A 1 342 ? 3.381 26.725 7.471 1.00 10.05 342 TRP A CA 1
ATOM 2637 C C . TRP A 1 342 ? 3.100 28.057 8.175 1.00 10.75 342 TRP A C 1
ATOM 2638 O O . TRP A 1 342 ? 3.737 28.376 9.199 1.00 11.32 342 TRP A O 1
ATOM 2649 N N . LYS A 1 343 ? 2.132 28.821 7.655 1.00 1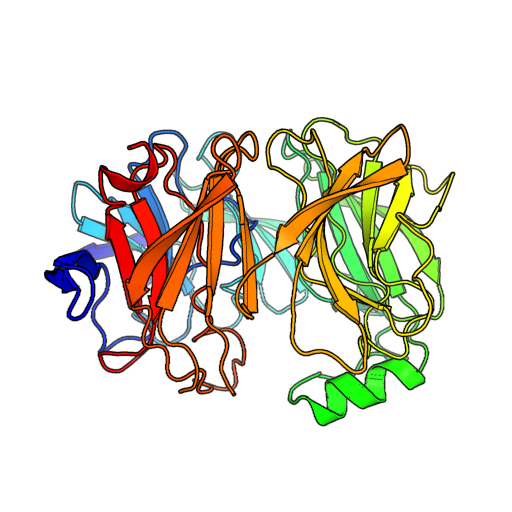0.90 343 LYS A N 1
ATOM 2650 C CA . LYS A 1 343 ? 1.861 30.158 8.190 1.00 11.87 343 LYS A CA 1
ATOM 2651 C C . LYS A 1 343 ? 1.187 30.050 9.545 1.00 11.29 343 LYS A C 1
ATOM 2652 O O . LYS A 1 343 ? 0.564 29.030 9.885 1.00 11.34 343 LYS A O 1
ATOM 2658 N N . VAL A 1 344 ? 1.303 31.124 10.322 1.00 9.86 344 VAL A N 1
ATOM 2659 C CA . VAL A 1 344 ? 0.613 31.231 11.592 1.00 10.27 344 VAL A CA 1
ATOM 2660 C C . VAL A 1 344 ? -0.835 31.675 11.360 1.00 9.96 344 VAL A C 1
ATOM 2661 O O . VAL A 1 344 ? -1.092 32.614 10.588 1.00 10.23 344 VAL A O 1
ATOM 2665 N N . PHE A 1 345 ? -1.793 30.993 11.981 1.00 9.23 345 PHE A N 1
ATOM 2666 C CA . PHE A 1 345 ? -3.152 31.528 12.024 1.00 9.70 345 PHE A CA 1
ATOM 2667 C C . PHE A 1 345 ? -3.511 31.810 13.478 1.00 9.58 345 PHE A C 1
ATOM 2668 O O . PHE A 1 345 ? -3.319 30.955 14.346 1.00 9.82 345 PHE A O 1
ATOM 2676 N N . GLU A 1 346 ? -4.050 33.005 13.724 1.00 9.49 346 GLU A N 1
ATOM 2677 C CA . GLU A 1 346 ? -4.486 33.443 15.066 1.00 10.13 346 GLU A CA 1
ATOM 2678 C C . GLU A 1 346 ? -3.445 33.166 16.168 1.00 10.21 346 GLU A C 1
ATOM 2679 O O . GLU A 1 346 ? -3.769 32.697 17.281 1.00 10.49 346 GLU A O 1
ATOM 2685 N N . GLY A 1 347 ? -2.196 33.476 15.850 1.00 10.27 347 GLY A N 1
ATOM 2686 C CA . GLY A 1 347 ? -1.100 33.371 16.815 1.00 11.60 347 GLY A CA 1
ATOM 2687 C C . GLY A 1 347 ? -0.566 31.966 17.038 1.00 11.87 347 GLY A C 1
ATOM 2688 O O . GLY A 1 347 ? 0.413 31.783 17.753 1.00 12.98 347 GLY A O 1
ATOM 2689 N N . ASP A 1 348 ? -1.204 30.971 16.419 1.00 11.70 348 ASP A N 1
ATOM 2690 C CA . ASP A 1 348 ? -0.852 29.590 16.677 1.00 12.53 348 ASP A CA 1
ATOM 2691 C C . ASP A 1 348 ? 0.165 29.037 15.676 1.00 12.41 348 ASP A C 1
ATOM 2692 O O . ASP A 1 348 ? -0.095 28.963 14.464 1.00 11.89 348 ASP A O 1
ATOM 2697 N N . ARG A 1 349 ? 1.309 28.620 16.204 1.00 13.14 349 ARG A N 1
ATOM 2698 C CA . ARG A 1 349 ? 2.427 28.186 15.377 1.00 14.30 349 ARG A CA 1
ATOM 2699 C C . ARG A 1 349 ? 2.372 26.702 15.037 1.00 13.97 349 ARG A C 1
ATOM 2700 O O . ARG A 1 349 ? 3.284 26.207 14.378 1.00 16.31 349 ARG A O 1
ATOM 2708 N N . GLN A 1 350 ? 1.334 25.995 15.482 1.00 12.05 350 GLN A N 1
ATOM 2709 C CA . GLN A 1 350 ? 1.195 24.565 15.165 1.00 10.64 350 GLN A CA 1
ATOM 2710 C C . GLN A 1 350 ? 0.056 24.291 14.207 1.00 10.15 350 GLN A C 1
ATOM 2711 O O . GLN A 1 350 ? -0.024 23.204 13.626 1.00 9.79 350 GLN A O 1
ATOM 2717 N N . VAL A 1 351 ? -0.836 25.270 14.048 1.00 8.94 351 VAL A N 1
ATOM 2718 C CA . VAL A 1 351 ? -2.115 25.010 13.373 1.00 8.22 351 VAL A CA 1
ATOM 2719 C C . VAL A 1 351 ? -1.968 24.531 11.906 1.00 8.71 351 VAL A C 1
ATOM 2720 O O . VAL A 1 351 ? -2.750 23.695 11.448 1.00 8.48 351 VAL A O 1
ATOM 2724 N N . THR A 1 352 ? -0.948 25.028 11.195 1.00 7.90 352 THR A N 1
ATOM 2725 C CA . THR A 1 352 ? -0.736 24.593 9.813 1.00 8.69 352 THR A CA 1
ATOM 2726 C C . THR A 1 352 ? 0.223 23.415 9.693 1.00 8.08 352 THR A C 1
ATOM 2727 O O . THR A 1 352 ? 0.526 23.001 8.579 1.00 8.82 352 THR A O 1
ATOM 2731 N N . HIS A 1 353 ? 0.693 22.870 10.828 1.00 7.78 353 HIS A N 1
ATOM 2732 C CA . HIS A 1 353 ? 1.538 21.662 10.783 1.00 8.82 353 HIS A CA 1
ATOM 2733 C C . HIS A 1 353 ? 0.724 20.463 10.286 1.00 7.96 353 HIS A C 1
ATOM 2734 O O . HIS A 1 353 ? -0.337 20.186 10.823 1.00 9.20 353 HIS A O 1
ATOM 2741 N N . PRO A 1 354 ? 1.219 19.754 9.255 1.00 8.78 354 PRO A N 1
ATOM 2742 C CA . PRO A 1 354 ? 0.422 18.610 8.777 1.00 7.23 354 PRO A CA 1
ATOM 2743 C C . PRO A 1 354 ? 0.205 17.532 9.843 1.00 7.48 354 PRO A C 1
ATOM 2744 O O . PRO A 1 354 ? -0.894 16.981 9.934 1.00 7.56 354 PRO A O 1
ATOM 2748 N N . HIS A 1 355 ? 1.233 17.250 10.650 1.00 6.57 355 HIS A N 1
ATOM 2749 C CA . HIS A 1 355 ? 1.119 16.304 11.775 1.00 6.97 355 HIS A CA 1
ATOM 2750 C C . HIS A 1 355 ? 0.518 14.946 11.339 1.00 7.05 355 HIS A C 1
ATOM 2751 O O . HIS A 1 355 ? -0.471 14.483 11.932 1.00 7.44 355 HIS A O 1
ATOM 2758 N N . PRO A 1 356 ? 1.130 14.307 10.326 1.00 7.37 356 PRO A N 1
ATOM 2759 C CA . PRO A 1 356 ? 0.469 13.114 9.786 1.00 7.18 356 PRO A CA 1
ATOM 2760 C C . PRO A 1 356 ? 0.470 11.925 10.756 1.00 7.34 356 PRO A C 1
ATOM 2761 O O . PRO A 1 356 ? 1.402 11.766 11.556 1.00 8.14 356 PRO A O 1
ATOM 2765 N N . SER A 1 357 ? -0.599 11.130 10.688 1.00 7.74 357 SER A N 1
ATOM 2766 C CA . SER A 1 357 ? -0.663 9.828 11.358 1.00 8.10 357 SER A CA 1
ATOM 2767 C C . SER A 1 357 ? -1.495 8.884 10.482 1.00 8.73 357 SER A C 1
ATOM 2768 O O . SER A 1 357 ? -2.115 9.329 9.513 1.00 8.24 357 SER A O 1
ATOM 2771 N N . PHE A 1 358 ? -1.505 7.589 10.814 1.00 8.72 358 PHE A N 1
ATOM 2772 C CA . PHE A 1 358 ? -2.258 6.606 10.061 1.00 8.95 358 PHE A CA 1
ATOM 2773 C C . PHE A 1 358 ? -3.664 6.427 10.628 1.00 8.79 358 PHE A C 1
ATOM 2774 O O . PHE A 1 358 ? -3.855 6.514 11.839 1.00 8.71 358 PHE A O 1
ATOM 2782 N N . THR A 1 359 ? -4.644 6.199 9.751 1.00 9.17 359 THR A N 1
ATOM 2783 C CA . THR A 1 359 ? -5.954 5.743 10.180 1.00 9.04 359 THR A CA 1
ATOM 2784 C C . THR A 1 359 ? -5.778 4.361 10.843 1.00 9.59 359 THR A C 1
ATOM 2785 O O . THR A 1 359 ? -4.785 3.680 10.597 1.00 9.93 359 THR A O 1
ATOM 2789 N N . PRO A 1 360 ? -6.744 3.947 11.680 1.00 10.88 360 PRO A N 1
ATOM 2790 C CA . PRO A 1 360 ? -6.583 2.658 12.369 1.00 10.95 360 PRO A CA 1
ATOM 2791 C C . PRO A 1 360 ? -6.363 1.456 11.421 1.00 11.40 360 PRO A C 1
ATOM 2792 O O . PRO A 1 360 ? -5.732 0.456 11.819 1.00 11.27 360 PRO A O 1
ATOM 2796 N N . ASP A 1 361 ? -6.861 1.554 10.189 1.00 11.55 361 ASP A N 1
ATOM 2797 C CA . ASP A 1 361 ? -6.714 0.462 9.203 1.00 12.14 361 ASP A CA 1
ATOM 2798 C C . ASP A 1 361 ? -5.422 0.505 8.380 1.00 13.24 361 ASP A C 1
ATOM 2799 O O . ASP A 1 361 ? -5.174 -0.382 7.560 1.00 12.95 361 ASP A O 1
ATOM 2804 N N . ASP A 1 362 ? -4.608 1.540 8.618 1.00 12.15 362 ASP A N 1
ATOM 2805 C CA . ASP A 1 362 ? -3.332 1.774 7.928 1.00 12.19 362 ASP A CA 1
ATOM 2806 C C . ASP A 1 362 ? -3.479 2.038 6.422 1.00 11.88 362 ASP A C 1
ATOM 2807 O O . ASP A 1 362 ? -2.493 1.961 5.686 1.00 12.69 362 ASP A O 1
ATOM 2812 N N . LYS A 1 363 ? -4.688 2.390 5.977 1.00 11.95 363 LYS A N 1
ATOM 2813 C CA . LYS A 1 363 ? -4.921 2.591 4.545 1.00 11.90 363 LYS A CA 1
ATOM 2814 C C . LYS A 1 363 ? -4.813 4.047 4.123 1.00 11.62 363 LYS A C 1
ATOM 2815 O O . LYS A 1 363 ? -4.665 4.350 2.925 1.00 11.53 363 LYS A O 1
ATOM 2821 N N . GLN A 1 364 ? -4.885 4.945 5.101 1.00 10.40 364 GLN A N 1
ATOM 2822 C CA . GLN A 1 364 ? -4.906 6.377 4.823 1.00 10.31 364 GLN A CA 1
ATOM 2823 C C . GLN A 1 364 ? -4.034 7.137 5.803 1.00 9.74 364 GLN A C 1
ATOM 2824 O O . GLN A 1 364 ? -3.741 6.651 6.882 1.00 9.85 364 GLN A O 1
ATOM 2830 N N . ILE A 1 365 ? -3.631 8.338 5.421 1.00 8.83 365 ILE A N 1
ATOM 2831 C CA . ILE A 1 365 ? -3.026 9.238 6.387 1.00 9.71 365 ILE A CA 1
ATOM 2832 C C . ILE A 1 365 ? -3.884 10.489 6.595 1.00 8.50 365 ILE A C 1
ATOM 2833 O O . ILE A 1 365 ? -4.481 11.029 5.642 1.00 8.48 365 ILE A O 1
ATOM 2838 N N . LEU A 1 366 ? -3.950 10.935 7.844 1.00 8.37 366 LEU A N 1
ATOM 2839 C CA . LEU A 1 366 ? -4.702 12.144 8.225 1.00 8.02 366 LEU A CA 1
ATOM 2840 C C . LEU A 1 366 ? -3.731 13.280 8.452 1.00 8.03 366 LEU A C 1
ATOM 2841 O O . LEU A 1 366 ? -2.726 13.109 9.152 1.00 7.67 366 LEU A O 1
ATOM 2846 N N . PHE A 1 367 ? -4.032 14.446 7.893 1.00 6.83 367 PHE A N 1
ATOM 2847 C CA . PHE A 1 367 ? -3.150 15.608 8.087 1.00 7.01 367 PHE A CA 1
ATOM 2848 C C . PHE A 1 367 ? -3.913 16.912 7.959 1.00 7.34 367 PHE A C 1
ATOM 2849 O O . PHE A 1 367 ? -5.005 16.942 7.383 1.00 7.08 367 PHE A O 1
ATOM 2857 N N . THR A 1 368 ? -3.334 17.983 8.500 1.00 7.58 368 THR A N 1
ATOM 2858 C CA . THR A 1 368 ? -3.838 19.360 8.266 1.00 8.26 368 THR A CA 1
ATOM 2859 C C . THR A 1 368 ? -3.067 20.058 7.132 1.00 8.11 368 THR A C 1
ATOM 2860 O O . THR A 1 368 ? -1.858 19.884 6.982 1.00 7.99 368 THR A O 1
ATOM 2864 N N . SER A 1 369 ? -3.779 20.879 6.364 1.00 7.54 369 SER A N 1
ATOM 2865 C CA . SER A 1 369 ? -3.124 21.834 5.466 1.00 7.70 369 SER A CA 1
ATOM 2866 C C . SER A 1 369 ? -4.046 23.025 5.251 1.00 7.62 369 SER A C 1
ATOM 2867 O O . SER A 1 369 ? -5.258 22.895 5.355 1.00 7.99 369 SER A O 1
ATOM 2870 N N . ASP A 1 370 ? -3.440 24.187 4.958 1.00 7.70 370 ASP A N 1
ATOM 2871 C CA . ASP A 1 370 ? -4.183 25.368 4.537 1.00 8.30 370 ASP A CA 1
ATOM 2872 C C . ASP A 1 370 ? -4.109 25.623 3.033 1.00 8.26 370 ASP A C 1
ATOM 2873 O O . ASP A 1 370 ? -4.360 26.745 2.587 1.00 9.19 370 ASP A O 1
ATOM 2878 N N . VAL A 1 371 ? -3.758 24.592 2.256 1.00 8.42 371 VAL A N 1
ATOM 2879 C CA . VAL A 1 371 ? -3.643 24.702 0.799 1.00 9.34 371 VAL A CA 1
ATOM 2880 C C . VAL A 1 371 ? -4.853 25.369 0.120 1.00 9.56 371 VAL A C 1
ATOM 2881 O O . VAL A 1 371 ? -4.679 26.094 -0.866 1.00 10.57 371 VAL A O 1
ATOM 2885 N N . HIS A 1 372 ? -6.051 25.150 0.655 1.00 9.68 372 HIS A N 1
ATOM 2886 C CA . HIS A 1 372 ? -7.265 25.666 0.020 1.00 10.53 372 HIS A CA 1
ATOM 2887 C C . HIS A 1 372 ? -7.876 26.888 0.697 1.00 11.02 372 HIS A C 1
ATOM 2888 O O . HIS A 1 372 ? -9.005 27.286 0.369 1.00 11.40 372 HIS A O 1
ATOM 2895 N N . GLY A 1 373 ? -7.136 27.473 1.637 1.00 11.03 373 GLY A N 1
ATOM 2896 C CA . GLY A 1 373 ? -7.582 28.695 2.303 1.00 11.34 373 GLY A CA 1
ATOM 2897 C C . GLY A 1 373 ? -7.160 28.701 3.757 1.00 11.16 373 GLY A C 1
ATOM 2898 O O . GLY A 1 373 ? -6.025 29.029 4.086 1.00 12.13 373 GLY A O 1
ATOM 2899 N N . LYS A 1 374 ? -8.071 28.309 4.631 1.00 10.08 374 LYS A N 1
ATOM 2900 C CA . LYS A 1 374 ? -7.730 28.177 6.040 1.00 9.66 374 LYS A CA 1
ATOM 2901 C C . LYS A 1 374 ? -7.328 26.720 6.283 1.00 8.40 374 LYS A C 1
ATOM 2902 O O . LYS A 1 374 ? -7.586 25.864 5.434 1.00 8.31 374 LYS A O 1
ATOM 2908 N N . PRO A 1 375 ? -6.718 26.437 7.445 1.00 8.20 375 PRO A N 1
ATOM 2909 C CA . PRO A 1 375 ? -6.447 25.047 7.823 1.00 7.61 375 PRO A CA 1
ATOM 2910 C C . PRO A 1 375 ? -7.681 24.139 7.687 1.00 7.65 375 PRO A C 1
ATOM 2911 O O . PRO A 1 375 ? -8.794 24.519 8.074 1.00 7.68 375 PRO A O 1
ATOM 2915 N N . ALA A 1 376 ? -7.467 22.954 7.122 1.00 7.61 376 ALA A N 1
ATOM 2916 C CA . ALA A 1 376 ? -8.529 21.961 6.948 1.00 7.63 376 ALA A CA 1
ATOM 2917 C C . ALA A 1 376 ? -7.933 20.570 7.160 1.00 8.01 376 ALA A C 1
ATOM 2918 O O . ALA A 1 376 ? -6.706 20.401 7.155 1.00 7.92 376 ALA A O 1
ATOM 2920 N N . LEU A 1 377 ? -8.803 19.587 7.342 1.00 7.77 377 LEU A N 1
ATOM 2921 C CA . LEU A 1 377 ? -8.396 18.194 7.510 1.00 8.19 377 LEU A CA 1
ATOM 2922 C C . LEU A 1 377 ? -8.518 17.422 6.200 1.00 7.70 377 LEU A C 1
ATOM 2923 O O . LEU A 1 377 ? -9.479 17.586 5.443 1.00 8.73 377 LEU A O 1
ATOM 2928 N N . TYR A 1 378 ? -7.525 16.573 5.952 1.00 8.36 378 TYR A N 1
ATOM 2929 C CA . TYR A 1 378 ? -7.439 15.752 4.734 1.00 7.47 378 TYR A CA 1
ATOM 2930 C C . TYR A 1 378 ? -7.089 14.319 5.076 1.00 7.46 378 TYR A C 1
ATOM 2931 O O . TYR A 1 378 ? -6.323 14.054 6.016 1.00 6.98 378 TYR A O 1
ATOM 2940 N N . LEU A 1 379 ? -7.650 13.400 4.295 1.00 8.12 379 LEU A N 1
ATOM 2941 C CA . LEU A 1 379 ? -7.264 11.988 4.307 1.00 8.75 379 LEU A CA 1
ATOM 2942 C C . LEU A 1 379 ? -6.703 11.611 2.933 1.00 9.37 379 LEU A C 1
ATOM 2943 O O . LEU A 1 379 ? -7.408 11.708 1.925 1.00 9.94 379 LEU A O 1
ATOM 2948 N N . ALA A 1 380 ? -5.443 11.175 2.912 1.00 9.44 380 ALA A N 1
ATOM 2949 C CA . ALA A 1 380 ? -4.825 10.670 1.666 1.00 9.26 380 ALA A CA 1
ATOM 2950 C C . ALA A 1 380 ? -4.759 9.145 1.677 1.00 10.18 380 ALA A C 1
ATOM 2951 O O . ALA A 1 380 ? -4.317 8.554 2.655 1.00 10.40 380 ALA A O 1
ATOM 2953 N N . THR A 1 381 ? -5.196 8.515 0.580 1.00 10.38 381 THR A N 1
ATOM 2954 C CA . THR A 1 381 ? -5.197 7.053 0.462 1.00 11.42 381 THR A CA 1
ATOM 2955 C C . THR A 1 381 ? -3.848 6.565 0.020 1.00 11.81 381 THR A C 1
ATOM 2956 O O . THR A 1 381 ? -3.297 7.046 -0.973 1.00 13.11 381 THR A O 1
ATOM 2960 N N . LEU A 1 382 ? -3.277 5.636 0.784 1.00 12.38 382 LEU A N 1
ATOM 2961 C CA . LEU A 1 382 ? -1.964 5.125 0.435 1.00 13.64 382 LEU A CA 1
ATOM 2962 C C . LEU A 1 382 ? -2.056 4.281 -0.846 1.00 14.44 382 LEU A C 1
ATOM 2963 O O . LEU A 1 382 ? -2.959 3.451 -0.973 1.00 13.84 382 LEU A O 1
ATOM 2968 N N . PRO A 1 383 ? -1.132 4.513 -1.797 1.00 15.82 383 PRO A N 1
ATOM 2969 C CA . PRO A 1 383 ? -1.060 3.704 -3.024 1.00 17.12 383 PRO A CA 1
ATOM 2970 C C . PRO A 1 383 ? -0.720 2.245 -2.737 1.00 18.09 383 PRO A C 1
ATOM 2971 O O . PRO A 1 383 ? -0.001 1.952 -1.782 1.00 17.26 383 PRO A O 1
ATOM 2975 N N . GLU A 1 384 ? -1.222 1.334 -3.572 1.00 19.63 384 GLU A N 1
ATOM 2976 C CA . GLU A 1 384 ? -0.906 -0.089 -3.445 1.00 21.10 384 GLU A CA 1
ATOM 2977 C C . GLU A 1 384 ? 0.604 -0.326 -3.424 1.00 21.07 384 GLU A C 1
ATOM 2978 O O . GLU A 1 384 ? 1.086 -1.234 -2.753 1.00 21.49 384 GLU A O 1
ATOM 2984 N N . SER A 1 385 ? 1.342 0.526 -4.131 1.00 21.47 385 SER A N 1
ATOM 2985 C CA . SER A 1 385 ? 2.799 0.423 -4.242 1.00 21.49 385 SER A CA 1
ATOM 2986 C C . SER A 1 385 ? 3.568 0.498 -2.909 1.00 21.40 385 SER A C 1
ATOM 2987 O O . SER A 1 385 ? 4.724 0.071 -2.829 1.00 20.98 385 SER A O 1
ATOM 2990 N N . VAL A 1 386 ? 2.928 1.019 -1.861 1.00 20.79 386 VAL A N 1
ATOM 2991 C CA . VAL A 1 386 ? 3.553 1.037 -0.538 1.00 20.81 386 VAL A CA 1
ATOM 2992 C C . VAL A 1 386 ? 3.912 -0.376 -0.075 1.00 21.66 386 VAL A C 1
ATOM 2993 O O . VAL A 1 386 ? 4.939 -0.580 0.564 1.00 21.66 386 VAL A O 1
ATOM 2997 N N . TRP A 1 387 ? 3.068 -1.343 -0.428 1.00 23.16 387 TRP A N 1
ATOM 2998 C CA . TRP A 1 387 ? 3.250 -2.732 -0.034 1.00 25.14 387 TRP A CA 1
ATOM 2999 C C . TRP A 1 387 ? 3.680 -3.598 -1.222 1.00 26.81 387 TRP A C 1
ATOM 3000 O O . TRP A 1 387 ? 3.562 -4.824 -1.169 1.00 28.03 387 TRP A O 1
ATOM 3011 N N . LYS A 1 388 ? 4.172 -2.947 -2.277 1.00 28.74 388 LYS A N 1
ATOM 3012 C CA . LYS A 1 388 ? 4.365 -3.556 -3.612 1.00 30.24 388 LYS A CA 1
ATOM 3013 C C . LYS A 1 388 ? 3.092 -4.242 -4.127 1.00 30.65 388 LYS A C 1
ATOM 3014 O O . LYS A 1 388 ? 2.436 -3.764 -5.071 1.00 31.30 388 LYS A O 1
#

Secondary structure (DSSP, 8-state):
--TT-EEE---EEEE-TTT--EEEE-S-TTS-EE---TTS--B-TTS-EEEEEE-TTSS-EEEEEETTT-EEEE---SS-B-SSS-EE-TTSSEEEEEETTTEEEEEETTT--EEEEEE--TTEEEEEEEEE-TTSSEEEEEEEEGGG-----SHHHHHHHGGG---EEEEEEETTT--EEEEEEESS-EEEEEEETTEEEEEEEEE-S-TTTSS-SEEEEETTS---EES-PPPTTEEEEEEEE-TTSS-EEEEEEETT---EEEEEE-TTT--EEEEEEE--EEEEEE-TTSSEEEEEEPP-----EEEEEETTTTEEEEEEE-------BTTBSSTT----EE-TTSSEEEEEE-TTSS-EEEEEEPPGGGG-

Sequence (376 aa):
MAKGKQIPLTFDTYQDASTGAQVTRLTPPDVTCHRNYFYQKCFTRDGSKLLFGGAFDGPWNYYLLDLNTQVATQLTEGRGDNTFGGFLSPDDDALFYVKDGRNLMRVDLATLEENVVYQVPAEWVGYGTWVANSDCTKLVGIEIRREDWVPLTDWKKFHEFYFTKPCCRLMRVDLKTGESTVILQENQWLGHPIYRPYDDSTVAFCHEGPHDLVDARMWLINEDGTNMRKVKTHAEGESCTHEFWVPDGSALVYVSYLKGSPDRFIYSADPETLENRQLTSMPACSHLMSNYDGSLMVGDGSDAENDPFLYVFNMKNGTQHRVARHDTSWKVFEGDRQVTHPHPSFTPDDKQILFTSDVHGKPALYLATLPESVWK

Radius of gyration: 19.87 Å; Cα contacts (8 Å, |Δi|>4): 997; chains: 1; bounding box: 55×38×52 Å

Organism: Yersinia enterocolitica serotype O:8 / biotype 1B (strain NCTC 13174 / 8081) (NCBI:txid393305)